Protein AF-0000000067186954 (afdb_homodimer)

Nearest PDB structures (foldseek):
  9f7g-assembly1_A-2  TM=8.291E-01  e=4.781E-07  Nocardioides sp. S-1144
  1yt3-assembly1_A  TM=7.517E-01  e=4.781E-07  Escherichia coli
  1lv5-assembly1_A  TM=6.818E-01  e=1.227E-05  Geobacillus stearothermophilus
  2xy7-assembly1_A  TM=6.252E-01  e=7.781E-06  Geobacillus stearothermophilus
  6ur2-assembly1_A  TM=6.659E-01  e=3.419E-05  Geobacillus stearothermophilus

Structure (mmCIF, N/CA/C/O backbone):
data_AF-0000000067186954-model_v1
#
loop_
_entity.id
_entity.type
_entity.pdbx_description
1 polymer AGAP004757-PA
#
loop_
_atom_site.group_PDB
_atom_site.id
_atom_site.type_symbol
_atom_site.label_atom_id
_atom_site.label_alt_id
_atom_site.label_comp_id
_atom_site.label_asym_id
_atom_site.label_entity_id
_atom_site.label_seq_id
_atom_site.pdbx_PDB_ins_code
_atom_site.Cartn_x
_atom_site.Cartn_y
_atom_site.Cartn_z
_atom_site.occupancy
_atom_site.B_iso_or_equiv
_atom_site.auth_seq_id
_atom_site.auth_comp_id
_atom_site.auth_asym_id
_atom_site.auth_atom_id
_atom_site.pdbx_PDB_model_num
ATOM 1 N N . MET A 1 1 ? -31.406 9.969 17.984 1 40.09 1 MET A N 1
ATOM 2 C CA . MET A 1 1 ? -30.828 8.727 17.484 1 40.09 1 MET A CA 1
ATOM 3 C C . MET A 1 1 ? -31.359 8.398 16.109 1 40.09 1 MET A C 1
ATOM 5 O O . MET A 1 1 ? -32.562 8.32 15.898 1 40.09 1 MET A O 1
ATOM 9 N N . ASN A 1 2 ? -30.719 8.688 15.156 1 46.88 2 ASN A N 1
ATOM 10 C CA . ASN A 1 2 ? -31.203 8.445 13.797 1 46.88 2 ASN A CA 1
ATOM 11 C C . ASN A 1 2 ? -31.734 7.027 13.633 1 46.88 2 ASN A C 1
ATOM 13 O O . ASN A 1 2 ? -31.438 6.152 14.445 1 46.88 2 ASN A O 1
ATOM 17 N N . LYS A 1 3 ? -32.688 6.844 12.617 1 54.5 3 LYS A N 1
ATOM 18 C CA . LYS A 1 3 ? -33.469 5.668 12.195 1 54.5 3 LYS A CA 1
ATOM 19 C C . LYS A 1 3 ? -32.531 4.477 11.961 1 54.5 3 LYS A C 1
ATOM 21 O O . LYS A 1 3 ? -32.531 3.887 10.875 1 54.5 3 LYS A O 1
ATOM 26 N N . ILE A 1 4 ? -31.562 4.34 12.797 1 57.94 4 ILE A N 1
ATOM 27 C CA . ILE A 1 4 ? -30.703 3.172 12.617 1 57.94 4 ILE A CA 1
ATOM 28 C C . ILE A 1 4 ? -31.344 1.955 13.281 1 57.94 4 ILE A C 1
ATOM 30 O O . ILE A 1 4 ? -31.859 2.045 14.406 1 57.94 4 ILE A O 1
ATOM 34 N N . ASP A 1 5 ? -31.594 1.001 12.539 1 66.81 5 ASP A N 1
ATOM 35 C CA . ASP A 1 5 ? -32.062 -0.268 13.07 1 66.81 5 ASP A CA 1
ATOM 36 C C . ASP A 1 5 ? -31.031 -0.93 13.961 1 66.81 5 ASP A C 1
ATOM 38 O O . ASP A 1 5 ? -29.984 -1.37 13.469 1 66.81 5 ASP A O 1
ATOM 42 N N . LEU A 1 6 ? -31.172 -0.734 15.227 1 72.94 6 LEU A N 1
ATOM 43 C CA . LEU A 1 6 ? -30.281 -1.311 16.234 1 72.94 6 LEU A CA 1
ATOM 44 C C . LEU A 1 6 ? -30.734 -2.725 16.594 1 72.94 6 LEU A C 1
ATOM 46 O O . LEU A 1 6 ? -31.906 -2.957 16.906 1 72.94 6 LEU A O 1
ATOM 50 N N . VAL A 1 7 ? -29.875 -3.701 16.281 1 75.06 7 VAL A N 1
ATOM 51 C CA . VAL A 1 7 ? -30.109 -5.09 16.656 1 75.06 7 VAL A CA 1
ATOM 52 C C . VAL A 1 7 ? -29.281 -5.445 17.891 1 75.06 7 VAL A C 1
ATOM 54 O O . VAL A 1 7 ? -28.094 -5.082 17.969 1 75.06 7 VAL A O 1
ATOM 57 N N . LEU A 1 8 ? -29.984 -6.129 18.75 1 79.25 8 LEU A N 1
ATOM 58 C CA . LEU A 1 8 ? -29.297 -6.539 19.969 1 79.25 8 LEU A CA 1
ATOM 59 C C . LEU A 1 8 ? -28.062 -7.383 19.641 1 79.25 8 LEU A C 1
ATOM 61 O O . LEU A 1 8 ? -28.109 -8.219 18.734 1 79.25 8 LEU A O 1
ATOM 65 N N . GLY A 1 9 ? -27.016 -7.059 20.281 1 77.88 9 GLY A N 1
ATOM 66 C CA . GLY A 1 9 ? -25.781 -7.797 20.078 1 77.88 9 GLY A CA 1
ATOM 67 C C . GLY A 1 9 ? -24.812 -7.094 19.156 1 77.88 9 GLY A C 1
ATOM 68 O O . GLY A 1 9 ? -23.641 -7.469 19.062 1 77.88 9 GLY A O 1
ATOM 69 N N . GLN A 1 10 ? -25.203 -6.117 18.484 1 76.56 10 GLN A N 1
ATOM 70 C CA . GLN A 1 10 ? -24.344 -5.367 17.562 1 76.56 10 GLN A CA 1
ATOM 71 C C . GLN A 1 10 ? -23.375 -4.473 18.328 1 76.56 10 GLN A C 1
ATOM 73 O O . GLN A 1 10 ? -23.688 -3.988 19.422 1 76.56 10 GLN A O 1
ATOM 78 N N . THR A 1 11 ? -22.188 -4.371 17.797 1 80 11 THR A N 1
ATOM 79 C CA . THR A 1 11 ? -21.266 -3.383 18.344 1 80 11 THR A CA 1
ATOM 80 C C . THR A 1 11 ? -21.547 -2 17.766 1 80 11 THR A C 1
ATOM 82 O O . THR A 1 11 ? -21.688 -1.847 16.547 1 80 11 THR A O 1
ATOM 85 N N . VAL A 1 12 ? -21.75 -1.04 18.734 1 81.94 12 VAL A N 1
ATOM 86 C CA . VAL A 1 12 ? -22.094 0.309 18.297 1 81.94 12 VAL A CA 1
ATOM 87 C C . VAL A 1 12 ? -21.062 1.301 18.844 1 81.94 12 VAL A C 1
ATOM 89 O O . VAL A 1 12 ? -20.469 1.081 19.891 1 81.94 12 VAL A O 1
ATOM 92 N N . LEU A 1 13 ? -20.766 2.207 18.062 1 80.06 13 LEU A N 1
ATOM 93 C CA . LEU A 1 13 ? -19.984 3.371 18.469 1 80.06 13 LEU A CA 1
ATOM 94 C C . LEU A 1 13 ? -20.891 4.543 18.812 1 80.06 13 LEU A C 1
ATOM 96 O O . LEU A 1 13 ? -21.672 4.996 17.984 1 80.06 13 LEU A O 1
ATOM 100 N N . LEU A 1 14 ? -20.828 4.98 20.172 1 80 14 LEU A N 1
ATOM 101 C CA . LEU A 1 14 ? -21.656 6.066 20.688 1 80 14 LEU A CA 1
ATOM 102 C C . LEU A 1 14 ? -20.844 7.344 20.844 1 80 14 LEU A C 1
ATOM 104 O O . LEU A 1 14 ? -19.766 7.324 21.438 1 80 14 LEU A O 1
ATOM 108 N N . GLU A 1 15 ? -21.312 8.312 20.203 1 76.81 15 GLU A N 1
ATOM 109 C CA . GLU A 1 15 ? -20.734 9.641 20.422 1 76.81 15 GLU A CA 1
ATOM 110 C C . GLU A 1 15 ? -21.562 10.445 21.406 1 76.81 15 GLU A C 1
ATOM 112 O O . GLU A 1 15 ? -22.75 10.711 21.172 1 76.81 15 GLU A O 1
ATOM 117 N N . LEU A 1 16 ? -20.938 10.742 22.578 1 79.12 16 LEU A N 1
ATOM 118 C CA . LEU A 1 16 ? -21.531 11.648 23.547 1 79.12 16 LEU A CA 1
ATOM 119 C C . LEU A 1 16 ? -20.891 13.023 23.469 1 79.12 16 LEU A C 1
ATOM 121 O O . LEU A 1 16 ? -20.062 13.289 22.594 1 79.12 16 LEU A O 1
ATOM 125 N N . GLU A 1 17 ? -21.281 14 24.234 1 69.81 17 GLU A N 1
ATOM 126 C CA . GLU A 1 17 ? -20.766 15.367 24.219 1 69.81 17 GLU A CA 1
ATOM 127 C C . GLU A 1 17 ? -19.25 15.391 24.391 1 69.81 17 GLU A C 1
ATOM 129 O O . GLU A 1 17 ? -18.562 16.141 23.703 1 69.81 17 GLU A O 1
ATOM 134 N N . GLU A 1 18 ? -18.734 14.578 25.203 1 67.44 18 GLU A N 1
ATOM 135 C CA . GLU A 1 18 ? -17.312 14.672 25.5 1 67.44 18 GLU A CA 1
ATOM 136 C C . GLU A 1 18 ? -16.641 13.305 25.391 1 67.44 18 GLU A C 1
ATOM 138 O O . GLU A 1 18 ? -15.477 13.148 25.781 1 67.44 18 GLU A O 1
ATOM 143 N N . GLU A 1 19 ? -17.359 12.242 25 1 72.81 19 GLU A N 1
ATOM 144 C CA . GLU A 1 19 ? -16.812 10.891 25 1 72.81 19 GLU A CA 1
ATOM 145 C C . GLU A 1 19 ? -17.219 10.141 23.734 1 72.81 19 GLU A C 1
ATOM 147 O O . GLU A 1 19 ? -18.234 10.438 23.125 1 72.81 19 GLU A O 1
ATOM 152 N N . CYS A 1 20 ? -16.375 9.344 23.25 1 77.81 20 CYS A N 1
ATOM 153 C CA . CYS A 1 20 ? -16.672 8.359 22.203 1 77.81 20 CYS A CA 1
ATOM 154 C C . CYS A 1 20 ? -16.531 6.941 22.734 1 77.81 20 CYS A C 1
ATOM 156 O O . CYS A 1 20 ? -15.438 6.531 23.141 1 77.81 20 CYS A O 1
ATOM 158 N N . LEU A 1 21 ? -17.703 6.207 22.734 1 80.88 21 LEU A N 1
ATOM 159 C CA . LEU A 1 21 ? -17.75 4.922 23.422 1 80.88 21 LEU A CA 1
ATOM 160 C C . LEU A 1 21 ? -18.062 3.791 22.438 1 80.88 21 LEU A C 1
ATOM 162 O O . LEU A 1 21 ? -18.875 3.955 21.531 1 80.88 21 LEU A O 1
ATOM 166 N N . LEU A 1 22 ? -17.281 2.799 22.562 1 82.94 22 LEU A N 1
ATOM 167 C CA . LEU A 1 22 ? -17.547 1.554 21.844 1 82.94 22 LEU A CA 1
ATOM 168 C C . LEU A 1 22 ? -18.156 0.513 22.781 1 82.94 22 LEU A C 1
ATOM 170 O O . LEU A 1 22 ? -17.656 0.299 23.891 1 82.94 22 LEU A O 1
ATOM 174 N N . GLY A 1 23 ? -19.328 -0.08 22.359 1 83.75 23 GLY A N 1
ATOM 175 C CA . GLY A 1 23 ? -19.969 -1.084 23.203 1 83.75 23 GLY A CA 1
ATOM 176 C C . GLY A 1 23 ? -20.922 -1.98 22.438 1 83.75 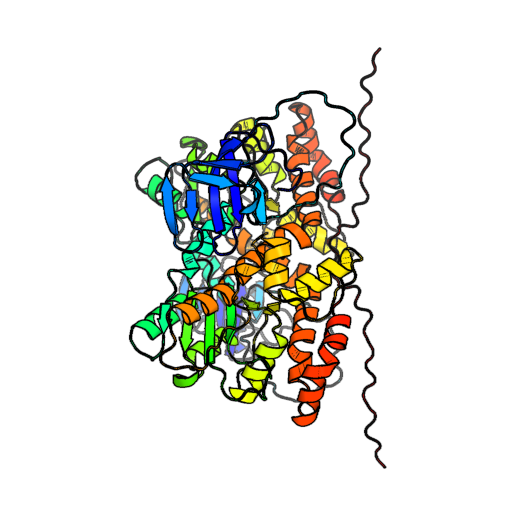23 GLY A C 1
ATOM 177 O O . GLY A 1 23 ? -21.25 -1.704 21.281 1 83.75 23 GLY A O 1
ATOM 178 N N . GLU A 1 24 ? -21.25 -3.09 23.047 1 84.5 24 GLU A N 1
ATOM 179 C CA . GLU A 1 24 ? -22.219 -4.023 22.484 1 84.5 24 GLU A CA 1
ATOM 180 C C . GLU A 1 24 ? -23.641 -3.697 22.953 1 84.5 24 GLU A C 1
ATOM 182 O O . GLU A 1 24 ? -23.875 -3.533 24.156 1 84.5 24 GLU A O 1
ATOM 187 N N . LEU A 1 25 ? -24.516 -3.75 21.953 1 84.44 25 LEU A N 1
ATOM 188 C CA . LEU A 1 25 ? -25.891 -3.371 22.25 1 84.44 25 LEU A CA 1
ATOM 189 C C . LEU A 1 25 ? -26.594 -4.473 23.031 1 84.44 25 LEU A C 1
ATOM 191 O O . LEU A 1 25 ? -26.734 -5.594 22.547 1 84.44 25 LEU A O 1
ATOM 195 N N . LEU A 1 26 ? -26.984 -4.145 24.234 1 84.12 26 LEU A N 1
ATOM 196 C CA . LEU A 1 26 ? -27.672 -5.102 25.094 1 84.12 26 LEU A CA 1
ATOM 197 C C . LEU A 1 26 ? -29.188 -4.863 25.078 1 84.12 26 LEU A C 1
ATOM 199 O O . LEU A 1 26 ? -29.969 -5.809 25.156 1 84.12 26 LEU A O 1
ATOM 203 N N . HIS A 1 27 ? -29.469 -3.611 25.062 1 82.25 27 HIS A N 1
ATOM 204 C CA . HIS A 1 27 ? -30.891 -3.283 25.188 1 82.25 27 HIS A CA 1
ATOM 205 C C . HIS A 1 27 ? -31.203 -1.933 24.547 1 82.25 27 HIS A C 1
ATOM 207 O O . HIS A 1 27 ? -30.375 -1.015 24.594 1 82.25 27 HIS A O 1
ATOM 213 N N . VAL A 1 28 ? -32.344 -1.939 23.828 1 83.31 28 VAL A N 1
ATOM 214 C CA . VAL A 1 28 ? -32.906 -0.688 23.328 1 83.31 28 VAL A CA 1
ATOM 215 C C . VAL A 1 28 ? -34.281 -0.454 23.953 1 83.31 28 VAL A C 1
ATOM 217 O O . VAL A 1 28 ? -35.125 -1.353 23.969 1 83.31 28 VAL A O 1
ATOM 220 N N . GLY A 1 29 ? -34.344 0.769 24.516 1 78.69 29 GLY A N 1
ATOM 221 C CA . GLY A 1 29 ? -35.656 1.091 25.062 1 78.69 29 GLY A CA 1
ATOM 222 C C . GLY A 1 29 ? -36.781 0.988 24.047 1 78.69 29 GLY A C 1
ATOM 223 O O . GLY A 1 29 ? -36.562 1.241 22.859 1 78.69 29 GLY A O 1
ATOM 224 N N . SER A 1 30 ? -37.969 0.497 24.469 1 75.19 30 SER A N 1
ATOM 225 C CA . SER A 1 30 ? -39.125 0.321 23.578 1 75.19 30 SER A CA 1
ATOM 226 C C . SER A 1 30 ? -39.469 1.625 22.875 1 75.19 30 SER A C 1
ATOM 228 O O . SER A 1 30 ? -39.875 1.615 21.719 1 75.19 30 SER A O 1
ATOM 230 N N . ASP A 1 31 ? -39.219 2.732 23.484 1 72.19 31 ASP A N 1
ATOM 231 C CA . ASP A 1 31 ? -39.469 4.047 22.906 1 72.19 31 ASP A CA 1
ATOM 232 C C . ASP A 1 31 ? -38.156 4.664 22.375 1 72.19 31 ASP A C 1
ATOM 234 O O . ASP A 1 31 ? -38.125 5.844 22.016 1 72.19 31 ASP A O 1
ATOM 238 N N . ARG A 1 32 ? -37.062 3.871 22.312 1 76.62 32 ARG A N 1
ATOM 239 C CA . ARG A 1 32 ? -35.719 4.297 21.859 1 76.62 32 ARG A CA 1
ATOM 240 C C . ARG A 1 32 ? -35.219 5.453 22.703 1 76.62 32 ARG A C 1
ATOM 242 O O . ARG A 1 32 ? -34.469 6.316 22.203 1 76.62 32 ARG A O 1
ATOM 249 N N . SER A 1 33 ? -35.688 5.5 23.938 1 79.88 33 SER A N 1
ATOM 250 C CA . SER A 1 33 ? -35.281 6.566 24.844 1 79.88 33 SER A CA 1
ATOM 251 C C . SER A 1 33 ? -33.875 6.316 25.391 1 79.88 33 SER A C 1
ATOM 253 O O . SER A 1 33 ? -33.188 7.254 25.797 1 79.88 33 SER A O 1
ATOM 255 N N . PHE A 1 34 ? -33.469 5.137 25.438 1 83.81 34 PHE A N 1
ATOM 256 C CA . PHE A 1 34 ? -32.125 4.84 25.906 1 83.81 34 PHE A CA 1
ATOM 257 C C . PHE A 1 34 ? -31.625 3.543 25.297 1 83.81 34 PHE A C 1
ATOM 259 O O . PHE A 1 34 ? -32.406 2.758 24.75 1 83.81 34 PHE A O 1
ATOM 266 N N . ILE A 1 35 ? -30.219 3.361 25.281 1 86.56 35 ILE A N 1
ATOM 267 C CA . ILE A 1 35 ? -29.594 2.1 24.922 1 86.56 35 ILE A CA 1
ATOM 268 C C . ILE A 1 35 ? -28.656 1.643 26.031 1 86.56 35 ILE A C 1
ATOM 270 O O . ILE A 1 35 ? -28.125 2.467 26.781 1 86.56 35 ILE A O 1
ATOM 274 N N . ARG A 1 36 ? -28.656 0.357 26.188 1 84.56 36 ARG A N 1
ATOM 275 C CA . ARG A 1 36 ? -27.719 -0.258 27.125 1 84.56 36 ARG A CA 1
ATOM 276 C C . ARG A 1 36 ? -26.641 -1.023 26.375 1 84.56 36 ARG A C 1
ATOM 278 O O . ARG A 1 36 ? -26.922 -1.81 25.469 1 84.56 36 ARG A O 1
ATOM 285 N N . LEU A 1 37 ? -25.438 -0.579 26.703 1 87.12 37 LEU A N 1
ATOM 286 C CA . LEU A 1 37 ? -24.281 -1.214 26.094 1 87.12 37 LEU A CA 1
ATOM 287 C C . LEU A 1 37 ? -23.5 -2.033 27.109 1 87.12 37 LEU A C 1
ATOM 289 O O . LEU A 1 37 ? -23.438 -1.67 28.281 1 87.12 37 LEU A O 1
ATOM 293 N N . SER A 1 38 ? -23.062 -3.211 26.641 1 85.19 38 SER A N 1
ATOM 294 C CA . SER A 1 38 ? -22.094 -3.973 27.422 1 85.19 38 SER A CA 1
ATOM 295 C C . SER A 1 38 ? -20.688 -3.836 26.828 1 85.19 38 SER A C 1
ATOM 297 O O . SER A 1 38 ? -20.547 -3.449 25.656 1 85.19 38 SER A O 1
ATOM 299 N N . ASN A 1 39 ? -19.703 -4.016 27.75 1 81.62 39 ASN A N 1
ATOM 300 C CA . ASN A 1 39 ? -18.312 -3.963 27.328 1 81.62 39 ASN A CA 1
ATOM 301 C C . ASN A 1 39 ? -17.953 -2.617 26.703 1 81.62 39 ASN A C 1
ATOM 303 O O . ASN A 1 39 ? -17.375 -2.562 25.625 1 81.62 39 ASN A O 1
ATOM 307 N N . VAL A 1 40 ? -18.469 -1.584 27.438 1 84.38 40 VAL A N 1
ATOM 308 C CA . VAL A 1 40 ? -18.281 -0.23 26.922 1 84.38 40 VAL A CA 1
ATOM 309 C C . VAL A 1 40 ? -16.844 0.219 27.141 1 84.38 40 VAL A C 1
ATOM 311 O O . VAL A 1 40 ? -16.297 0.082 28.234 1 84.38 40 VAL A O 1
ATOM 314 N N . ARG A 1 41 ? -16.297 0.652 26.094 1 80.31 41 ARG A N 1
ATOM 315 C CA . ARG A 1 41 ? -14.938 1.184 26.141 1 80.31 41 ARG A CA 1
ATOM 316 C C . ARG A 1 41 ? -14.891 2.611 25.594 1 80.31 41 ARG A C 1
ATOM 318 O O . ARG A 1 41 ? -15.453 2.9 24.531 1 80.31 41 ARG A O 1
ATOM 325 N N . ASP A 1 42 ? -14.367 3.5 26.438 1 77.06 42 ASP A N 1
ATOM 326 C CA . ASP A 1 42 ? -14.141 4.859 25.969 1 77.06 42 ASP A CA 1
ATOM 327 C C . ASP A 1 42 ? -12.969 4.91 24.984 1 77.06 42 ASP A C 1
ATOM 329 O O . ASP A 1 42 ? -11.852 4.516 25.312 1 77.06 42 ASP A O 1
ATOM 333 N N . MET A 1 43 ? -13.328 5.332 23.875 1 69.44 43 MET A N 1
ATOM 334 C CA . MET A 1 43 ? -12.336 5.309 22.797 1 69.44 43 MET A CA 1
ATOM 335 C C . MET A 1 43 ? -11.281 6.387 23.016 1 69.44 43 MET A C 1
ATOM 337 O O . MET A 1 43 ? -10.219 6.355 22.391 1 69.44 43 MET A O 1
ATOM 341 N N . LEU A 1 44 ? -11.5 7.34 23.891 1 60.59 44 LEU A N 1
ATOM 342 C CA . LEU A 1 44 ? -10.562 8.422 24.203 1 60.59 44 LEU A CA 1
ATOM 343 C C . LEU A 1 44 ? -9.727 8.078 25.422 1 60.59 44 LEU A C 1
ATOM 345 O O . LEU A 1 44 ? -8.5 8.195 25.391 1 60.59 44 LEU A O 1
ATOM 349 N N . THR A 1 45 ? -10.352 7.699 26.469 1 62.22 45 THR A N 1
ATOM 350 C CA . THR A 1 45 ? -9.672 7.461 27.734 1 62.22 45 THR A CA 1
ATOM 351 C C . THR A 1 45 ? -9.297 5.988 27.875 1 62.22 45 THR A C 1
ATOM 353 O O . THR A 1 45 ? -8.555 5.617 28.781 1 62.22 45 THR A O 1
ATOM 356 N N . LYS A 1 46 ? -9.711 5.098 27.016 1 66.12 46 LYS A N 1
ATOM 357 C CA . LYS A 1 46 ? -9.484 3.656 26.984 1 66.12 46 LYS A CA 1
ATOM 358 C C . LYS A 1 46 ? -9.992 2.994 28.266 1 66.12 46 LYS A C 1
ATOM 360 O O . LYS A 1 46 ? -9.625 1.859 28.578 1 66.12 46 LYS A O 1
ATOM 365 N N . GLU A 1 47 ? -10.734 3.666 29 1 73.75 47 GLU A N 1
ATOM 366 C CA . GLU A 1 47 ? -11.367 3.068 30.172 1 73.75 47 GLU A CA 1
ATOM 367 C C . GLU A 1 47 ? -12.531 2.174 29.766 1 73.75 47 GLU A C 1
ATOM 369 O O . GLU A 1 47 ? -13.273 2.486 28.828 1 73.75 47 GLU A O 1
ATOM 374 N N . SER A 1 48 ? -12.453 0.929 30.234 1 79.5 48 SER A N 1
ATOM 375 C CA . SER A 1 48 ? -13.555 0.001 30.016 1 79.5 48 SER A CA 1
ATOM 376 C C . SER A 1 48 ? -14.586 0.09 31.141 1 79.5 48 SER A C 1
ATOM 378 O O . SER A 1 48 ? -14.227 0.198 32.312 1 79.5 48 SER A O 1
ATOM 380 N N . TYR A 1 49 ? -15.797 0.137 30.688 1 78.5 49 TYR A N 1
ATOM 381 C CA . TYR A 1 49 ? -16.906 0.187 31.625 1 78.5 49 TYR A CA 1
ATOM 382 C C . TYR A 1 49 ? -17.781 -1.051 31.5 1 78.5 49 TYR A C 1
ATOM 384 O O . TYR A 1 49 ? -17.719 -1.771 30.5 1 78.5 49 TYR A O 1
ATOM 392 N N . GLY A 1 50 ? -18.375 -1.608 32.594 1 75 50 GLY A N 1
ATOM 393 C CA . GLY A 1 50 ? -19.344 -2.689 32.531 1 75 50 GLY A CA 1
ATOM 394 C C . GLY A 1 50 ? -20.578 -2.33 31.734 1 75 50 GLY A C 1
ATOM 395 O O . GLY A 1 50 ? -20.484 -1.732 30.656 1 75 50 GLY A O 1
ATOM 396 N N . ILE A 1 51 ? -21.703 -2.766 32.188 1 79.88 51 ILE A N 1
ATOM 397 C CA . ILE A 1 51 ? -22.969 -2.443 31.547 1 79.88 51 ILE A CA 1
ATOM 398 C C . ILE A 1 51 ? -23.328 -0.986 31.828 1 79.88 51 ILE A C 1
ATOM 400 O O . ILE A 1 51 ? -23.312 -0.548 33 1 79.88 51 ILE A O 1
ATOM 404 N N . GLN A 1 52 ? -23.406 -0.219 30.625 1 85.06 52 GLN A N 1
ATOM 405 C CA . GLN A 1 52 ? -23.75 1.194 30.75 1 85.06 52 GLN A CA 1
ATOM 406 C C . GLN A 1 52 ? -25.031 1.523 30 1 85.06 52 GLN A C 1
ATOM 408 O O . GLN A 1 52 ? -25.328 0.93 28.969 1 85.06 52 GLN A O 1
ATOM 413 N N . THR A 1 53 ? -25.812 2.414 30.609 1 84.75 53 THR A N 1
ATOM 414 C CA . THR A 1 53 ? -27.031 2.914 29.984 1 84.75 53 THR A CA 1
ATOM 415 C C . THR A 1 53 ? -26.844 4.344 29.484 1 84.75 53 THR A C 1
ATOM 417 O O . THR A 1 53 ? -26.312 5.188 30.219 1 84.75 53 THR A O 1
ATOM 420 N N . TYR A 1 54 ? -27.125 4.5 28.156 1 85.25 54 TYR A N 1
ATOM 421 C CA . TYR A 1 54 ? -27.047 5.836 27.578 1 85.25 54 TYR A CA 1
ATOM 422 C C . TYR A 1 54 ? -28.422 6.277 27.062 1 85.25 54 TYR A C 1
ATOM 424 O O . TYR A 1 54 ? -29.094 5.527 26.344 1 85.25 54 TYR A O 1
ATOM 432 N N . TYR A 1 55 ? -28.797 7.516 27.5 1 79.94 55 TYR A N 1
ATOM 433 C CA . TYR A 1 55 ? -30.078 8.039 27.047 1 79.94 55 TYR A CA 1
ATOM 434 C C . TYR A 1 55 ? -29.953 8.734 25.703 1 79.94 55 TYR A C 1
ATOM 436 O O . TYR A 1 55 ? -28.906 9.305 25.391 1 79.94 55 TYR A O 1
ATOM 444 N N . ASN A 1 56 ? -30.984 8.648 24.953 1 78.81 56 ASN A N 1
ATOM 445 C CA . ASN A 1 56 ? -31.031 9.242 23.609 1 78.81 56 ASN A CA 1
ATOM 446 C C . ASN A 1 56 ? -30.641 10.719 23.641 1 78.81 56 ASN A C 1
ATOM 448 O O . ASN A 1 56 ? -30 11.211 22.703 1 78.81 56 ASN A O 1
ATOM 452 N N . SER A 1 57 ? -30.953 11.391 24.703 1 77.19 57 SER A N 1
ATOM 453 C CA . SER A 1 57 ? -30.641 12.805 24.844 1 77.19 57 SER A CA 1
ATOM 454 C C . SER A 1 57 ? -29.141 13.039 24.953 1 77.19 57 SER A C 1
ATOM 456 O O . SER A 1 57 ? -28.641 14.117 24.609 1 77.19 57 SER A O 1
ATOM 458 N N . GLU A 1 58 ? -28.391 12.008 25.344 1 78.75 58 GLU A N 1
ATOM 459 C CA . GLU A 1 58 ? -26.938 12.125 25.547 1 78.75 58 GLU A CA 1
ATOM 460 C C . GLU A 1 58 ? -26.172 11.703 24.297 1 78.75 58 GLU A C 1
ATOM 462 O O . GLU A 1 58 ? -24.984 11.992 24.172 1 78.75 58 GLU 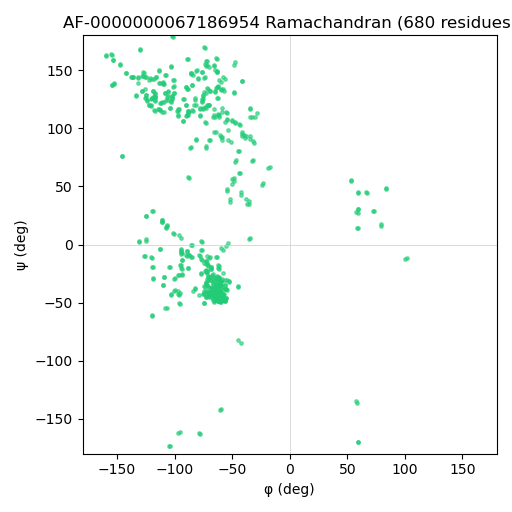A O 1
ATOM 467 N N . ILE A 1 59 ? -26.859 10.953 23.484 1 78.44 59 ILE A N 1
ATOM 468 C CA . ILE A 1 59 ? -26.203 10.352 22.312 1 78.44 59 ILE A CA 1
ATOM 469 C C . ILE A 1 59 ? -26.281 11.312 21.141 1 78.44 59 ILE A C 1
ATOM 471 O O . ILE A 1 59 ? -27.375 11.664 20.672 1 78.44 59 ILE A O 1
ATOM 475 N N . ARG A 1 60 ? -25.141 11.742 20.75 1 73.75 60 ARG A N 1
ATOM 476 C CA . ARG A 1 60 ? -25.078 12.633 19.594 1 73.75 60 ARG A CA 1
ATOM 477 C C . ARG A 1 60 ? -25.109 11.844 18.281 1 73.75 60 ARG A C 1
ATOM 479 O O . ARG A 1 60 ? -25.703 12.281 17.312 1 73.75 60 ARG A O 1
ATOM 486 N N . ASN A 1 61 ? -24.453 10.789 18.391 1 73.81 61 ASN A N 1
ATOM 487 C CA . ASN A 1 61 ? -24.391 9.914 17.219 1 73.81 61 ASN A CA 1
ATOM 488 C C . ASN A 1 61 ? -24.188 8.461 17.609 1 73.81 61 ASN A C 1
ATOM 490 O O . ASN A 1 61 ? -23.516 8.172 18.609 1 73.81 61 ASN A O 1
ATOM 494 N N . ILE A 1 62 ? -24.953 7.531 16.891 1 77.69 62 ILE A N 1
ATOM 495 C CA . ILE A 1 62 ? -24.766 6.094 17.078 1 77.69 62 ILE A CA 1
ATOM 496 C C . ILE A 1 62 ? -24.484 5.43 15.734 1 77.69 62 ILE A C 1
ATOM 498 O O . ILE A 1 62 ? -25.125 5.73 14.727 1 77.69 62 ILE A O 1
ATOM 502 N N . GLN A 1 63 ? -23.422 4.734 15.719 1 71.19 63 GLN A N 1
ATOM 503 C CA . GLN A 1 63 ? -23.047 3.977 14.531 1 71.19 63 GLN A CA 1
ATOM 504 C C . GLN A 1 63 ? -22.953 2.486 14.844 1 71.19 63 GLN A C 1
ATOM 506 O O . GLN A 1 63 ? -22.406 2.094 15.867 1 71.19 63 GLN A O 1
ATOM 511 N N . VAL A 1 64 ? -23.766 1.674 13.969 1 68.88 64 VAL A N 1
ATOM 512 C CA . VAL A 1 64 ? -23.656 0.225 14.102 1 68.88 64 VAL A CA 1
ATOM 513 C C . VAL A 1 64 ? -22.375 -0.253 13.414 1 68.88 64 VAL A C 1
ATOM 515 O O . VAL A 1 64 ? -22.125 0.079 12.258 1 68.88 64 VAL A O 1
ATOM 518 N N . ILE A 1 65 ? -21.625 -0.759 14.195 1 61.59 65 ILE A N 1
ATOM 519 C CA . ILE A 1 65 ? -20.406 -1.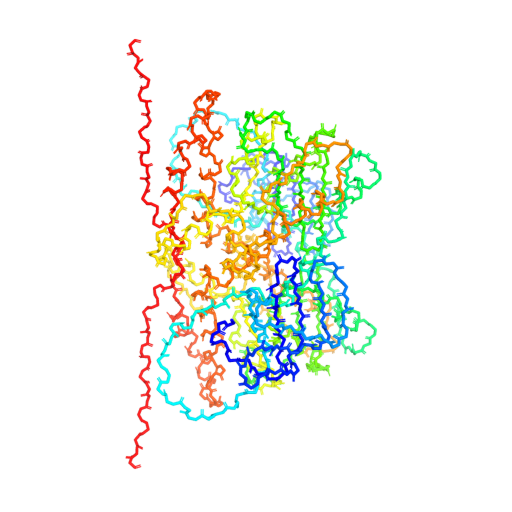335 13.648 1 61.59 65 ILE A CA 1
ATOM 520 C C . ILE A 1 65 ? -20.656 -2.775 13.211 1 61.59 65 ILE A C 1
ATOM 522 O O . ILE A 1 65 ? -21.125 -3.596 14.008 1 61.59 65 ILE A O 1
ATOM 526 N N . SER A 1 66 ? -21.219 -3.1 11.977 1 48.59 66 SER A N 1
ATOM 527 C CA . SER A 1 66 ? -21.547 -4.426 11.461 1 48.59 66 SER A CA 1
ATOM 528 C C . SER A 1 66 ? -20.375 -5.391 11.672 1 48.59 66 SER A C 1
ATOM 530 O O . SER A 1 66 ? -19.25 -5.102 11.273 1 48.59 66 SER A O 1
ATOM 532 N N . ALA A 1 67 ? -20.547 -6.219 12.602 1 42.06 67 ALA A N 1
ATOM 533 C CA . ALA A 1 67 ? -19.734 -7.43 12.508 1 42.06 67 ALA A CA 1
ATOM 534 C C . ALA A 1 67 ? -20.078 -8.219 11.25 1 42.06 67 ALA A C 1
ATOM 536 O O . ALA A 1 67 ? -21.25 -8.344 10.875 1 42.06 67 ALA A O 1
ATOM 537 N N . ASP A 1 68 ? -19.219 -8.383 10.18 1 35.62 68 ASP A N 1
ATOM 538 C CA . ASP A 1 68 ? -19.5 -9.352 9.125 1 35.62 68 ASP A CA 1
ATOM 539 C C . ASP A 1 68 ? -20.109 -10.633 9.703 1 35.62 68 ASP A C 1
ATOM 541 O O . ASP A 1 68 ? -19.422 -11.648 9.82 1 35.62 68 ASP A O 1
ATOM 545 N N . LYS A 1 69 ? -20.984 -10.688 10.672 1 33.25 69 LYS A N 1
ATOM 546 C CA . LYS A 1 69 ? -21.547 -12.023 10.789 1 33.25 69 LYS A CA 1
ATOM 547 C C . LYS A 1 69 ? -22.359 -12.391 9.547 1 33.25 69 LYS A C 1
ATOM 549 O O . LYS A 1 69 ? -23.156 -11.594 9.062 1 33.25 69 LYS A O 1
ATOM 554 N N . GLY A 1 70 ? -21.969 -13.32 8.648 1 30.12 70 GLY A N 1
ATOM 555 C CA . GLY A 1 70 ? -22.656 -14.055 7.598 1 30.12 70 GLY A CA 1
ATOM 556 C C . GLY A 1 70 ? -24.094 -14.406 7.957 1 30.12 70 GLY A C 1
ATOM 557 O O . GLY A 1 70 ? -24.688 -15.305 7.355 1 30.12 70 GLY A O 1
ATOM 558 N N . ASN A 1 71 ? -24.703 -14.031 9.023 1 31.05 71 ASN A N 1
ATOM 559 C CA . ASN A 1 71 ? -26.047 -14.609 9.039 1 31.05 71 ASN A CA 1
ATOM 560 C C . ASN A 1 71 ? -26.969 -13.93 8.023 1 31.05 71 ASN A C 1
ATOM 562 O O . ASN A 1 71 ? -27.328 -12.766 8.188 1 31.05 71 ASN A O 1
ATOM 566 N N . THR A 1 72 ? -26.938 -14.391 6.684 1 28.86 72 THR A N 1
ATOM 567 C CA . THR A 1 72 ? -27.922 -14.203 5.625 1 28.86 72 THR A CA 1
ATOM 568 C C . THR A 1 72 ? -29.328 -14.586 6.113 1 28.86 72 THR A C 1
ATOM 570 O O . THR A 1 72 ? -29.656 -15.766 6.172 1 28.86 72 THR A O 1
ATOM 573 N N . GLN A 1 73 ? -29.906 -14.188 7.137 1 28.47 73 GLN A N 1
ATOM 574 C CA . GLN A 1 73 ? -31.344 -14.492 7.137 1 28.47 73 GLN A CA 1
ATOM 575 C C . GLN A 1 73 ? -32.031 -13.852 5.938 1 28.47 73 GLN A C 1
ATOM 577 O O . GLN A 1 73 ? -31.828 -12.672 5.648 1 28.47 73 GLN A O 1
ATOM 582 N N . THR A 1 74 ? -32.688 -14.734 4.914 1 28.06 74 THR A N 1
ATOM 583 C CA . THR A 1 74 ? -33.438 -14.727 3.66 1 28.06 74 THR A CA 1
ATOM 584 C C . THR A 1 74 ? -34.75 -13.953 3.811 1 28.06 74 THR A C 1
ATOM 586 O O . THR A 1 74 ? -35.594 -13.977 2.914 1 28.06 74 THR A O 1
ATOM 589 N N . GLY A 1 75 ? -35.188 -13.414 4.906 1 28.84 75 GLY A N 1
ATOM 590 C CA . GLY A 1 75 ? -36.594 -13.062 4.672 1 28.84 75 GLY A CA 1
ATOM 591 C C . GLY A 1 75 ? -36.781 -12.062 3.549 1 28.84 75 GLY A C 1
ATOM 592 O O . GLY A 1 75 ? -35.812 -11.375 3.164 1 28.84 75 GLY A O 1
ATOM 593 N N . PRO A 1 76 ? -37.969 -12.227 2.619 1 28.45 76 PRO A N 1
ATOM 594 C CA . PRO A 1 76 ? -38.406 -11.562 1.39 1 28.45 76 PRO A CA 1
ATOM 595 C C . PRO A 1 76 ? -38.531 -10.047 1.546 1 28.45 76 PRO A C 1
ATOM 597 O O . PRO A 1 76 ? -39 -9.367 0.63 1 28.45 76 PRO A O 1
ATOM 600 N N . SER A 1 77 ? -38.312 -9.391 2.615 1 28.27 77 SER A N 1
ATOM 601 C CA . SER A 1 77 ? -38.938 -8.07 2.523 1 28.27 77 SER A CA 1
ATOM 602 C C . SER A 1 77 ? -38.438 -7.316 1.292 1 28.27 77 SER A C 1
ATOM 604 O O . SER A 1 77 ? -37.25 -7.102 1.129 1 28.27 77 SER A O 1
ATOM 606 N N . ALA A 1 78 ? -39.344 -7.18 0.116 1 27.95 78 ALA A N 1
ATOM 607 C CA . ALA A 1 78 ? -39.406 -6.652 -1.246 1 27.95 78 ALA A CA 1
ATOM 608 C C . ALA A 1 78 ? -38.812 -5.246 -1.323 1 27.95 78 ALA A C 1
ATOM 610 O O . ALA A 1 78 ? -38.031 -4.941 -2.227 1 27.95 78 ALA A O 1
ATOM 611 N N . ASN A 1 79 ? -39.688 -4.285 -0.942 1 26.64 79 ASN A N 1
ATOM 612 C CA . ASN A 1 79 ? -39.812 -2.943 -1.507 1 26.64 79 ASN A CA 1
ATOM 613 C C . ASN A 1 79 ? -38.656 -2.043 -1.048 1 26.64 79 ASN A C 1
ATOM 615 O O . ASN A 1 79 ? -38.781 -0.816 -1.092 1 26.64 79 ASN A O 1
ATOM 619 N N . ALA A 1 80 ? -37.969 -2.461 -0.026 1 28.05 80 ALA A N 1
ATOM 620 C CA . ALA A 1 80 ? -37.156 -1.338 0.427 1 28.05 80 ALA A CA 1
ATOM 621 C C . ALA A 1 80 ? -36.312 -0.777 -0.715 1 28.05 80 ALA A C 1
ATOM 623 O O . ALA A 1 80 ? -35.625 -1.522 -1.397 1 28.05 80 ALA A O 1
ATOM 624 N N . ARG A 1 81 ? -36.688 0.387 -1.189 1 28.39 81 ARG A N 1
ATOM 625 C CA . ARG A 1 81 ? -36.031 1.354 -2.064 1 28.39 81 ARG A CA 1
ATOM 626 C C . ARG A 1 81 ? -34.5 1.279 -1.925 1 28.39 81 ARG A C 1
ATOM 628 O O . ARG A 1 81 ? -34 1.091 -0.822 1 28.39 81 ARG A O 1
ATOM 635 N N . ASP A 1 82 ? -33.812 0.838 -2.998 1 28.62 82 ASP A N 1
ATOM 636 C CA . ASP A 1 82 ? -32.406 0.726 -3.318 1 28.62 82 ASP A CA 1
ATOM 637 C C . ASP A 1 82 ? -31.609 1.892 -2.729 1 28.62 82 ASP A C 1
ATOM 639 O O . ASP A 1 82 ? -31.531 2.969 -3.326 1 28.62 82 ASP A O 1
ATOM 643 N N . ASN A 1 83 ? -32 2.334 -1.506 1 27.81 83 ASN A N 1
ATOM 644 C CA . ASN A 1 83 ? -31.094 3.387 -1.051 1 27.81 83 ASN A CA 1
ATOM 645 C C . ASN A 1 83 ? -29.672 3.141 -1.519 1 27.81 83 ASN A C 1
ATOM 647 O O . ASN A 1 83 ? -29.172 2.014 -1.451 1 27.81 83 ASN A O 1
ATOM 651 N N . PRO A 1 84 ? -29.219 4.008 -2.477 1 30.33 84 PRO A N 1
ATOM 652 C CA . PRO A 1 84 ? -27.828 3.846 -2.895 1 30.33 84 PRO A CA 1
ATOM 653 C C . PRO A 1 84 ? -26.922 3.34 -1.769 1 30.33 84 PRO A C 1
ATOM 655 O O . PRO A 1 84 ? -27.031 3.816 -0.635 1 30.33 84 PRO A O 1
ATOM 658 N N . LYS A 1 85 ? -26.812 2.102 -1.653 1 32.03 85 LYS A N 1
ATOM 659 C CA . LYS A 1 85 ? -25.812 1.515 -0.771 1 32.03 85 LYS A CA 1
ATOM 660 C C . LYS A 1 85 ? -24.703 2.52 -0.446 1 32.03 85 LYS A C 1
ATOM 662 O O . LYS A 1 85 ? -23.906 2.883 -1.315 1 32.03 85 LYS A O 1
ATOM 667 N N . GLN A 1 86 ? -25.047 3.58 0.256 1 31.12 86 GLN A N 1
ATOM 668 C CA . GLN A 1 86 ? -23.969 4.387 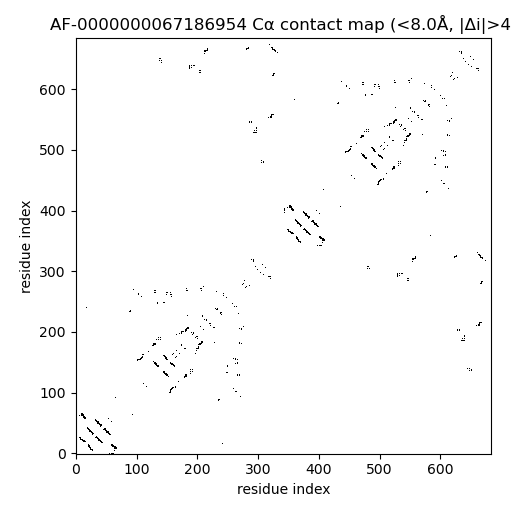0.794 1 31.12 86 GLN A CA 1
ATOM 669 C C . GLN A 1 86 ? -22.75 3.52 1.146 1 31.12 86 GLN A C 1
ATOM 671 O O . GLN A 1 86 ? -22.844 2.652 2.018 1 31.12 86 GLN A O 1
ATOM 676 N N . PHE A 1 87 ? -21.984 2.986 0.258 1 32.78 87 PHE A N 1
ATOM 677 C CA . PHE A 1 87 ? -20.672 2.361 0.372 1 32.78 87 PHE A CA 1
ATOM 678 C C . PHE A 1 87 ? -19.938 2.859 1.615 1 32.78 87 PHE A C 1
ATOM 680 O O . PHE A 1 87 ? -19.469 3.996 1.649 1 32.78 87 PHE A O 1
ATOM 687 N N . THR A 1 88 ? -20.516 2.781 2.721 1 34.44 88 THR A N 1
ATOM 688 C CA . THR A 1 88 ? -19.672 3.066 3.873 1 34.44 88 THR A CA 1
ATOM 689 C C . THR A 1 88 ? -18.375 2.26 3.805 1 34.44 88 THR A C 1
ATOM 691 O O . THR A 1 88 ? -18.359 1.081 4.16 1 34.44 88 THR A O 1
ATOM 694 N N . LYS A 1 89 ? -17.547 2.354 2.713 1 45.88 89 LYS A N 1
ATOM 695 C CA . LYS A 1 89 ? -16.156 1.963 2.492 1 45.88 89 LYS A CA 1
ATOM 696 C C . LYS A 1 89 ? -15.289 2.324 3.693 1 45.88 89 LYS A C 1
ATOM 698 O O . LYS A 1 89 ? -14.617 3.355 3.688 1 45.88 89 LYS A O 1
ATOM 703 N N . LEU A 1 90 ? -15.867 2.039 4.953 1 46.31 90 LEU A N 1
ATOM 704 C CA . LEU A 1 90 ? -15.281 2.375 6.246 1 46.31 90 LEU A CA 1
ATOM 705 C C . LEU A 1 90 ? -14.117 1.446 6.574 1 46.31 90 LEU A C 1
ATOM 707 O O . LEU A 1 90 ? -14.07 0.309 6.098 1 46.31 90 LEU A O 1
ATOM 711 N N . LEU A 1 91 ? -12.953 2.084 6.992 1 52.59 91 LEU A N 1
ATOM 712 C CA . LEU A 1 91 ? -11.945 1.292 7.688 1 52.59 91 LEU A CA 1
ATOM 713 C C . LEU A 1 91 ? -12.594 0.219 8.555 1 52.59 91 LEU A C 1
ATOM 715 O O . LEU A 1 91 ? -13.57 0.49 9.258 1 52.59 91 LEU A O 1
ATOM 719 N N . THR A 1 92 ? -12.32 -1.021 8.211 1 57.06 92 THR A N 1
ATOM 720 C CA . THR A 1 92 ? -12.828 -2.055 9.109 1 57.06 92 THR A CA 1
ATOM 721 C C . THR A 1 92 ? -12.648 -1.644 10.562 1 57.06 92 THR A C 1
ATOM 723 O O . THR A 1 92 ? -11.766 -0.85 10.891 1 57.06 92 THR A O 1
ATOM 726 N N . LEU A 1 93 ? -13.523 -1.896 11.383 1 53.44 93 LEU A N 1
ATOM 727 C CA . LEU A 1 93 ? -13.523 -1.622 12.812 1 53.44 93 LEU A CA 1
ATOM 728 C C . LEU A 1 93 ? -12.188 -2.006 13.438 1 53.44 93 LEU A C 1
ATOM 730 O O . LEU A 1 93 ? -11.656 -1.272 14.273 1 53.44 93 LEU A O 1
ATOM 734 N N . GLU A 1 94 ? -11.641 -3.055 12.922 1 58.22 94 GLU A N 1
ATOM 735 C CA . GLU A 1 94 ? -10.391 -3.531 13.5 1 58.22 94 GLU A CA 1
ATOM 736 C C . GLU A 1 94 ? -9.234 -2.588 13.172 1 58.22 94 GLU A C 1
ATOM 738 O O . GLU A 1 94 ? -8.414 -2.279 14.031 1 58.22 94 GLU A O 1
ATOM 743 N N . ASN A 1 95 ? -9.344 -2.107 12.031 1 68.81 95 ASN A N 1
ATOM 744 C CA . ASN A 1 95 ? -8.273 -1.195 11.625 1 68.81 95 ASN A CA 1
ATOM 745 C C . ASN A 1 95 ? -8.375 0.137 12.367 1 68.81 95 ASN A C 1
ATOM 747 O O . ASN A 1 95 ? -7.352 0.712 12.75 1 68.81 95 ASN A O 1
ATOM 751 N N . LEU A 1 96 ? -9.578 0.447 12.68 1 74 96 LEU A N 1
ATOM 752 C CA . LEU A 1 96 ? -9.797 1.71 13.383 1 74 96 LEU A CA 1
ATOM 753 C C . LEU A 1 96 ? -9.352 1.611 14.836 1 74 96 LEU A C 1
ATOM 755 O O . LEU A 1 96 ? -8.711 2.529 15.359 1 74 96 LEU A O 1
ATOM 759 N N . GLN A 1 97 ? -9.562 0.446 15.43 1 71.62 97 GLN A N 1
ATOM 760 C CA . GLN A 1 97 ? -9.156 0.234 16.812 1 71.62 97 GLN A CA 1
ATOM 761 C C . GLN A 1 97 ? -7.637 0.272 16.953 1 71.62 97 GLN A C 1
ATOM 763 O O . GLN A 1 97 ? -7.105 0.915 17.859 1 71.62 97 GLN A O 1
ATOM 768 N N . GLU A 1 98 ? -6.992 -0.368 16.078 1 74.5 98 GLU A N 1
ATOM 769 C CA . GLU A 1 98 ? -5.531 -0.378 16.094 1 74.5 98 GLU A CA 1
ATOM 770 C C . GLU A 1 98 ? -4.969 1.024 15.883 1 74.5 98 GLU A C 1
ATOM 772 O O . GLU A 1 98 ? -3.996 1.41 16.531 1 74.5 98 GLU A O 1
ATOM 777 N N . THR A 1 99 ? -5.652 1.747 15.07 1 81.25 99 THR A N 1
ATOM 778 C CA . THR A 1 99 ? -5.238 3.115 14.781 1 81.25 99 THR A CA 1
ATOM 779 C C . THR A 1 99 ? -5.406 4 16.016 1 81.25 99 THR A C 1
ATOM 781 O O . THR A 1 99 ? -4.5 4.758 16.375 1 81.25 99 THR A O 1
ATOM 784 N N . LEU A 1 100 ? -6.43 3.805 16.719 1 81.38 100 LEU A N 1
ATOM 785 C CA . LEU A 1 100 ? -6.734 4.629 17.891 1 81.38 100 LEU A CA 1
ATOM 786 C C . LEU A 1 100 ? -5.793 4.305 19.047 1 81.38 100 LEU A C 1
ATOM 788 O O . LEU A 1 100 ? -5.414 5.195 19.812 1 81.38 100 LEU A O 1
ATOM 792 N N . GLU A 1 101 ? -5.406 3.068 19.109 1 82.81 101 GLU A N 1
ATOM 793 C CA . GLU A 1 101 ? -4.473 2.656 20.156 1 82.81 101 GLU A CA 1
ATOM 794 C C . GLU A 1 101 ? -3.105 3.305 19.953 1 82.81 101 GLU A C 1
ATOM 796 O O . GLU A 1 101 ? -2.402 3.586 20.922 1 82.81 101 GLU A O 1
ATOM 801 N N . GLN A 1 102 ? -2.77 3.539 18.75 1 87.94 102 GLN A N 1
ATOM 802 C CA . GLN A 1 102 ? -1.475 4.141 18.453 1 87.94 102 GLN A CA 1
ATOM 803 C C . GLN A 1 102 ? -1.39 5.566 18.984 1 87.94 102 GLN A C 1
ATOM 805 O O . GLN A 1 102 ? -0.306 6.039 19.328 1 87.94 102 GLN A O 1
ATOM 810 N N . ILE A 1 103 ? -2.508 6.281 19.109 1 90.06 103 ILE A N 1
ATOM 811 C CA . ILE A 1 103 ? -2.561 7.668 19.547 1 90.06 103 ILE A CA 1
ATOM 812 C C . ILE A 1 103 ? -2.027 7.773 20.984 1 90.06 103 ILE A C 1
ATOM 814 O O . ILE A 1 103 ? -1.372 8.758 21.328 1 90.06 103 ILE A O 1
ATOM 818 N N . ASN A 1 104 ? -2.209 6.68 21.719 1 87.44 104 ASN A N 1
ATOM 819 C CA . ASN A 1 104 ? -1.821 6.707 23.125 1 87.44 104 ASN A CA 1
ATOM 820 C C . ASN A 1 104 ? -0.409 6.168 23.328 1 87.44 104 ASN A C 1
ATOM 822 O O . ASN A 1 104 ? 0.138 6.246 24.438 1 87.44 104 ASN A O 1
ATOM 826 N N . ASN A 1 105 ? 0.197 5.695 22.344 1 90.62 105 ASN A N 1
ATOM 827 C CA . ASN A 1 105 ? 1.514 5.078 22.469 1 90.62 105 ASN A CA 1
ATOM 828 C C . ASN A 1 105 ? 2.562 5.824 21.641 1 90.62 105 ASN A C 1
ATOM 830 O O . ASN A 1 105 ? 3.551 5.23 21.203 1 90.62 105 ASN A O 1
ATOM 834 N N . TYR A 1 106 ? 2.277 7.098 21.5 1 96.62 106 TYR A N 1
ATOM 835 C CA . TYR A 1 106 ? 3.223 7.91 20.734 1 96.62 106 TYR A CA 1
ATOM 836 C C . TYR A 1 106 ? 4.562 8 21.453 1 96.62 106 TYR A C 1
ATOM 838 O O . TYR A 1 106 ? 4.645 7.766 22.672 1 96.62 106 TYR A O 1
ATOM 846 N N . ILE A 1 107 ? 5.641 8.227 20.75 1 98.12 107 ILE A N 1
ATOM 847 C CA . ILE A 1 107 ? 6.969 8.492 21.297 1 98.12 107 ILE A CA 1
ATOM 848 C C . ILE A 1 107 ? 7.352 9.945 21.031 1 98.12 107 ILE A C 1
ATOM 850 O O . ILE A 1 107 ? 7.445 10.375 19.891 1 98.12 107 ILE A O 1
ATOM 854 N N . PHE A 1 108 ? 7.469 10.688 22.094 1 97.94 108 PHE A N 1
ATOM 855 C CA . PHE A 1 108 ? 7.828 12.094 22 1 97.94 108 PHE A CA 1
ATOM 856 C C . PHE A 1 108 ? 9.336 12.273 22.094 1 97.94 108 PHE A C 1
ATOM 858 O O . PHE A 1 108 ? 9.969 11.75 23.016 1 97.94 108 PHE A O 1
ATOM 865 N N . ILE A 1 109 ? 9.922 12.938 21.109 1 98.19 109 ILE A N 1
ATOM 866 C CA . ILE A 1 109 ? 11.367 13.117 21.016 1 98.19 109 ILE A CA 1
ATOM 867 C C . ILE A 1 109 ? 11.703 14.602 21.016 1 98.19 109 ILE A C 1
ATOM 869 O O . ILE A 1 109 ? 11.297 15.344 20.125 1 98.19 109 ILE A O 1
ATOM 873 N N . HIS A 1 110 ? 12.453 15.062 21.969 1 95.81 110 HIS A N 1
ATOM 874 C CA . HIS A 1 110 ? 12.75 16.484 22.078 1 95.81 110 HIS A CA 1
ATOM 875 C C . HIS A 1 110 ? 14.258 16.719 22.109 1 95.81 110 HIS A C 1
ATOM 877 O O . HIS A 1 110 ? 14.703 17.859 22.281 1 95.81 110 HIS A O 1
ATOM 883 N N . GLN A 1 111 ? 15.07 15.648 21.969 1 94.19 111 GLN A N 1
ATOM 884 C CA . GLN A 1 111 ? 16.516 15.75 21.859 1 94.19 111 GLN A CA 1
ATOM 885 C C . GLN A 1 111 ? 17.109 14.555 21.109 1 94.19 111 GLN A C 1
ATOM 887 O O . GLN A 1 111 ? 16.422 13.539 20.922 1 94.19 111 GLN A O 1
ATOM 892 N N . THR A 1 112 ? 18.359 14.641 20.625 1 95.06 112 THR A N 1
ATOM 893 C CA . THR A 1 112 ? 19 13.594 19.828 1 95.06 112 THR A CA 1
ATOM 894 C C . THR A 1 112 ? 19.688 12.57 20.734 1 95.06 112 THR A C 1
ATOM 896 O O . THR A 1 112 ? 20.891 12.328 20.594 1 95.06 112 THR A O 1
ATOM 899 N N . ASP A 1 113 ? 18.969 11.977 21.594 1 95.69 113 ASP A N 1
ATOM 900 C CA . ASP A 1 113 ? 19.484 10.945 22.5 1 95.69 113 ASP A CA 1
ATOM 901 C C . ASP A 1 113 ? 19.234 9.547 21.938 1 95.69 113 ASP A C 1
ATOM 903 O O . ASP A 1 113 ? 19.031 9.383 20.734 1 95.69 113 ASP A O 1
ATOM 907 N N . VAL A 1 114 ? 19.297 8.578 22.75 1 95.88 114 VAL A N 1
ATOM 908 C CA . VAL A 1 114 ? 19.172 7.184 22.344 1 95.88 114 VAL A CA 1
ATOM 909 C C . VAL A 1 114 ? 17.781 6.941 21.766 1 95.88 114 VAL A C 1
ATOM 911 O O . VAL A 1 114 ? 17.641 6.219 20.766 1 95.88 114 VAL A O 1
ATOM 914 N N . LYS A 1 115 ? 16.859 7.582 22.359 1 96.06 115 LYS A N 1
ATOM 915 C CA . LYS A 1 115 ? 15.484 7.445 21.875 1 96.06 115 LYS A CA 1
ATOM 916 C C . LYS A 1 115 ? 15.344 7.965 20.453 1 96.06 115 LYS A C 1
ATOM 918 O O . LYS A 1 115 ? 14.672 7.352 19.625 1 96.06 115 LYS A O 1
ATOM 923 N N . TYR A 1 116 ? 15.969 9.047 20.234 1 97.5 116 TYR A N 1
ATOM 924 C CA . TYR A 1 116 ? 15.992 9.617 18.891 1 97.5 116 TYR A CA 1
ATOM 925 C C . TYR A 1 116 ? 16.641 8.648 17.891 1 97.5 116 TYR A C 1
ATOM 927 O O . TYR A 1 116 ? 16.047 8.344 16.859 1 97.5 116 TYR A O 1
ATOM 935 N N . HIS A 1 117 ? 17.734 8.156 18.219 1 97.19 117 HIS A N 1
ATOM 936 C CA . HIS A 1 117 ? 18.484 7.312 17.297 1 97.19 117 HIS A CA 1
ATOM 937 C C . HIS A 1 117 ? 17.766 5.992 17.047 1 97.19 117 HIS A C 1
ATOM 939 O O . HIS A 1 117 ? 17.734 5.488 15.93 1 97.19 117 HIS A O 1
ATOM 945 N N . ASP A 1 118 ? 17.172 5.492 18.094 1 97.19 118 ASP A N 1
ATOM 946 C CA . ASP A 1 118 ? 16.375 4.277 17.953 1 97.19 118 ASP A CA 1
ATOM 947 C C . ASP A 1 118 ? 15.18 4.512 17.031 1 97.19 118 ASP A C 1
ATOM 949 O O . ASP A 1 118 ? 14.852 3.668 16.203 1 97.19 118 ASP A O 1
ATOM 953 N N . SER A 1 119 ? 14.516 5.66 17.188 1 97.44 119 SER A N 1
ATOM 954 C CA . SER A 1 119 ? 13.352 6.012 16.375 1 97.44 119 SER A CA 1
ATOM 955 C C . SER A 1 119 ? 13.727 6.172 14.914 1 97.44 119 SER A C 1
ATOM 957 O O . SER A 1 119 ? 13.039 5.652 14.031 1 97.44 119 SER A O 1
ATOM 959 N N . ILE A 1 120 ? 14.82 6.801 14.719 1 97.75 120 ILE A N 1
ATOM 960 C CA . ILE A 1 120 ? 15.297 7.031 13.359 1 97.75 120 ILE A CA 1
ATOM 961 C C . ILE A 1 120 ? 15.656 5.699 12.703 1 97.75 120 ILE A C 1
ATOM 963 O O . ILE A 1 120 ? 15.32 5.457 11.547 1 97.75 120 ILE A O 1
ATOM 967 N N . ARG A 1 121 ? 16.328 4.871 13.445 1 96.12 121 ARG A N 1
ATOM 968 C CA . ARG A 1 121 ? 16.688 3.555 12.93 1 96.12 121 ARG A CA 1
ATOM 969 C C . ARG A 1 121 ? 15.453 2.77 12.508 1 96.12 121 ARG A C 1
ATOM 971 O O . ARG A 1 121 ? 15.43 2.166 11.438 1 96.12 121 ARG A O 1
ATOM 978 N N . TYR A 1 122 ? 14.461 2.82 13.297 1 95.81 122 TYR A N 1
ATOM 979 C CA . TYR A 1 122 ? 13.219 2.129 12.984 1 95.81 122 TYR A CA 1
ATOM 980 C C . TYR A 1 122 ? 12.547 2.74 11.758 1 95.81 122 TYR A C 1
ATOM 982 O O . TYR A 1 122 ? 12.156 2.023 10.828 1 95.81 122 TYR A O 1
ATOM 990 N N . LEU A 1 123 ? 12.43 4.066 11.75 1 96.88 123 LEU A N 1
ATOM 991 C CA . LEU A 1 123 ? 11.75 4.762 10.656 1 96.88 123 LEU A CA 1
ATOM 992 C C . LEU A 1 123 ? 12.445 4.484 9.328 1 96.88 123 LEU A C 1
ATOM 994 O O . LEU A 1 123 ? 11.789 4.387 8.289 1 96.88 123 LEU A O 1
ATOM 998 N N . LYS A 1 124 ? 13.727 4.289 9.375 1 92.62 124 LYS A N 1
ATOM 999 C CA . LYS A 1 124 ? 14.5 4.047 8.164 1 92.62 124 LYS A CA 1
ATOM 1000 C C . LYS A 1 124 ? 14.203 2.668 7.586 1 92.62 124 LYS A C 1
ATOM 1002 O O . LYS A 1 124 ? 14.484 2.402 6.418 1 92.62 124 LYS A O 1
ATOM 1007 N N . THR A 1 125 ? 13.641 1.791 8.367 1 87.88 125 THR A N 1
ATOM 1008 C CA . THR A 1 125 ? 13.281 0.464 7.879 1 87.88 125 THR A CA 1
ATOM 1009 C C . THR A 1 125 ? 11.898 0.488 7.223 1 87.88 125 THR A C 1
ATOM 1011 O O . THR A 1 125 ? 11.5 -0.48 6.57 1 87.88 125 THR A O 1
ATOM 1014 N N . GLN A 1 126 ? 11.164 1.577 7.383 1 89.06 126 GLN A N 1
ATOM 1015 C CA . GLN A 1 126 ? 9.805 1.662 6.863 1 89.06 126 GLN A CA 1
ATOM 1016 C C . GLN A 1 126 ? 9.797 2.186 5.43 1 89.06 126 GLN A C 1
ATOM 1018 O O . GLN A 1 126 ? 10.773 2.785 4.977 1 89.06 126 GLN A O 1
ATOM 1023 N N . ARG A 1 127 ? 8.688 1.905 4.734 1 85.69 127 ARG A N 1
ATOM 1024 C CA . ARG A 1 127 ? 8.523 2.414 3.379 1 85.69 127 ARG A CA 1
ATOM 1025 C C . ARG A 1 127 ? 7.449 3.494 3.324 1 85.69 127 ARG A C 1
ATOM 1027 O O . ARG A 1 127 ? 7.543 4.434 2.533 1 85.69 127 ARG A O 1
ATOM 1034 N N . HIS A 1 128 ? 6.461 3.312 4.133 1 92.19 128 HIS A N 1
ATOM 1035 C CA . HIS A 1 128 ? 5.324 4.227 4.145 1 92.19 128 HIS A CA 1
ATOM 1036 C C . HIS A 1 128 ? 5.328 5.09 5.402 1 92.19 128 HIS A C 1
ATOM 1038 O O . HIS A 1 128 ? 5.383 4.566 6.52 1 92.19 128 HIS A O 1
ATOM 1044 N N . LEU A 1 129 ? 5.188 6.418 5.195 1 97.69 129 LEU A N 1
ATOM 1045 C CA . LEU A 1 129 ? 5.234 7.355 6.309 1 97.69 129 LEU A CA 1
ATOM 1046 C C . LEU A 1 129 ? 4.09 8.359 6.23 1 97.69 129 LEU A C 1
ATOM 1048 O O . LEU A 1 129 ? 3.83 8.922 5.168 1 97.69 129 LEU A O 1
ATOM 1052 N N . GLY A 1 130 ? 3.359 8.492 7.289 1 98.5 130 GLY A N 1
ATOM 1053 C CA . GLY A 1 130 ? 2.518 9.664 7.453 1 98.5 130 GLY A CA 1
ATOM 1054 C C . GLY A 1 130 ? 3.254 10.852 8.039 1 98.5 130 GLY A C 1
ATOM 1055 O O . GLY A 1 130 ? 4.039 10.703 8.977 1 98.5 130 GLY A O 1
ATOM 1056 N N . ILE A 1 131 ? 3.016 12.031 7.5 1 98.75 131 ILE A N 1
ATOM 1057 C CA . ILE A 1 131 ? 3.752 13.211 7.949 1 98.75 131 ILE A CA 1
ATOM 1058 C C . ILE A 1 131 ? 2.773 14.328 8.297 1 98.75 131 ILE A C 1
ATOM 1060 O O . ILE A 1 131 ? 1.854 14.625 7.527 1 98.75 131 ILE A O 1
ATOM 1064 N N . ALA A 1 132 ? 2.998 14.922 9.469 1 98.44 132 ALA A N 1
ATOM 1065 C CA . ALA A 1 132 ? 2.238 16.109 9.875 1 98.44 132 ALA A CA 1
ATOM 1066 C C . ALA A 1 132 ? 3.125 17.109 10.617 1 98.44 132 ALA A C 1
ATOM 1068 O O . ALA A 1 132 ? 4.074 16.703 11.297 1 98.44 132 ALA A O 1
ATOM 1069 N N . MET A 1 133 ? 2.826 18.344 10.453 1 98.12 133 MET A N 1
ATOM 1070 C CA . MET A 1 133 ? 3.527 19.422 11.148 1 98.12 133 MET A CA 1
ATOM 1071 C C . MET A 1 133 ? 2.545 20.328 11.875 1 98.12 133 MET A C 1
ATOM 1073 O O . MET A 1 133 ? 1.423 20.531 11.406 1 98.12 133 MET A O 1
ATOM 1077 N N . GLU A 1 134 ? 3.008 20.859 12.992 1 97.69 134 GLU A N 1
ATOM 1078 C CA . GLU A 1 134 ? 2.162 21.75 13.773 1 97.69 134 GLU A CA 1
ATOM 1079 C C . GLU A 1 134 ? 2.713 23.172 13.773 1 97.69 134 GLU A C 1
ATOM 1081 O O . GLU A 1 134 ? 3.924 23.375 13.672 1 97.69 134 GLU A O 1
ATOM 1086 N N . SER A 1 135 ? 1.774 24.172 13.883 1 96.44 135 SER A N 1
ATOM 1087 C CA . SER A 1 135 ? 2.068 25.594 13.938 1 96.44 135 SER A CA 1
ATOM 1088 C C . SER A 1 135 ? 2.656 26.078 12.617 1 96.44 135 SER A C 1
ATOM 1090 O O . SER A 1 135 ? 3.65 26.812 12.609 1 96.44 135 SER A O 1
ATOM 1092 N N . ILE A 1 136 ? 1.979 25.609 11.523 1 94.44 136 ILE A N 1
ATOM 1093 C CA . ILE A 1 136 ? 2.479 26 10.211 1 94.44 136 ILE A CA 1
ATOM 1094 C C . ILE A 1 136 ? 1.361 26.656 9.406 1 94.44 136 ILE A C 1
ATOM 1096 O O . ILE A 1 136 ? 1.386 26.656 8.172 1 94.44 136 ILE A O 1
ATOM 1100 N N . GLU A 1 137 ? 0.358 27.219 10.062 1 88.38 137 GLU A N 1
ATOM 1101 C CA . GLU A 1 137 ? -0.877 27.703 9.453 1 88.38 137 GLU A CA 1
ATOM 1102 C C . GLU A 1 137 ? -0.597 28.828 8.469 1 88.38 137 GLU A C 1
ATOM 1104 O O . GLU A 1 137 ? -1.397 29.094 7.566 1 88.38 137 GLU A O 1
ATOM 1109 N N . HIS A 1 138 ? 0.573 29.469 8.609 1 87.94 138 HIS A N 1
ATOM 1110 C CA . HIS A 1 138 ? 0.882 30.609 7.738 1 87.94 138 HIS A CA 1
ATOM 1111 C C . HIS A 1 138 ? 2.01 30.266 6.773 1 87.94 138 HIS A C 1
ATOM 1113 O O . HIS A 1 138 ? 2.68 31.156 6.25 1 87.94 138 HIS A O 1
ATOM 1119 N N . GLY A 1 139 ? 2.236 28.906 6.582 1 90.06 139 GLY A N 1
ATOM 1120 C CA . GLY A 1 139 ? 3.303 28.516 5.68 1 90.06 139 GLY A CA 1
ATOM 1121 C C . GLY A 1 139 ? 4.66 29.062 6.078 1 90.06 139 GLY A C 1
ATOM 1122 O O . GLY A 1 139 ? 5.035 29.016 7.254 1 90.06 139 GLY A O 1
ATOM 1123 N N . ARG A 1 140 ? 5.371 29.547 5.125 1 89.62 140 ARG A N 1
ATOM 1124 C CA . ARG A 1 140 ? 6.715 30.062 5.355 1 89.62 140 ARG A CA 1
ATOM 1125 C C . ARG A 1 140 ? 6.688 31.25 6.32 1 89.62 140 ARG A C 1
ATOM 1127 O O . ARG A 1 140 ? 7.711 31.594 6.91 1 89.62 140 ARG A O 1
ATOM 1134 N N . HIS A 1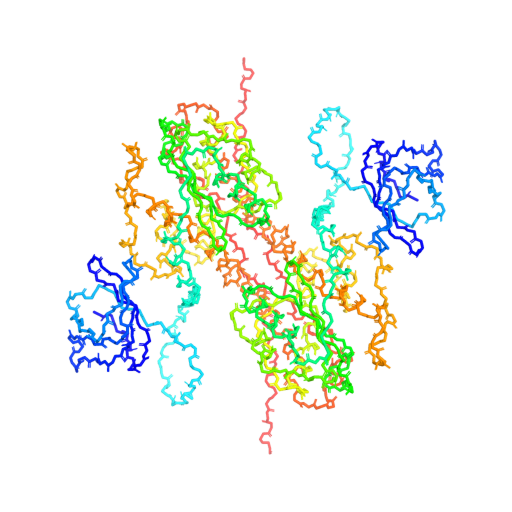 141 ? 5.527 31.875 6.527 1 88 141 HIS A N 1
ATOM 1135 C CA . HIS A 1 141 ? 5.398 33.031 7.398 1 88 141 HIS A CA 1
ATOM 1136 C C . HIS A 1 141 ? 5.098 32.625 8.836 1 88 141 HIS A C 1
ATOM 1138 O O . HIS A 1 141 ? 5.031 33.469 9.734 1 88 141 HIS A O 1
ATOM 1144 N N . SER A 1 142 ? 4.902 31.359 8.992 1 89 142 SER A N 1
ATOM 1145 C CA . SER A 1 142 ? 4.73 30.891 10.367 1 89 142 SER A CA 1
ATOM 1146 C C . SER A 1 142 ? 5.98 31.141 11.195 1 89 142 SER A C 1
ATOM 1148 O O . SER A 1 142 ? 7.102 30.906 10.742 1 89 142 SER A O 1
ATOM 1150 N N . ILE A 1 143 ? 5.75 31.609 12.32 1 86.62 143 ILE A N 1
ATOM 1151 C CA . ILE A 1 143 ? 6.852 32.094 13.148 1 86.62 143 ILE A CA 1
ATOM 1152 C C . ILE A 1 143 ? 7.629 30.922 13.727 1 86.62 143 ILE A C 1
ATOM 1154 O O . ILE A 1 143 ? 8.859 30.922 13.727 1 86.62 143 ILE A O 1
ATOM 1158 N N . SER A 1 144 ? 6.918 29.891 14.195 1 91 144 SER A N 1
ATOM 1159 C CA . SER A 1 144 ? 7.617 28.844 14.953 1 91 144 SER A CA 1
ATOM 1160 C C . SER A 1 144 ? 7.004 27.469 14.695 1 91 144 SER A C 1
ATOM 1162 O O . SER A 1 144 ? 6.281 26.938 15.539 1 91 144 SER A O 1
ATOM 1164 N N . PRO A 1 145 ? 7.348 26.953 13.484 1 94.69 145 PRO A N 1
ATOM 1165 C CA . PRO A 1 145 ? 6.957 25.547 13.375 1 94.69 145 PRO A CA 1
ATOM 1166 C C . PRO A 1 145 ? 7.379 24.734 14.586 1 94.69 145 PRO A C 1
ATOM 1168 O O . PRO A 1 145 ? 8.516 24.828 15.047 1 94.69 145 PRO A O 1
ATOM 1171 N N . SER A 1 146 ? 6.469 23.984 15.109 1 96.56 146 SER A N 1
ATOM 1172 C CA . SER A 1 146 ? 6.629 23.5 16.469 1 96.56 146 SER A CA 1
ATOM 1173 C C . SER A 1 146 ? 6.926 22 16.484 1 96.56 146 SER A C 1
ATOM 1175 O O . SER A 1 146 ? 7.883 21.562 17.125 1 96.56 146 SER A O 1
ATOM 1177 N N . LEU A 1 147 ? 6.066 21.156 15.836 1 98.38 147 LEU A N 1
ATOM 1178 C CA . LEU A 1 147 ? 6.188 19.703 15.914 1 98.38 147 LEU A CA 1
ATOM 1179 C C . LEU A 1 147 ? 6.223 19.094 14.523 1 98.38 147 LEU A C 1
ATOM 1181 O O . LEU A 1 147 ? 5.578 19.594 13.594 1 98.38 147 LEU A O 1
ATOM 1185 N N . LEU A 1 148 ? 6.98 18.031 14.336 1 98.69 148 LEU A N 1
ATOM 1186 C CA . LEU A 1 148 ? 6.961 17.125 13.195 1 98.69 148 LEU A CA 1
ATOM 1187 C C . LEU A 1 148 ? 6.578 15.719 13.641 1 98.69 148 LEU A C 1
ATOM 1189 O O . LEU A 1 148 ? 7.273 15.102 14.453 1 98.69 148 LEU A O 1
ATOM 1193 N N . SER A 1 149 ? 5.465 15.281 13.164 1 98.81 149 SER A N 1
ATOM 1194 C CA . SER A 1 149 ? 5.008 13.93 13.492 1 98.81 149 SER A CA 1
ATOM 1195 C C . SER A 1 149 ? 5.176 12.992 12.305 1 98.81 149 SER A C 1
ATOM 1197 O O . SER A 1 149 ? 4.828 13.344 11.172 1 98.81 149 SER A O 1
ATOM 1199 N N . ILE A 1 150 ? 5.758 11.82 12.555 1 98.75 150 ILE A N 1
ATOM 1200 C CA . ILE A 1 150 ? 5.906 10.773 11.562 1 98.75 150 ILE A CA 1
ATOM 1201 C C . ILE A 1 150 ? 5.234 9.492 12.055 1 98.75 150 ILE A C 1
ATOM 1203 O O . ILE A 1 150 ? 5.594 8.969 13.109 1 98.75 150 ILE A O 1
ATOM 1207 N N . ALA A 1 151 ? 4.258 9.07 11.258 1 98.12 151 ALA A N 1
ATOM 1208 C CA . ALA A 1 151 ? 3.551 7.84 11.617 1 98.12 151 ALA A CA 1
ATOM 1209 C C . ALA A 1 151 ? 3.902 6.707 10.648 1 98.12 151 ALA A C 1
ATOM 1211 O O . ALA A 1 151 ? 4.078 6.938 9.453 1 98.12 151 ALA A O 1
ATOM 1212 N N . THR A 1 152 ? 4.094 5.535 11.188 1 95 152 THR A N 1
ATOM 1213 C CA . THR A 1 152 ? 4.078 4.285 10.438 1 95 152 THR A CA 1
ATOM 1214 C C . THR A 1 152 ? 2.783 3.521 10.688 1 95 152 THR A C 1
ATOM 1216 O O . THR A 1 152 ? 1.861 4.039 11.32 1 95 152 THR A O 1
ATOM 1219 N N . HIS A 1 153 ? 2.725 2.359 10.18 1 86.69 153 HIS A N 1
ATOM 1220 C CA . HIS A 1 153 ? 1.511 1.578 10.383 1 86.69 153 HIS A CA 1
ATOM 1221 C C . HIS A 1 153 ? 1.355 1.169 11.844 1 86.69 153 HIS A C 1
ATOM 1223 O O . HIS A 1 153 ? 0.238 0.936 12.312 1 86.69 153 HIS A O 1
ATOM 1229 N N . ASP A 1 154 ? 2.482 1.211 12.578 1 88.06 154 ASP A N 1
ATOM 1230 C CA . ASP A 1 154 ? 2.379 0.622 13.914 1 88.06 154 ASP A CA 1
ATOM 1231 C C . ASP A 1 154 ? 2.824 1.61 14.984 1 88.06 154 ASP A C 1
ATOM 1233 O O . ASP A 1 154 ? 2.648 1.359 16.188 1 88.06 154 ASP A O 1
ATOM 1237 N N . SER A 1 155 ? 3.438 2.783 14.594 1 94.69 155 SER A N 1
ATOM 1238 C CA . SER A 1 155 ? 4.02 3.676 15.586 1 94.69 155 SER A CA 1
ATOM 1239 C C . SER A 1 155 ? 3.904 5.133 15.156 1 94.69 155 SER A C 1
ATOM 1241 O O . SER A 1 155 ? 3.787 5.43 13.969 1 94.69 155 SER A O 1
ATOM 1243 N N . ILE A 1 156 ? 3.91 5.996 16.188 1 98.19 156 ILE A N 1
ATOM 1244 C CA . ILE A 1 156 ? 3.906 7.438 15.969 1 98.19 156 ILE A CA 1
ATOM 1245 C C . ILE A 1 156 ? 5.094 8.07 16.688 1 98.19 156 ILE A C 1
ATOM 1247 O O . ILE A 1 156 ? 5.297 7.844 17.875 1 98.19 156 ILE A O 1
ATOM 1251 N N . TYR A 1 157 ? 5.855 8.852 16.016 1 98.75 157 TYR A N 1
ATOM 1252 C CA . TYR A 1 157 ? 6.969 9.617 16.562 1 98.75 157 TYR A CA 1
ATOM 1253 C C . TYR A 1 157 ? 6.727 11.109 16.422 1 98.75 157 TYR A C 1
ATOM 1255 O O . TYR A 1 157 ? 6.453 11.602 15.32 1 98.75 157 TYR A O 1
ATOM 1263 N N . ILE A 1 158 ? 6.762 11.82 17.484 1 98.69 158 ILE A N 1
ATOM 1264 C CA . ILE A 1 158 ? 6.551 13.266 17.484 1 98.69 158 ILE A CA 1
ATOM 1265 C C . ILE A 1 158 ? 7.848 13.977 17.875 1 98.69 158 ILE A C 1
ATOM 1267 O O . ILE A 1 158 ? 8.312 13.859 19.016 1 98.69 158 ILE A O 1
ATOM 1271 N N . PHE A 1 159 ? 8.398 14.734 16.969 1 98.62 159 PHE A N 1
ATOM 1272 C CA . PHE A 1 159 ? 9.656 15.445 17.172 1 98.62 159 PHE A CA 1
ATOM 1273 C C . PHE A 1 159 ? 9.406 16.906 17.5 1 98.62 159 PHE A C 1
ATOM 1275 O O . PHE A 1 159 ? 8.664 17.594 16.797 1 98.62 159 PHE A O 1
ATOM 1282 N N . ASP A 1 160 ? 10.016 17.422 18.531 1 98 160 ASP A N 1
ATOM 1283 C CA . ASP A 1 160 ? 9.977 18.844 18.875 1 98 160 ASP A CA 1
ATOM 1284 C C . ASP A 1 160 ? 10.992 19.625 18.031 1 98 160 ASP A C 1
ATOM 1286 O O . ASP A 1 160 ? 12.086 19.938 18.516 1 98 160 ASP A O 1
ATOM 1290 N N . ILE A 1 161 ? 10.547 20.078 16.938 1 97.25 161 ILE A N 1
ATOM 1291 C CA . ILE A 1 161 ? 11.492 20.672 15.984 1 97.25 161 ILE A CA 1
ATOM 1292 C C . ILE A 1 161 ? 11.68 22.156 16.297 1 97.25 161 ILE A C 1
ATOM 1294 O O . ILE A 1 161 ? 12.508 22.812 15.672 1 97.25 161 ILE A O 1
ATOM 1298 N N . LYS A 1 162 ? 10.859 22.641 17.188 1 93.75 162 LYS A N 1
ATOM 1299 C CA . LYS A 1 162 ? 11.141 23.984 17.688 1 93.75 162 LYS A CA 1
ATOM 1300 C C . LYS A 1 162 ? 12.508 24.062 18.359 1 93.75 162 LYS A C 1
ATOM 1302 O O . LYS A 1 162 ? 13.219 25.047 18.234 1 93.75 162 LYS A O 1
ATOM 1307 N N . TRP A 1 163 ? 12.852 22.922 18.938 1 87.88 163 TRP A N 1
ATOM 1308 C CA . TRP A 1 163 ? 14.102 22.844 19.688 1 87.88 163 TRP A CA 1
ATOM 1309 C C . TRP A 1 163 ? 15.172 22.125 18.875 1 87.88 163 TRP A C 1
ATOM 1311 O O . TRP A 1 163 ? 16.312 22.594 18.781 1 87.88 163 TRP A O 1
ATOM 1321 N N . MET A 1 164 ? 14.812 21.047 18.234 1 93.62 164 MET A N 1
ATOM 1322 C CA . MET A 1 164 ? 15.797 20.156 17.625 1 93.62 164 MET A CA 1
ATOM 1323 C C . MET A 1 164 ? 16.031 20.516 16.172 1 93.62 164 MET A C 1
ATOM 1325 O O . MET A 1 164 ? 17 20.047 15.555 1 93.62 164 MET A O 1
ATOM 1329 N N . LYS A 1 165 ? 15.172 21.344 15.578 1 93.06 165 LYS A N 1
ATOM 1330 C CA . LYS A 1 165 ? 15.219 21.609 14.141 1 93.06 165 LYS A CA 1
ATOM 1331 C C . LYS A 1 165 ? 15.039 20.328 13.336 1 93.06 165 LYS A C 1
ATOM 1333 O O . LYS A 1 165 ? 14.5 19.344 13.844 1 93.06 165 LYS A O 1
ATOM 1338 N N . ILE A 1 166 ? 15.258 20.391 12.07 1 97 166 ILE A N 1
ATOM 1339 C CA . ILE A 1 166 ? 15.18 19.219 11.219 1 97 166 ILE A CA 1
ATOM 1340 C C . ILE A 1 166 ? 16.578 18.641 11 1 97 166 ILE A C 1
ATOM 1342 O O . ILE A 1 166 ? 17.406 19.266 10.344 1 97 166 ILE A O 1
ATOM 1346 N N . THR A 1 167 ? 16.859 17.5 11.547 1 97.25 167 THR A N 1
ATOM 1347 C CA . THR A 1 167 ? 18.156 16.859 11.445 1 97.25 167 THR A CA 1
ATOM 1348 C C . THR A 1 167 ? 18.375 16.281 10.047 1 97.25 167 THR A C 1
ATOM 1350 O O . THR A 1 167 ? 17.438 16.219 9.242 1 97.25 167 THR A O 1
ATOM 1353 N N . ASP A 1 168 ? 19.578 15.883 9.766 1 96.56 168 ASP A N 1
ATOM 1354 C CA . ASP A 1 168 ? 19.906 15.297 8.477 1 96.56 168 ASP A CA 1
ATOM 1355 C C . ASP A 1 168 ? 19.156 13.984 8.266 1 96.56 168 ASP A C 1
ATOM 1357 O O . ASP A 1 168 ? 18.75 13.672 7.141 1 96.56 168 ASP A O 1
ATOM 1361 N N . GLU A 1 169 ? 19.031 13.227 9.312 1 97.12 169 GLU A N 1
ATOM 1362 C CA . GLU A 1 169 ? 18.297 11.969 9.219 1 97.12 169 GLU A CA 1
ATOM 1363 C C . GLU A 1 169 ? 16.812 12.211 8.914 1 97.12 169 GLU A C 1
ATOM 1365 O O . GLU A 1 169 ? 16.219 11.492 8.109 1 97.12 169 GLU A O 1
ATOM 1370 N N . MET A 1 170 ? 16.266 13.258 9.555 1 97.75 170 MET A N 1
ATOM 1371 C CA . MET A 1 170 ? 14.883 13.625 9.266 1 97.75 170 MET A CA 1
ATOM 1372 C C . MET A 1 170 ? 14.742 14.125 7.832 1 97.75 170 MET A C 1
ATOM 1374 O O . MET A 1 170 ? 13.766 13.805 7.152 1 97.75 170 MET A O 1
ATOM 1378 N N . ARG A 1 171 ? 15.727 14.859 7.422 1 97.75 171 ARG A N 1
ATOM 1379 C CA . ARG A 1 171 ? 15.75 15.352 6.047 1 97.75 171 ARG A CA 1
ATOM 1380 C C . ARG A 1 171 ? 15.703 14.195 5.055 1 97.75 171 ARG A C 1
ATOM 1382 O O . ARG A 1 171 ? 14.984 14.258 4.055 1 97.75 171 ARG A O 1
ATOM 1389 N N . ASP A 1 172 ? 16.406 13.211 5.316 1 97.12 172 ASP A N 1
ATOM 1390 C CA . ASP A 1 172 ? 16.422 12.039 4.453 1 97.12 172 ASP A CA 1
ATOM 1391 C C . ASP A 1 172 ? 15.047 11.383 4.391 1 97.12 172 ASP A C 1
ATOM 1393 O O . ASP A 1 172 ? 14.555 11.062 3.309 1 97.12 172 ASP A O 1
ATOM 1397 N N . LEU A 1 173 ? 14.383 11.227 5.535 1 97.62 173 LEU A N 1
ATOM 1398 C CA . LEU A 1 173 ? 13.047 10.641 5.605 1 97.62 173 LEU A CA 1
ATOM 1399 C C . LEU A 1 173 ? 12.039 11.484 4.828 1 97.62 173 LEU A C 1
ATOM 1401 O O . LEU A 1 173 ? 11.109 10.945 4.223 1 97.62 173 LEU A O 1
ATOM 1405 N N . LEU A 1 174 ? 12.273 12.773 4.781 1 98.12 174 LEU A N 1
ATOM 1406 C CA . LEU A 1 174 ? 11.32 13.711 4.199 1 98.12 174 LEU A CA 1
ATOM 1407 C C . LEU A 1 174 ? 11.562 13.867 2.701 1 98.12 174 LEU A C 1
ATOM 1409 O O . LEU A 1 174 ? 10.648 14.234 1.957 1 98.12 174 LEU A O 1
ATOM 1413 N N . SER A 1 175 ? 12.742 13.531 2.229 1 96.81 175 SER A N 1
ATOM 1414 C CA . SER A 1 175 ? 13.086 13.93 0.866 1 96.81 175 SER A CA 1
ATOM 1415 C C . SER A 1 175 ? 13.359 12.711 -0.009 1 96.81 175 SER A C 1
ATOM 1417 O O . SER A 1 175 ? 13.117 12.734 -1.217 1 96.81 175 SER A O 1
ATOM 1419 N N . ASN A 1 176 ? 13.82 11.648 0.568 1 93.19 176 ASN A N 1
ATOM 1420 C CA . ASN A 1 176 ? 14.289 10.5 -0.199 1 93.19 176 ASN A CA 1
ATOM 1421 C C . ASN A 1 176 ? 13.125 9.75 -0.847 1 93.19 176 ASN A C 1
ATOM 1423 O O . ASN A 1 176 ? 12.148 9.406 -0.176 1 93.19 176 ASN A O 1
ATOM 1427 N N . ASP A 1 177 ? 13.234 9.398 -2.084 1 84.75 177 ASP A N 1
ATOM 1428 C CA . ASP A 1 177 ? 12.148 8.797 -2.865 1 84.75 177 ASP A CA 1
ATOM 1429 C C . ASP A 1 177 ? 11.969 7.324 -2.508 1 84.75 177 ASP A C 1
ATOM 1431 O O . ASP A 1 177 ? 11.008 6.688 -2.953 1 84.75 177 ASP A O 1
ATOM 1435 N N . ARG A 1 178 ? 12.844 6.883 -1.675 1 83 178 ARG A N 1
ATOM 1436 C CA . ARG A 1 178 ? 12.641 5.539 -1.146 1 83 178 ARG A CA 1
ATOM 1437 C C . ARG A 1 178 ? 11.359 5.457 -0.329 1 83 178 ARG A C 1
ATOM 1439 O O . ARG A 1 178 ? 10.711 4.406 -0.284 1 83 178 ARG A O 1
ATOM 1446 N N . TYR A 1 179 ? 10.992 6.59 0.226 1 91.75 179 TYR A N 1
ATOM 1447 C CA . TYR A 1 179 ? 9.836 6.621 1.118 1 91.75 179 TYR A CA 1
ATOM 1448 C C . TYR A 1 179 ? 8.602 7.16 0.401 1 91.75 179 TYR A C 1
ATOM 1450 O O . TYR A 1 179 ? 8.719 8.039 -0.462 1 91.75 179 TYR A O 1
ATOM 1458 N N . ARG A 1 180 ? 7.566 6.555 0.741 1 91.56 180 ARG A N 1
ATOM 1459 C CA . ARG A 1 180 ? 6.277 7.105 0.332 1 91.56 180 ARG A CA 1
ATOM 1460 C C . ARG A 1 180 ? 5.602 7.836 1.487 1 91.56 180 ARG A C 1
ATOM 1462 O O . ARG A 1 180 ? 5.383 7.258 2.553 1 91.56 180 ARG A O 1
ATOM 1469 N N . ARG A 1 181 ? 5.27 9.086 1.216 1 97.62 181 ARG A N 1
ATOM 1470 C CA . ARG A 1 181 ? 4.762 9.938 2.285 1 97.62 181 ARG A CA 1
ATOM 1471 C C . ARG A 1 181 ? 3.297 10.297 2.051 1 97.62 181 ARG A C 1
ATOM 1473 O O . ARG A 1 181 ? 2.887 10.539 0.916 1 97.62 181 ARG A O 1
ATOM 1480 N N . VAL A 1 182 ? 2.584 10.266 3.1 1 98.25 182 VAL A N 1
ATOM 1481 C CA . VAL A 1 182 ? 1.182 10.664 3.061 1 98.25 182 VAL A CA 1
ATOM 1482 C C . VAL A 1 182 ? 0.972 11.891 3.941 1 98.25 182 VAL A C 1
ATOM 1484 O O . VAL A 1 182 ? 1.41 11.922 5.094 1 98.25 182 VAL A O 1
ATOM 1487 N N . LEU A 1 183 ? 0.376 12.93 3.354 1 97.69 183 LEU A N 1
ATOM 1488 C CA . LEU A 1 183 ? 0.13 14.188 4.047 1 97.69 183 LEU A CA 1
ATOM 1489 C C . LEU A 1 183 ? -1.319 14.633 3.875 1 97.69 183 LEU A C 1
ATOM 1491 O O . LEU A 1 183 ? -2.066 14.031 3.096 1 97.69 183 LEU A O 1
ATOM 1495 N N . HIS A 1 184 ? -1.675 15.578 4.645 1 96.44 184 HIS A N 1
ATOM 1496 C CA . HIS A 1 184 ? -2.896 16.344 4.441 1 96.44 184 HIS A CA 1
ATOM 1497 C C . HIS A 1 184 ? -2.586 17.828 4.211 1 96.44 184 HIS A C 1
ATOM 1499 O O . HIS A 1 184 ? -1.913 18.453 5.031 1 96.44 184 HIS A O 1
ATOM 1505 N N . ASN A 1 185 ? -3.1 18.375 3.088 1 91.56 185 ASN A N 1
ATOM 1506 C CA . ASN A 1 185 ? -2.789 19.75 2.715 1 91.56 185 ASN A CA 1
ATOM 1507 C C . ASN A 1 185 ? -1.284 20 2.668 1 91.56 185 ASN A C 1
ATOM 1509 O O . ASN A 1 185 ? -0.779 20.906 3.318 1 91.56 185 ASN A O 1
ATOM 1513 N N . GLY A 1 186 ? -0.619 19.172 1.881 1 94.19 186 GLY A N 1
ATOM 1514 C CA . GLY A 1 186 ? 0.834 19.156 1.829 1 94.19 186 GLY A CA 1
ATOM 1515 C C . GLY A 1 186 ? 1.436 20.453 1.316 1 94.19 186 GLY A C 1
ATOM 1516 O O . GLY A 1 186 ? 2.641 20.672 1.447 1 94.19 186 GLY A O 1
ATOM 1517 N N . ARG A 1 187 ? 0.617 21.328 0.789 1 91.19 187 ARG A N 1
ATOM 1518 C CA . ARG A 1 187 ? 1.109 22.594 0.281 1 91.19 187 ARG A CA 1
ATOM 1519 C C . ARG A 1 187 ? 1.774 23.406 1.389 1 91.19 187 ARG A C 1
ATOM 1521 O O . ARG A 1 187 ? 2.814 24.031 1.169 1 91.19 187 ARG A O 1
ATOM 1528 N N . LEU A 1 188 ? 1.184 23.406 2.564 1 92.44 188 LEU A N 1
ATOM 1529 C CA . LEU A 1 188 ? 1.739 24.125 3.703 1 92.44 188 LEU A CA 1
ATOM 1530 C C . LEU A 1 188 ? 3.006 23.453 4.211 1 92.44 188 LEU A C 1
ATOM 1532 O O . LEU A 1 188 ? 3.998 24.125 4.512 1 92.44 188 LEU A O 1
ATOM 1536 N N . VAL A 1 189 ? 2.961 22.125 4.266 1 96.44 189 VAL A N 1
ATOM 1537 C CA . VAL A 1 189 ? 4.105 21.344 4.738 1 96.44 189 VAL A CA 1
ATOM 1538 C C . VAL A 1 189 ? 5.309 21.594 3.828 1 96.44 189 VAL A C 1
ATOM 1540 O O . VAL A 1 189 ? 6.402 21.906 4.309 1 96.44 189 VAL A O 1
ATOM 1543 N N . LYS A 1 190 ? 5.055 21.5 2.555 1 95.5 190 LYS A N 1
ATOM 1544 C CA . LYS A 1 190 ? 6.137 21.703 1.598 1 95.5 190 LYS A CA 1
ATOM 1545 C C . LYS A 1 190 ? 6.695 23.125 1.688 1 95.5 190 LYS A C 1
ATOM 1547 O O . LYS A 1 190 ? 7.91 23.312 1.666 1 95.5 190 LYS A O 1
ATOM 1552 N N . ASP A 1 191 ? 5.832 24.125 1.78 1 93.75 191 ASP A N 1
ATOM 1553 C CA . ASP A 1 191 ? 6.25 25.516 1.849 1 93.75 191 ASP A CA 1
ATOM 1554 C C . ASP A 1 191 ? 7.148 25.766 3.059 1 93.75 191 ASP A C 1
ATOM 1556 O O . ASP A 1 191 ? 8.211 26.375 2.934 1 93.75 191 ASP A O 1
ATOM 1560 N N . VAL A 1 192 ? 6.75 25.281 4.16 1 95.38 192 VAL A N 1
ATOM 1561 C CA . VAL A 1 192 ? 7.5 25.484 5.398 1 95.38 192 VAL A CA 1
ATOM 1562 C C . VAL A 1 192 ? 8.828 24.734 5.32 1 95.38 192 VAL A C 1
ATOM 1564 O O . VAL A 1 192 ? 9.883 25.297 5.645 1 95.38 192 VAL A O 1
ATOM 1567 N N . LEU A 1 193 ? 8.781 23.469 4.867 1 97 193 LEU A N 1
ATOM 1568 C CA . LEU A 1 193 ? 10 22.672 4.797 1 97 193 LEU A CA 1
ATOM 1569 C C . LEU A 1 193 ? 11.008 23.297 3.844 1 97 193 LEU A C 1
ATOM 1571 O O . LEU A 1 193 ? 12.195 23.375 4.156 1 97 193 LEU A O 1
ATOM 1575 N N . GLN A 1 194 ? 10.547 23.781 2.775 1 94.94 194 GLN A N 1
ATOM 1576 C CA . GLN A 1 194 ? 11.43 24.344 1.753 1 94.94 194 GLN A CA 1
ATOM 1577 C C . GLN A 1 194 ? 12 25.688 2.189 1 94.94 194 GLN A C 1
ATOM 1579 O O . GLN A 1 194 ? 13.211 25.906 2.121 1 94.94 194 GLN A O 1
ATOM 1584 N N . HIS A 1 195 ? 11.219 26.547 2.723 1 93.44 195 HIS A N 1
ATOM 1585 C CA . HIS A 1 195 ? 11.625 27.938 2.898 1 93.44 195 HIS A CA 1
ATOM 1586 C C . HIS A 1 195 ? 12.148 28.188 4.309 1 93.44 195 HIS A C 1
ATOM 1588 O O . HIS A 1 195 ? 12.977 29.062 4.523 1 93.44 195 HIS A O 1
ATOM 1594 N N . LYS A 1 196 ? 11.719 27.406 5.27 1 93 196 LYS A N 1
ATOM 1595 C CA . LYS A 1 196 ? 12.172 27.625 6.641 1 93 196 LYS A CA 1
ATOM 1596 C C . LYS A 1 196 ? 13.281 26.656 7.016 1 93 196 LYS A C 1
ATOM 1598 O O . LYS A 1 196 ? 14.148 26.969 7.836 1 93 196 LYS A O 1
ATOM 1603 N N . PHE A 1 197 ? 13.25 25.484 6.418 1 95.31 197 PHE A N 1
ATOM 1604 C CA . PHE A 1 197 ? 14.195 24.469 6.855 1 95.31 197 PHE A CA 1
ATOM 1605 C C . PHE A 1 197 ? 15.109 24.047 5.711 1 95.31 197 PHE A C 1
ATOM 1607 O O . PHE A 1 197 ? 16.047 23.266 5.91 1 95.31 197 PHE A O 1
ATOM 1614 N N . GLY A 1 198 ? 14.797 24.438 4.48 1 95.06 198 GLY A N 1
ATOM 1615 C CA . GLY A 1 198 ? 15.625 24.078 3.338 1 95.06 198 GLY A CA 1
ATOM 1616 C C . GLY A 1 198 ? 15.5 22.625 2.939 1 95.06 198 GLY A C 1
ATOM 1617 O O . GLY A 1 198 ? 16.469 22.016 2.492 1 95.06 198 GLY A O 1
ATOM 1618 N N . VAL A 1 199 ? 14.406 22.047 3.18 1 96.88 199 VAL A N 1
ATOM 1619 C CA . VAL A 1 199 ? 14.18 20.625 2.879 1 96.88 199 VAL A CA 1
ATOM 1620 C C . VAL A 1 199 ? 13.258 20.5 1.665 1 96.88 199 VAL A C 1
ATOM 1622 O O . VAL A 1 199 ? 12.188 21.109 1.626 1 96.88 199 VAL A O 1
ATOM 1625 N N . GLU A 1 200 ? 13.695 19.75 0.697 1 95.44 200 GLU A N 1
ATOM 1626 C CA . GLU A 1 200 ? 12.859 19.438 -0.453 1 95.44 200 GLU A CA 1
ATOM 1627 C C . GLU A 1 200 ? 12.016 18.188 -0.196 1 95.44 200 GLU A C 1
ATOM 1629 O O . GLU A 1 200 ? 12.547 17.078 -0.121 1 95.44 200 GLU A O 1
ATOM 1634 N N . LEU A 1 201 ? 10.75 18.406 -0.081 1 96.69 201 LEU A N 1
ATOM 1635 C CA . LEU A 1 201 ? 9.844 17.297 0.178 1 96.69 201 LEU A CA 1
ATOM 1636 C C . LEU A 1 201 ? 9.742 16.391 -1.036 1 96.69 201 LEU A C 1
ATOM 1638 O O . LEU A 1 201 ? 9.586 16.859 -2.166 1 96.69 201 LEU A O 1
ATOM 1642 N N . GLY A 1 202 ? 9.859 15.086 -0.809 1 94.25 202 GLY A N 1
ATOM 1643 C CA . GLY A 1 202 ? 9.766 14.117 -1.886 1 94.25 202 GLY A CA 1
ATOM 1644 C C . GLY A 1 202 ? 8.336 13.836 -2.309 1 94.25 202 GLY A C 1
ATOM 1645 O O . GLY A 1 202 ? 7.434 14.633 -2.039 1 94.25 202 GLY A O 1
ATOM 1646 N N . LYS A 1 203 ? 8.117 12.719 -3.023 1 90.94 203 LYS A N 1
ATOM 1647 C CA . LYS A 1 203 ? 6.801 12.328 -3.529 1 90.94 203 LYS A CA 1
ATOM 1648 C C . LYS A 1 203 ? 5.832 12.047 -2.383 1 90.94 203 LYS A C 1
ATOM 1650 O O . LYS A 1 203 ? 6.203 11.43 -1.386 1 90.94 203 LYS A O 1
ATOM 1655 N N . CYS A 1 204 ? 4.621 12.602 -2.572 1 95.81 204 CYS A N 1
ATOM 1656 C CA . CYS A 1 204 ? 3.65 12.469 -1.493 1 95.81 204 CYS A CA 1
ATOM 1657 C C . CYS A 1 204 ? 2.273 12.109 -2.039 1 95.81 204 CYS A C 1
ATOM 1659 O O . CYS A 1 204 ? 1.939 12.461 -3.172 1 95.81 204 CYS A O 1
ATOM 1661 N N . PHE A 1 205 ? 1.598 11.328 -1.316 1 96.19 205 PHE A N 1
ATOM 1662 C CA . PHE A 1 205 ? 0.151 11.18 -1.432 1 96.19 205 PHE A CA 1
ATOM 1663 C C . PHE A 1 205 ? -0.566 12.172 -0.521 1 96.19 205 PHE A C 1
ATOM 1665 O O . PHE A 1 205 ? -0.361 12.164 0.695 1 96.19 205 PHE A O 1
ATOM 1672 N N . ASP A 1 206 ? -1.39 13.062 -1.055 1 95.56 206 ASP A N 1
ATOM 1673 C CA . ASP A 1 206 ? -2.098 14.062 -0.262 1 95.56 206 ASP A CA 1
ATOM 1674 C C . ASP A 1 206 ? -3.564 13.68 -0.076 1 95.56 206 ASP A C 1
ATOM 1676 O O . ASP A 1 206 ? -4.332 13.648 -1.04 1 95.56 206 ASP A O 1
ATOM 1680 N N . VAL A 1 207 ? -3.9 13.477 1.119 1 94.62 207 VAL A N 1
ATOM 1681 C CA . VAL A 1 207 ? -5.238 13.016 1.471 1 94.62 207 VAL A CA 1
ATOM 1682 C C . VAL A 1 207 ? -6.273 14.055 1.043 1 94.62 207 VAL A C 1
ATOM 1684 O O . VAL A 1 207 ? -7.363 13.703 0.589 1 94.62 207 VAL A O 1
ATOM 1687 N N . MET A 1 208 ? -5.996 15.305 1.227 1 92.12 208 MET A N 1
ATOM 1688 C CA . MET A 1 208 ? -6.926 16.359 0.83 1 92.12 208 MET A CA 1
ATOM 1689 C C . MET A 1 208 ? -7.152 16.344 -0.679 1 92.12 208 MET A C 1
ATOM 1691 O O . MET A 1 208 ? -8.289 16.438 -1.143 1 92.12 208 MET A O 1
ATOM 1695 N N . VAL A 1 209 ? -6.109 16.219 -1.435 1 91.06 209 VAL A N 1
ATOM 1696 C CA . VAL A 1 209 ? -6.199 16.172 -2.891 1 91.06 209 VAL A CA 1
ATOM 1697 C C . VAL A 1 209 ? -7.027 14.953 -3.309 1 91.06 209 VAL A C 1
ATOM 1699 O O . VAL A 1 209 ? -7.84 15.039 -4.23 1 91.06 209 VAL A O 1
ATOM 1702 N N . ALA A 1 210 ? -6.773 13.828 -2.658 1 91.19 210 ALA A N 1
ATOM 1703 C CA . ALA A 1 210 ? -7.551 12.625 -2.953 1 91.19 210 ALA A CA 1
ATOM 1704 C C . ALA A 1 210 ? -9.039 12.859 -2.713 1 91.19 210 ALA A C 1
ATOM 1706 O O . ALA A 1 210 ? -9.875 12.484 -3.537 1 91.19 210 ALA A O 1
ATOM 1707 N N . HIS A 1 211 ? -9.359 13.469 -1.579 1 88.5 211 HIS A N 1
ATOM 1708 C CA . HIS A 1 211 ? -10.742 13.781 -1.248 1 88.5 211 HIS A CA 1
ATOM 1709 C C . HIS A 1 211 ? -11.383 14.648 -2.326 1 88.5 211 HIS A C 1
ATOM 1711 O O . HIS A 1 211 ? -12.516 14.383 -2.75 1 88.5 211 HIS A O 1
ATOM 1717 N N . ILE A 1 212 ? -10.719 15.633 -2.697 1 87.38 212 ILE A N 1
ATOM 1718 C CA . ILE A 1 212 ? -11.211 16.562 -3.701 1 87.38 212 ILE A CA 1
ATOM 1719 C C . ILE A 1 212 ? -11.414 15.836 -5.027 1 87.38 212 ILE A C 1
ATOM 1721 O O . ILE A 1 212 ? -12.469 15.977 -5.66 1 87.38 212 ILE A O 1
ATOM 1725 N N . ALA A 1 213 ? -10.406 15.07 -5.461 1 86.56 213 ALA A N 1
ATOM 1726 C CA . ALA A 1 213 ? -10.469 14.344 -6.727 1 86.56 213 ALA A CA 1
ATOM 1727 C C . ALA A 1 213 ? -11.641 13.367 -6.738 1 86.56 213 ALA A C 1
ATOM 1729 O O . ALA A 1 213 ? -12.359 13.258 -7.738 1 86.56 213 ALA A O 1
ATOM 1730 N N . ILE A 1 214 ? -11.773 12.664 -5.664 1 84.38 214 ILE A N 1
ATOM 1731 C CA . ILE A 1 214 ? -12.859 11.703 -5.531 1 84.38 214 ILE A CA 1
ATOM 1732 C C . ILE A 1 214 ? -14.203 12.43 -5.574 1 84.38 214 ILE A C 1
ATOM 1734 O O . ILE A 1 214 ? -15.141 11.984 -6.246 1 84.38 214 ILE A O 1
ATOM 1738 N N . GLY A 1 215 ? -14.289 13.508 -4.828 1 83.25 215 GLY A N 1
ATOM 1739 C CA . GLY A 1 215 ? -15.508 14.312 -4.848 1 83.25 215 GLY A CA 1
ATOM 1740 C C . GLY A 1 215 ? -15.867 14.805 -6.234 1 83.25 215 GLY A C 1
ATOM 1741 O O . GLY A 1 215 ? -17.031 14.734 -6.641 1 83.25 215 GLY A O 1
ATOM 1742 N N . LYS A 1 216 ? -14.953 15.289 -6.918 1 81.69 216 LYS A N 1
ATOM 1743 C CA . LYS A 1 216 ? -15.172 15.781 -8.273 1 81.69 216 LYS A CA 1
ATOM 1744 C C . LYS A 1 216 ? -15.648 14.664 -9.195 1 81.69 216 LYS A C 1
ATOM 1746 O O . LYS A 1 216 ? -16.5 14.875 -10.055 1 81.69 216 LYS A O 1
ATOM 1751 N N . THR A 1 217 ? -15.039 13.531 -9.039 1 78.19 217 THR A N 1
ATOM 1752 C CA . THR A 1 217 ? -15.422 12.375 -9.836 1 78.19 217 THR A CA 1
ATOM 1753 C C . THR A 1 217 ? -16.875 12.008 -9.594 1 78.19 217 THR A C 1
ATOM 1755 O O . THR A 1 217 ? -17.578 11.555 -10.508 1 78.19 217 THR A O 1
ATOM 1758 N N . GLU A 1 218 ? -17.312 12.195 -8.414 1 77.75 218 GLU A N 1
ATOM 1759 C CA . GLU A 1 218 ? -18.688 11.875 -8.039 1 77.75 218 GLU A CA 1
ATOM 1760 C C . GLU A 1 218 ? -19.625 13.023 -8.359 1 77.75 218 GLU A C 1
ATOM 1762 O O . GLU A 1 218 ? -20.828 12.953 -8.07 1 77.75 218 GLU A O 1
ATOM 1767 N N . GLY A 1 219 ? -19.109 14.062 -8.883 1 79.56 219 GLY A N 1
ATOM 1768 C CA . GLY A 1 219 ? -19.922 15.219 -9.25 1 79.56 219 GLY A CA 1
ATOM 1769 C C . GLY A 1 219 ? -20.266 16.094 -8.07 1 79.56 219 GLY A C 1
ATOM 1770 O O . GLY A 1 219 ? -21.234 16.859 -8.125 1 79.56 219 GLY A O 1
ATOM 1771 N N . LYS A 1 220 ? -19.578 15.938 -7.047 1 77.75 220 LYS A N 1
ATOM 1772 C CA . LYS A 1 220 ? -19.844 16.75 -5.859 1 77.75 220 LYS A CA 1
ATOM 1773 C C . LYS A 1 220 ? -19.094 18.078 -5.934 1 77.75 220 LYS A C 1
ATOM 1775 O O . LYS A 1 220 ? -18.047 18.172 -6.566 1 77.75 220 LYS A O 1
ATOM 1780 N N . ILE A 1 221 ? -19.797 19.062 -5.34 1 67.69 221 ILE A N 1
ATOM 1781 C CA . ILE A 1 221 ? -19.125 20.344 -5.191 1 67.69 221 ILE A CA 1
ATOM 1782 C C . ILE A 1 221 ? -18.141 20.297 -4.02 1 67.69 221 ILE A C 1
ATOM 1784 O O . ILE A 1 221 ? -18.531 19.922 -2.906 1 67.69 221 ILE A O 1
ATOM 1788 N N . VAL A 1 222 ? -16.875 20.344 -4.375 1 69.69 222 VAL A N 1
ATOM 1789 C CA . VAL A 1 222 ? -15.875 20.266 -3.318 1 69.69 222 VAL A CA 1
ATOM 1790 C C . VAL A 1 222 ? -15.586 21.672 -2.789 1 69.69 222 VAL A C 1
ATOM 1792 O O . VAL A 1 222 ? -15.375 22.609 -3.566 1 69.69 222 VAL A O 1
ATOM 1795 N N . GLU A 1 223 ? -15.977 21.844 -1.489 1 62.59 223 GLU A N 1
ATOM 1796 C CA . GLU A 1 223 ? -15.742 23.141 -0.851 1 62.59 223 GLU A CA 1
ATOM 1797 C C . GLU A 1 223 ? -14.258 23.344 -0.546 1 62.59 223 GLU A C 1
ATOM 1799 O O . GLU A 1 223 ? -13.5 22.391 -0.457 1 62.59 223 GLU A O 1
ATOM 1804 N N . GLU A 1 224 ? -13.836 24.641 -0.484 1 60.38 224 GLU A N 1
ATOM 1805 C CA . GLU A 1 224 ? -12.492 25.062 -0.101 1 60.38 224 GLU A CA 1
ATOM 1806 C C . GLU A 1 224 ? -12.148 24.594 1.313 1 60.38 224 GLU A C 1
ATOM 1808 O O . GLU A 1 224 ? -13 24.625 2.205 1 60.38 224 GLU A O 1
ATOM 1813 N N . GLY A 1 225 ? -10.969 24.062 1.38 1 64.69 225 GLY A N 1
ATOM 1814 C CA . GLY A 1 225 ? -10.391 23.875 2.703 1 64.69 225 GLY A CA 1
ATOM 1815 C C . GLY A 1 225 ? -10.852 22.609 3.387 1 64.69 225 GLY A C 1
ATOM 1816 O O . GLY A 1 225 ? -11.289 22.641 4.539 1 64.69 225 GLY A O 1
ATOM 1817 N N . VAL A 1 226 ? -10.82 21.5 2.697 1 81.56 226 VAL A N 1
ATOM 1818 C CA . VAL A 1 226 ? -11.234 20.25 3.338 1 81.56 226 VAL A CA 1
ATOM 1819 C C . VAL A 1 226 ? -10.25 19.891 4.445 1 81.56 226 VAL A C 1
ATOM 1821 O O . VAL A 1 226 ? -9.07 19.641 4.176 1 81.56 226 VAL A O 1
ATOM 1824 N N . SER A 1 227 ? -10.797 20 5.68 1 87.75 227 SER A N 1
ATOM 1825 C CA . SER A 1 227 ? -9.977 19.688 6.848 1 87.75 227 SER A CA 1
ATOM 1826 C C . SER A 1 227 ? -9.766 18.188 6.984 1 87.75 227 SER A C 1
ATOM 1828 O O . SER A 1 227 ? -10.516 17.391 6.41 1 87.75 227 SER A O 1
ATOM 1830 N N . LEU A 1 228 ? -8.656 17.828 7.66 1 91.19 228 LEU A N 1
ATOM 1831 C CA . LEU A 1 228 ? -8.422 16.422 7.98 1 91.19 228 LEU A CA 1
ATOM 1832 C C . LEU A 1 228 ? -9.602 15.836 8.75 1 91.19 228 LEU A C 1
ATOM 1834 O O . LEU A 1 228 ? -10 14.688 8.516 1 91.19 228 LEU A O 1
ATOM 1838 N N . GLN A 1 229 ? -10.148 16.672 9.625 1 86.81 229 GLN A N 1
ATOM 1839 C CA . GLN A 1 229 ? -11.32 16.266 10.398 1 86.81 229 GLN A CA 1
ATOM 1840 C C . GLN A 1 229 ? -12.477 15.867 9.484 1 86.81 229 GLN A C 1
ATOM 1842 O O . GLN A 1 229 ? -13.141 14.859 9.719 1 86.81 229 GLN A O 1
ATOM 1847 N N . ALA A 1 230 ? -12.719 16.656 8.523 1 84.31 230 ALA A N 1
ATOM 1848 C CA . ALA A 1 230 ? -13.797 16.375 7.578 1 84.31 230 ALA A CA 1
ATOM 1849 C C . ALA A 1 230 ? -13.562 15.062 6.852 1 84.31 230 ALA A C 1
ATOM 1851 O O . ALA A 1 230 ? -14.5 14.281 6.645 1 84.31 230 ALA A O 1
ATOM 1852 N N . CYS A 1 231 ? -12.305 14.812 6.469 1 87.5 231 CYS A N 1
ATOM 1853 C CA . CYS A 1 231 ? -11.961 13.57 5.797 1 87.5 231 CYS A CA 1
ATOM 1854 C C . CYS A 1 231 ? -12.18 12.375 6.715 1 87.5 231 CYS A C 1
ATOM 1856 O O . CYS A 1 231 ? -12.797 11.383 6.32 1 87.5 231 CYS A O 1
ATOM 1858 N N . VAL A 1 232 ? -11.656 12.508 7.953 1 87.44 232 VAL A N 1
ATOM 1859 C CA . VAL A 1 232 ? -11.758 11.43 8.93 1 87.44 232 VAL A CA 1
ATOM 1860 C C . VAL A 1 232 ? -13.219 11.148 9.242 1 87.44 232 VAL A C 1
ATOM 1862 O O . VAL A 1 232 ? -13.625 9.984 9.367 1 87.44 232 VAL A O 1
ATOM 1865 N N . GLN A 1 233 ? -14.016 12.156 9.273 1 82.69 233 GLN A N 1
ATOM 1866 C CA . GLN A 1 233 ? -15.445 11.992 9.516 1 82.69 233 GLN A CA 1
ATOM 1867 C C . GLN A 1 233 ? -16.141 11.328 8.328 1 82.69 233 GLN A C 1
ATOM 1869 O O . GLN A 1 233 ? -16.938 10.406 8.508 1 82.69 233 GLN A O 1
ATOM 1874 N N . SER A 1 234 ? -15.828 11.766 7.18 1 82.19 234 SER A N 1
ATOM 1875 C CA . SER A 1 234 ? -16.484 11.297 5.965 1 82.19 234 SER A CA 1
ATOM 1876 C C . SER A 1 234 ? -16.156 9.828 5.695 1 82.19 234 SER A C 1
ATOM 1878 O O . SER A 1 234 ? -17.031 9.062 5.273 1 82.19 234 SER A O 1
ATOM 1880 N N . TYR A 1 235 ? -14.898 9.477 6.004 1 83.75 235 TYR A N 1
ATOM 1881 C CA . TYR A 1 235 ? -14.461 8.172 5.508 1 83.75 235 TYR A CA 1
ATOM 1882 C C . TYR A 1 235 ? -14.312 7.18 6.656 1 83.75 235 TYR A C 1
ATOM 1884 O O . TYR A 1 235 ? -14.398 5.965 6.449 1 83.75 235 TYR A O 1
ATOM 1892 N N . LEU A 1 236 ? -14.016 7.703 7.828 1 80.06 236 LEU A N 1
ATOM 1893 C CA . LEU A 1 236 ? -13.781 6.805 8.953 1 80.06 236 LEU A CA 1
ATOM 1894 C C . LEU A 1 236 ? -14.883 6.938 10 1 80.06 236 LEU A C 1
ATOM 1896 O O . LEU A 1 236 ? -14.914 6.188 10.977 1 80.06 236 LEU A O 1
ATOM 1900 N N . LYS A 1 237 ? -15.781 7.828 9.812 1 75.44 237 LYS A N 1
ATOM 1901 C CA . LYS A 1 237 ? -16.984 8.039 10.609 1 75.44 237 LYS A CA 1
ATOM 1902 C C . LYS A 1 237 ? -16.641 8.328 12.062 1 75.44 237 LYS A C 1
ATOM 1904 O O . LYS A 1 237 ? -17.297 7.836 12.977 1 75.44 237 LYS A O 1
ATOM 1909 N N . LEU A 1 238 ? -15.484 8.938 12.203 1 75.38 238 LEU A N 1
ATOM 1910 C CA . LEU A 1 238 ? -15.156 9.438 13.531 1 75.38 238 LEU A CA 1
ATOM 1911 C C . LEU A 1 238 ? -15.859 10.758 13.805 1 75.38 238 LEU A C 1
ATOM 1913 O O . LEU A 1 238 ? -16.016 11.586 12.906 1 75.38 238 LEU A O 1
ATOM 1917 N N . PRO A 1 239 ? -16.266 10.914 14.992 1 69 239 PRO A N 1
ATOM 1918 C CA . PRO A 1 239 ? -16.984 12.148 15.305 1 69 239 PRO A CA 1
ATOM 1919 C C . PRO A 1 239 ? -16.125 13.398 15.141 1 69 239 PRO A C 1
ATOM 1921 O O . PRO A 1 239 ? -14.898 13.32 15.25 1 69 239 PRO A O 1
ATOM 1924 N N . ASP A 1 240 ? -16.766 14.562 14.992 1 67.25 240 ASP A N 1
ATOM 1925 C CA . ASP A 1 240 ? -16.109 15.844 14.781 1 67.25 240 ASP A CA 1
ATOM 1926 C C . ASP A 1 240 ? -15.305 16.266 16.016 1 67.25 240 ASP A C 1
ATOM 1928 O O . ASP A 1 240 ? -14.242 16.875 15.906 1 67.25 240 ASP A O 1
ATOM 1932 N N . LYS A 1 241 ? -15.828 15.898 17.109 1 74.75 241 LYS A N 1
ATOM 1933 C CA . LYS A 1 241 ? -15.219 16.359 18.359 1 74.75 241 LYS A CA 1
ATOM 1934 C C . LYS A 1 241 ? -13.945 15.57 18.672 1 74.75 241 LYS A C 1
ATOM 1936 O O . LYS A 1 241 ? -13.258 15.859 19.641 1 74.75 241 LYS A O 1
ATOM 1941 N N . PHE A 1 242 ? -13.617 14.727 17.797 1 81.5 242 PHE A N 1
ATOM 1942 C CA . PHE A 1 242 ? -12.43 13.906 18 1 81.5 242 PHE A CA 1
ATOM 1943 C C . PHE A 1 242 ? -11.172 14.758 17.953 1 81.5 242 PHE A C 1
ATOM 1945 O O . PHE A 1 242 ? -10.195 14.461 18.641 1 81.5 242 PHE A O 1
ATOM 1952 N N . PHE A 1 243 ? -11.242 15.875 17.25 1 87.69 243 PHE A N 1
ATOM 1953 C CA . PHE A 1 243 ? -10.102 16.766 17.109 1 87.69 243 PHE A CA 1
ATOM 1954 C C . PHE A 1 243 ? -10.289 18.031 17.922 1 87.69 243 PHE A C 1
ATOM 1956 O O . PHE A 1 243 ? -11.422 18.484 18.125 1 87.69 243 PHE A O 1
ATOM 1963 N N . ASP A 1 244 ? -9.203 18.516 18.422 1 89.56 244 ASP A N 1
ATOM 1964 C CA . ASP A 1 244 ? -9.203 19.828 19.047 1 89.56 244 ASP A CA 1
ATOM 1965 C C . ASP A 1 244 ? -8.828 20.906 18.031 1 89.56 244 ASP A C 1
ATOM 1967 O O . ASP A 1 244 ? -7.645 21.141 17.766 1 89.56 244 ASP A O 1
ATOM 1971 N N . MET A 1 245 ? -9.773 21.656 17.625 1 83.31 245 MET A N 1
ATOM 1972 C CA . MET A 1 245 ? -9.578 22.656 16.578 1 83.31 245 MET A CA 1
ATOM 1973 C C . MET A 1 245 ? -8.883 23.891 17.125 1 83.31 245 MET A C 1
ATOM 1975 O O . MET A 1 245 ? -8.414 24.734 16.359 1 83.31 245 MET A O 1
ATOM 1979 N N . ASN A 1 246 ? -8.773 23.922 18.438 1 87.5 246 ASN A N 1
ATOM 1980 C CA . ASN A 1 246 ? -8.141 25.078 19.078 1 87.5 246 ASN A CA 1
ATOM 1981 C C . ASN A 1 246 ? -6.801 24.719 19.703 1 87.5 246 ASN A C 1
ATOM 1983 O O . ASN A 1 246 ? -6.289 25.453 20.547 1 87.5 246 ASN A O 1
ATOM 1987 N N . ALA A 1 247 ? -6.262 23.688 19.25 1 91.75 247 ALA A N 1
ATOM 1988 C CA . ALA A 1 247 ? -5.004 23.219 19.812 1 91.75 247 ALA A CA 1
ATOM 1989 C C . ALA A 1 247 ? -3.875 24.203 19.562 1 91.75 247 ALA A C 1
ATOM 1991 O O . ALA A 1 247 ? -3.746 24.734 18.453 1 91.75 247 ALA A O 1
ATOM 1992 N N . ASN A 1 248 ? -3.17 24.484 20.625 1 93.81 248 ASN A N 1
ATOM 1993 C CA . ASN A 1 248 ? -1.976 25.312 20.547 1 93.81 248 ASN A CA 1
ATOM 1994 C C . ASN A 1 248 ? -0.711 24.516 20.844 1 93.81 248 ASN A C 1
ATOM 1996 O O . ASN A 1 248 ? -0.508 24.062 21.969 1 93.81 248 ASN A O 1
ATOM 2000 N N . PHE A 1 249 ? 0.23 24.484 19.906 1 96.5 249 PHE A N 1
ATOM 2001 C CA . PHE A 1 249 ? 1.397 23.609 20.016 1 96.5 249 PHE A CA 1
ATOM 2002 C C . PHE A 1 249 ? 2.646 24.422 20.328 1 96.5 249 PHE A C 1
ATOM 2004 O O . PHE A 1 249 ? 3.764 23.906 20.25 1 96.5 249 PHE A O 1
ATOM 2011 N N . ASP A 1 250 ? 2.502 25.688 20.734 1 93.38 250 ASP A N 1
ATOM 2012 C CA . ASP A 1 250 ? 3.646 26.578 20.875 1 93.38 250 ASP A CA 1
ATOM 2013 C C . ASP A 1 250 ? 4.168 26.594 22.297 1 93.38 250 ASP A C 1
ATOM 2015 O O . ASP A 1 250 ? 5.301 27.016 22.547 1 93.38 250 ASP A O 1
ATOM 2019 N N . GLU A 1 251 ? 3.41 26.156 23.219 1 94.44 251 GLU A N 1
ATOM 2020 C CA . GLU A 1 251 ? 3.791 26.203 24.625 1 94.44 251 GLU A CA 1
ATOM 2021 C C . GLU A 1 251 ? 4.805 25.125 24.969 1 94.44 251 GLU A C 1
ATOM 2023 O O . GLU A 1 251 ? 4.746 24.016 24.422 1 94.44 251 GLU A O 1
ATOM 2028 N N . ARG A 1 252 ? 5.676 25.469 25.938 1 94.5 252 ARG A N 1
ATOM 2029 C CA . ARG A 1 252 ? 6.648 24.5 26.438 1 94.5 252 ARG A CA 1
ATOM 2030 C C . ARG A 1 252 ? 6.652 24.484 27.969 1 94.5 252 ARG A C 1
ATOM 2032 O O . ARG A 1 252 ? 6.523 25.516 28.609 1 94.5 252 ARG A O 1
ATOM 2039 N N . PRO A 1 253 ? 6.824 23.328 28.5 1 94.69 253 PRO A N 1
ATOM 2040 C CA . PRO A 1 253 ? 6.898 22.031 27.812 1 94.69 253 PRO A CA 1
ATOM 2041 C C . PRO A 1 253 ? 5.59 21.656 27.125 1 94.69 253 PRO A C 1
ATOM 2043 O O . PRO A 1 253 ? 4.52 22.109 27.531 1 94.69 253 PRO A O 1
ATOM 2046 N N . VAL A 1 254 ? 5.652 20.906 26.031 1 96.5 254 VAL A N 1
ATOM 2047 C CA . VAL A 1 254 ? 4.449 20.453 25.344 1 96.5 254 VAL A CA 1
ATOM 2048 C C . VAL A 1 254 ? 3.639 19.547 26.25 1 96.5 254 VAL A C 1
ATOM 2050 O O . VAL A 1 254 ? 4.172 18.578 26.812 1 96.5 254 VAL A O 1
ATOM 2053 N N . SER A 1 255 ? 2.414 19.828 26.453 1 95.75 255 SER A N 1
ATOM 2054 C CA . SER A 1 255 ? 1.569 19.031 27.344 1 95.75 255 SER A CA 1
ATOM 2055 C C . SER A 1 255 ? 1.229 17.688 26.703 1 95.75 255 SER A C 1
ATOM 2057 O O . SER A 1 255 ? 1.285 17.547 25.484 1 95.75 255 SER A O 1
ATOM 2059 N N . ASP A 1 256 ? 0.874 16.703 27.516 1 94.12 256 ASP A N 1
ATOM 2060 C CA . ASP A 1 256 ? 0.457 15.398 27.016 1 94.12 256 ASP A CA 1
ATOM 2061 C C . ASP A 1 256 ? -0.777 15.516 26.125 1 94.12 256 ASP A C 1
ATOM 2063 O O . ASP A 1 256 ? -0.917 14.773 25.156 1 94.12 256 ASP A O 1
ATOM 2067 N N . THR A 1 257 ? -1.599 16.469 26.484 1 93.94 257 THR A N 1
ATOM 2068 C CA . THR A 1 257 ? -2.799 16.703 25.688 1 93.94 257 THR A CA 1
ATOM 2069 C C . THR A 1 257 ? -2.434 17.141 24.266 1 93.94 257 THR A C 1
ATOM 2071 O O . THR A 1 257 ? -3.002 16.641 23.297 1 93.94 257 THR A O 1
ATOM 2074 N N . MET A 1 258 ? -1.483 18.016 24.172 1 96.69 258 MET A N 1
ATOM 2075 C CA . MET A 1 258 ? -1.072 18.516 22.859 1 96.69 258 MET A CA 1
ATOM 2076 C C . MET A 1 258 ? -0.307 17.438 22.078 1 96.69 258 MET A C 1
ATOM 2078 O O . MET A 1 258 ? -0.415 17.359 20.859 1 96.69 258 MET A O 1
ATOM 2082 N N . LYS A 1 259 ? 0.471 16.609 22.797 1 97.5 259 LYS A N 1
ATOM 2083 C CA . LYS A 1 259 ? 1.155 15.484 22.156 1 97.5 259 LYS A CA 1
ATOM 2084 C C . LYS A 1 259 ? 0.156 14.484 21.578 1 97.5 259 LYS A C 1
ATOM 2086 O O . LYS A 1 259 ? 0.315 14.031 20.438 1 97.5 259 LYS A O 1
ATOM 2091 N N . ARG A 1 260 ? -0.832 14.25 22.328 1 95.25 260 ARG A N 1
ATOM 2092 C CA . ARG A 1 260 ? -1.883 13.352 21.859 1 95.25 260 ARG A CA 1
ATOM 2093 C C . ARG A 1 260 ? -2.625 13.953 20.672 1 95.25 260 ARG A C 1
ATOM 2095 O O . ARG A 1 260 ? -2.967 13.242 19.719 1 95.25 260 ARG A O 1
ATOM 2102 N N . GLU A 1 261 ? -2.904 15.25 20.766 1 96 261 GLU A N 1
ATOM 2103 C CA . GLU A 1 261 ? -3.564 15.922 19.656 1 96 261 GLU A CA 1
ATOM 2104 C C . GLU A 1 261 ? -2.717 15.852 18.391 1 96 261 GLU A C 1
ATOM 2106 O O . GLU A 1 261 ? -3.24 15.617 17.297 1 96 261 GLU A O 1
ATOM 2111 N N . ALA A 1 262 ? -1.41 16.016 18.547 1 98 262 ALA A N 1
ATOM 2112 C CA . ALA A 1 262 ? -0.503 15.898 17.406 1 98 262 ALA A CA 1
ATOM 2113 C C . ALA A 1 262 ? -0.539 14.484 16.828 1 98 262 ALA A C 1
ATOM 2115 O O . ALA A 1 262 ? -0.496 14.305 15.609 1 98 262 ALA A O 1
ATOM 2116 N N . ALA A 1 263 ? -0.6 13.508 17.688 1 97.69 263 ALA A N 1
ATOM 2117 C CA . ALA A 1 263 ? -0.704 12.117 17.25 1 97.69 263 ALA A CA 1
ATOM 2118 C C . ALA A 1 263 ? -1.964 11.898 16.422 1 97.69 263 ALA A C 1
ATOM 2120 O O . ALA A 1 263 ? -1.932 11.188 15.414 1 97.69 263 ALA A O 1
ATOM 2121 N N . LYS A 1 264 ? -3.061 12.547 16.766 1 95.25 264 LYS A N 1
ATOM 2122 C CA . LYS A 1 264 ? -4.316 12.445 16.031 1 95.25 264 LYS A CA 1
ATOM 2123 C C . LYS A 1 264 ? -4.168 12.992 14.617 1 95.25 264 LYS A C 1
ATOM 2125 O O . LYS A 1 264 ? -4.793 12.492 13.68 1 95.25 264 LYS A O 1
ATOM 2130 N N . HIS A 1 265 ? -3.365 13.977 14.461 1 96.94 265 HIS A N 1
ATOM 2131 C CA . HIS A 1 265 ? -3.227 14.664 13.188 1 96.94 265 HIS A CA 1
ATOM 2132 C C . HIS A 1 265 ? -2.48 13.797 12.172 1 96.94 265 HIS A C 1
ATOM 2134 O O . HIS A 1 265 ? -2.537 14.055 10.969 1 96.94 265 HIS A O 1
ATOM 2140 N N . VAL A 1 266 ? -1.785 12.75 12.648 1 98.06 266 VAL A N 1
ATOM 2141 C CA . VAL A 1 266 ? -0.935 12.023 11.711 1 98.06 266 VAL A CA 1
ATOM 2142 C C . VAL A 1 266 ? -1.392 10.57 11.609 1 98.06 266 VAL A C 1
ATOM 2144 O O . VAL A 1 266 ? -1.192 9.922 10.586 1 98.06 266 VAL A O 1
ATOM 2147 N N . VAL A 1 267 ? -2.127 10.039 12.531 1 96.25 267 VAL A N 1
ATOM 2148 C CA . VAL A 1 267 ? -2.373 8.609 12.711 1 96.25 267 VAL A CA 1
ATOM 2149 C C . VAL A 1 267 ? -3.268 8.102 11.578 1 96.25 267 VAL A C 1
ATOM 2151 O O . VAL A 1 267 ? -3.154 6.945 11.164 1 96.25 267 VAL A O 1
ATOM 2154 N N . PHE A 1 268 ? -4.086 8.938 11.023 1 94 268 PHE A N 1
ATOM 2155 C CA . PHE A 1 268 ? -5.098 8.469 10.086 1 94 268 PHE A CA 1
ATOM 2156 C C . PHE A 1 268 ? -4.598 8.578 8.648 1 94 268 PHE A C 1
ATOM 2158 O O . PHE A 1 268 ? -5.266 8.133 7.715 1 94 268 PHE A O 1
ATOM 2165 N N . LEU A 1 269 ? -3.49 9.141 8.461 1 96.94 269 LEU A N 1
ATOM 2166 C CA . LEU A 1 269 ? -3.035 9.445 7.113 1 96.94 269 LEU A CA 1
ATOM 2167 C C . LEU A 1 269 ? -2.818 8.164 6.312 1 96.94 269 LEU A C 1
ATOM 2169 O O . LEU A 1 269 ? -3.342 8.023 5.207 1 96.94 269 LEU A O 1
ATOM 2173 N N . LEU A 1 270 ? -2.127 7.184 6.891 1 94.75 270 LEU A N 1
ATOM 2174 C CA . LEU A 1 270 ? -1.857 5.945 6.172 1 94.75 270 LEU A CA 1
ATOM 2175 C C . LEU A 1 270 ? -3.133 5.129 6 1 94.75 270 LEU A C 1
ATOM 2177 O O . LEU A 1 270 ? -3.42 4.641 4.902 1 94.75 270 LEU A O 1
ATOM 2181 N N . PRO A 1 271 ? -3.986 5.051 7.027 1 91.5 271 PRO A N 1
ATOM 2182 C CA . PRO A 1 271 ? -5.262 4.355 6.844 1 91.5 271 PRO A CA 1
ATOM 2183 C C . PRO A 1 271 ? -6.141 5.004 5.777 1 91.5 271 PRO A C 1
ATOM 2185 O O . PRO A 1 271 ? -6.793 4.301 5 1 91.5 271 PRO A O 1
ATOM 2188 N N . LEU A 1 272 ? -6.203 6.27 5.73 1 93.19 272 LEU A N 1
ATOM 2189 C CA . LEU A 1 272 ? -7 6.961 4.723 1 93.19 272 LEU A CA 1
ATOM 2190 C C . LEU A 1 272 ? -6.457 6.691 3.324 1 93.19 272 LEU A C 1
ATOM 2192 O O . LEU A 1 272 ? -7.227 6.473 2.389 1 93.19 272 LEU A O 1
ATOM 2196 N N . GLN A 1 273 ? -5.121 6.754 3.209 1 94.56 273 GLN A N 1
ATOM 2197 C CA . GLN A 1 273 ? -4.539 6.422 1.912 1 94.56 273 GLN A CA 1
ATOM 2198 C C . GLN A 1 273 ? -4.965 5.027 1.459 1 94.56 273 GLN A C 1
ATOM 2200 O O . GLN A 1 273 ? -5.324 4.832 0.296 1 94.56 273 GLN A O 1
ATOM 2205 N N . ASP A 1 274 ? -4.832 4.102 2.326 1 91.12 274 ASP A N 1
ATOM 2206 C CA . ASP A 1 274 ? -5.207 2.721 2.023 1 91.12 274 ASP A CA 1
ATOM 2207 C C . ASP A 1 274 ? -6.652 2.637 1.547 1 91.12 274 ASP A C 1
ATOM 2209 O O . ASP A 1 274 ? -6.945 1.992 0.536 1 91.12 274 ASP A O 1
ATOM 2213 N N . LEU A 1 275 ? -7.523 3.301 2.254 1 89.19 275 LEU A N 1
ATOM 2214 C CA . LEU A 1 275 ? -8.945 3.328 1.912 1 89.19 275 LEU A CA 1
ATOM 2215 C C . LEU A 1 275 ? -9.164 3.986 0.554 1 89.19 275 LEU A C 1
ATOM 2217 O O . LEU A 1 275 ? -9.883 3.449 -0.291 1 89.19 275 LEU A O 1
ATOM 2221 N N . PHE A 1 276 ? -8.57 5.082 0.345 1 91.25 276 PHE A N 1
ATOM 2222 C CA . PHE A 1 276 ? -8.727 5.82 -0.902 1 91.25 276 PHE A CA 1
ATOM 2223 C C . PHE A 1 276 ? -8.273 4.98 -2.09 1 91.25 276 PHE A C 1
ATOM 2225 O O . PHE A 1 276 ? -8.992 4.859 -3.084 1 91.25 276 PHE A O 1
ATOM 2232 N N . ILE A 1 277 ? -7.137 4.344 -1.95 1 91.62 277 ILE A N 1
ATOM 2233 C CA . ILE A 1 277 ? -6.539 3.645 -3.08 1 91.62 277 ILE A CA 1
ATOM 2234 C C . ILE A 1 277 ? -7.305 2.352 -3.352 1 91.62 277 ILE A C 1
ATOM 2236 O O . ILE A 1 277 ? -7.77 2.123 -4.473 1 91.62 277 ILE A O 1
ATOM 2240 N N . HIS A 1 278 ? -7.516 1.571 -2.35 1 89.56 278 HIS A N 1
ATOM 2241 C CA . HIS A 1 278 ? -7.926 0.192 -2.586 1 89.56 278 HIS A CA 1
ATOM 2242 C C . HIS A 1 278 ? -9.445 0.059 -2.564 1 89.56 278 HIS A C 1
ATOM 2244 O O . HIS A 1 278 ? -10.008 -0.815 -3.232 1 89.56 278 HIS A O 1
ATOM 2250 N N . GLU A 1 279 ? -10.086 0.946 -1.858 1 86.56 279 GLU A N 1
ATOM 2251 C CA . GLU A 1 279 ? -11.531 0.789 -1.738 1 86.56 279 GLU A CA 1
ATOM 2252 C C . GLU A 1 279 ? -12.273 1.785 -2.627 1 86.56 279 GLU A C 1
ATOM 2254 O O . GLU A 1 279 ? -13.438 1.572 -2.973 1 86.56 279 GLU A O 1
ATOM 2259 N N . ILE A 1 280 ? -11.609 2.797 -3 1 87.69 280 ILE A N 1
ATOM 2260 C CA . ILE A 1 280 ? -12.344 3.822 -3.732 1 87.69 280 ILE A CA 1
ATOM 2261 C C . ILE A 1 280 ? -11.742 3.992 -5.125 1 87.69 280 ILE A C 1
ATOM 2263 O O . ILE A 1 280 ? -12.367 3.633 -6.125 1 87.69 280 ILE A O 1
ATOM 2267 N N . MET A 1 281 ? -10.531 4.355 -5.238 1 87.44 281 MET A N 1
ATOM 2268 C CA . MET A 1 281 ? -9.914 4.715 -6.512 1 87.44 281 MET A CA 1
ATOM 2269 C C . MET A 1 281 ? -9.773 3.494 -7.414 1 87.44 281 MET A C 1
ATOM 2271 O O . MET A 1 281 ? -9.992 3.584 -8.625 1 87.44 281 MET A O 1
ATOM 2275 N N . LEU A 1 282 ? -9.445 2.332 -6.797 1 89 282 LEU A N 1
ATOM 2276 C CA . LEU A 1 282 ? -9.188 1.152 -7.613 1 89 282 LEU A CA 1
ATOM 2277 C C . LEU A 1 282 ? -10.328 0.152 -7.508 1 89 282 LEU A C 1
ATOM 2279 O O . LEU A 1 282 ? -10.18 -1.016 -7.871 1 89 282 LEU A O 1
ATOM 2283 N N . GLU A 1 283 ? -11.43 0.603 -7.023 1 86.06 283 GLU A N 1
ATOM 2284 C CA . GLU A 1 283 ? -12.586 -0.277 -6.875 1 86.06 283 GLU A CA 1
ATOM 2285 C C . GLU A 1 283 ? -12.961 -0.921 -8.203 1 86.06 283 GLU A C 1
ATOM 2287 O O . GLU A 1 283 ? -13.188 -2.131 -8.273 1 86.06 283 GLU A O 1
ATOM 2292 N N . PRO A 1 284 ? -13.062 -0.184 -9.312 1 83.25 284 PRO A N 1
ATOM 2293 C CA . PRO A 1 284 ? -13.383 -0.828 -10.586 1 83.25 284 PRO A CA 1
ATOM 2294 C C . PRO A 1 284 ? -12.359 -1.881 -10.992 1 83.25 284 PRO A C 1
ATOM 2296 O O . PRO A 1 284 ? -12.719 -2.93 -11.531 1 83.25 284 PRO A O 1
ATOM 2299 N N . PHE A 1 285 ? -11.164 -1.566 -10.797 1 89.31 285 PHE A N 1
ATOM 2300 C CA . PHE A 1 285 ? -10.117 -2.533 -11.117 1 89.31 285 PHE A CA 1
ATOM 2301 C C . PHE A 1 285 ? -10.281 -3.803 -10.289 1 89.31 285 PHE A C 1
ATOM 2303 O O . PHE A 1 285 ? -10.164 -4.91 -10.82 1 89.31 285 PHE A O 1
ATOM 2310 N N . TYR A 1 286 ? -10.469 -3.67 -8.977 1 89.81 286 TYR A N 1
ATOM 2311 C CA . TYR A 1 286 ? -10.648 -4.832 -8.109 1 89.81 286 TYR A CA 1
ATOM 2312 C C . TYR A 1 286 ? -11.875 -5.637 -8.531 1 89.81 286 TYR A C 1
ATOM 2314 O O . TYR A 1 286 ? -11.891 -6.863 -8.414 1 89.81 286 TYR A O 1
ATOM 2322 N N . SER A 1 287 ? -12.859 -4.953 -8.984 1 86.56 287 SER A N 1
ATOM 2323 C CA . SER A 1 287 ? -14.016 -5.648 -9.531 1 86.56 287 SER A CA 1
ATOM 2324 C C . SER A 1 287 ? -13.633 -6.492 -10.742 1 86.56 287 SER A C 1
ATOM 2326 O O . SER A 1 287 ? -14.102 -7.621 -10.898 1 86.56 287 SER A O 1
ATOM 2328 N N . SER A 1 288 ? -12.766 -5.961 -11.602 1 87.12 288 SER A N 1
ATOM 2329 C CA . SER A 1 288 ? -12.25 -6.719 -12.734 1 87.12 288 SER A CA 1
ATOM 2330 C C . SER A 1 288 ? -11.461 -7.941 -12.266 1 87.12 288 SER A C 1
ATOM 2332 O O . SER A 1 288 ? -11.586 -9.023 -12.844 1 87.12 288 SER A O 1
ATOM 2334 N N . CYS A 1 289 ? -10.648 -7.734 -11.242 1 91.94 289 CYS A N 1
ATOM 2335 C CA . CYS A 1 289 ? -9.906 -8.859 -10.68 1 91.94 289 CYS A CA 1
ATOM 2336 C C . CYS A 1 289 ? -10.859 -9.953 -10.195 1 91.94 289 CYS A C 1
ATOM 2338 O O . CYS A 1 289 ? -10.656 -11.125 -10.492 1 91.94 289 CYS A O 1
ATOM 2340 N N . SER A 1 290 ? -11.836 -9.508 -9.461 1 90.12 290 SER A N 1
ATOM 2341 C CA . SER A 1 290 ? -12.797 -10.461 -8.906 1 90.12 290 SER A CA 1
ATOM 2342 C C . SER A 1 290 ? -13.5 -11.242 -10.008 1 90.12 290 SER A C 1
ATOM 2344 O O . SER A 1 290 ? -13.656 -12.461 -9.914 1 90.12 290 SER A O 1
ATOM 2346 N N . ASN A 1 291 ? -13.906 -10.562 -11.031 1 86.25 291 ASN A N 1
ATOM 2347 C CA . ASN A 1 291 ? -14.562 -11.211 -12.164 1 86.25 291 ASN A CA 1
ATOM 2348 C C . ASN A 1 291 ? -13.633 -12.203 -12.859 1 86.25 291 ASN A C 1
ATOM 2350 O O . ASN A 1 291 ? -14.055 -13.312 -13.203 1 86.25 291 ASN A O 1
ATOM 2354 N N . TYR A 1 292 ? -12.461 -11.812 -13.062 1 88.25 292 TYR A N 1
ATOM 2355 C CA . TYR A 1 292 ? -11.492 -12.711 -13.688 1 88.25 292 TYR A CA 1
ATOM 2356 C C . TYR A 1 292 ? -11.25 -13.945 -12.828 1 88.25 292 TYR A C 1
ATOM 2358 O O . TYR A 1 292 ? -11.25 -15.07 -13.328 1 88.25 292 TYR A O 1
ATOM 2366 N N . LEU A 1 293 ? -11.023 -13.68 -11.547 1 90.38 293 LEU A N 1
ATOM 2367 C CA . LEU A 1 293 ? -10.75 -14.758 -10.609 1 90.38 293 LEU A CA 1
ATOM 2368 C C . LEU A 1 293 ? -11.875 -15.789 -10.625 1 90.38 293 LEU A C 1
ATOM 2370 O O . LEU A 1 293 ? -11.617 -16.984 -10.523 1 90.38 293 LEU A O 1
ATOM 2374 N N . GLN A 1 294 ? -13.055 -15.352 -10.805 1 88.81 294 GLN A N 1
ATOM 2375 C CA . GLN A 1 294 ? -14.211 -16.234 -10.688 1 88.81 294 GLN A CA 1
ATOM 2376 C C . GLN A 1 294 ? -14.539 -16.875 -12.031 1 88.81 294 GLN A C 1
ATOM 2378 O O . GLN A 1 294 ? -15.336 -17.828 -12.086 1 88.81 294 GLN A O 1
ATOM 2383 N N . SER A 1 295 ? -13.945 -16.484 -13.086 1 84.31 295 SER A N 1
ATOM 2384 C CA . SER A 1 295 ? -14.328 -16.859 -14.438 1 84.31 295 SER A CA 1
ATOM 2385 C C . SER A 1 295 ? -14.219 -18.359 -14.641 1 84.31 295 SER A C 1
ATOM 2387 O O . SER A 1 295 ? -14.977 -18.953 -15.414 1 84.31 295 SER A O 1
ATOM 2389 N N . LEU A 1 296 ? -13.32 -19 -13.914 1 82.31 296 LEU A N 1
ATOM 2390 C CA . LEU A 1 296 ? -13.164 -20.438 -14.039 1 82.31 296 LEU A CA 1
ATOM 2391 C C . LEU A 1 296 ? -13.953 -21.172 -12.961 1 82.31 296 LEU A C 1
ATOM 2393 O O . LEU A 1 296 ? -14.68 -22.125 -13.258 1 82.31 296 LEU A O 1
ATOM 2397 N N . SER A 1 297 ? -13.844 -20.641 -11.812 1 84.5 297 SER A N 1
ATOM 2398 C CA . SER A 1 297 ? -14.398 -21.344 -10.664 1 84.5 297 SER A CA 1
ATOM 2399 C C . SER A 1 297 ? -15.922 -21.312 -10.664 1 84.5 297 SER A C 1
ATOM 2401 O O . SER A 1 297 ? -16.578 -22.141 -10.031 1 84.5 297 SER A O 1
ATOM 2403 N N . ARG A 1 298 ? -16.469 -20.406 -11.305 1 78.44 298 ARG A N 1
ATOM 2404 C CA . ARG A 1 298 ? -17.922 -20.266 -11.336 1 78.44 298 ARG A CA 1
ATOM 2405 C C . ARG A 1 298 ? -18.547 -21.359 -12.188 1 78.44 298 ARG A C 1
ATOM 2407 O O . ARG A 1 298 ? -19.75 -21.625 -12.078 1 78.44 298 ARG A O 1
ATOM 2414 N N . ASN A 1 299 ? -17.688 -21.906 -13.133 1 73.5 299 ASN A N 1
ATOM 2415 C CA . ASN A 1 299 ? -18.172 -23.031 -13.922 1 73.5 299 ASN A CA 1
ATOM 2416 C C . ASN A 1 299 ? -18.25 -24.312 -13.094 1 73.5 299 ASN A C 1
ATOM 2418 O O . ASN A 1 299 ? -17.219 -24.875 -12.727 1 73.5 299 ASN A O 1
ATOM 2422 N N . PRO A 1 300 ? -19.406 -24.641 -12.766 1 71.5 300 PRO A N 1
ATOM 2423 C CA . PRO A 1 300 ? -19.5 -25.812 -11.883 1 71.5 300 PRO A CA 1
ATOM 2424 C C . PRO A 1 300 ? -19.203 -27.125 -12.594 1 71.5 300 PRO A C 1
ATOM 2426 O O . PRO A 1 300 ? -18.875 -28.125 -11.945 1 71.5 300 PRO A O 1
ATOM 2429 N N . ASP A 1 301 ? -19.359 -27.094 -13.922 1 70.06 301 ASP A N 1
ATOM 2430 C CA . ASP A 1 301 ? -19.188 -28.344 -14.656 1 70.06 301 ASP A CA 1
ATOM 2431 C C . ASP A 1 301 ? -17.703 -28.703 -14.805 1 70.06 301 ASP A C 1
ATOM 2433 O O . ASP A 1 301 ? -16.922 -27.922 -15.375 1 70.06 301 ASP A O 1
ATOM 2437 N N . PHE A 1 302 ? -17.391 -29.828 -14.352 1 72.31 302 PHE A N 1
ATOM 2438 C CA . PHE A 1 302 ? -16.016 -30.297 -14.336 1 72.31 302 PHE A CA 1
ATOM 2439 C C . PHE A 1 302 ? -15.445 -30.359 -15.75 1 72.31 302 PHE A C 1
ATOM 2441 O O . PHE A 1 302 ? -14.328 -29.906 -16 1 72.31 302 PHE A O 1
ATOM 2448 N N . ILE A 1 303 ? -16.203 -30.844 -16.656 1 67.06 303 ILE A N 1
ATOM 2449 C CA . ILE A 1 303 ? -15.734 -31.016 -18.031 1 67.06 303 ILE A CA 1
ATOM 2450 C C . ILE A 1 303 ? -15.672 -29.656 -18.734 1 67.06 303 ILE A C 1
ATOM 2452 O O . ILE A 1 303 ? -14.688 -29.359 -19.406 1 67.06 303 ILE A O 1
ATOM 2456 N N . SER A 1 304 ? -16.641 -28.922 -18.453 1 66.94 304 SER A N 1
ATOM 2457 C CA . SER A 1 304 ? -16.703 -27.609 -19.094 1 66.94 304 SER A CA 1
ATOM 2458 C C . SER A 1 304 ? -15.609 -26.688 -18.578 1 66.94 304 SER A C 1
ATOM 2460 O O . SER A 1 304 ? -15.102 -25.844 -19.328 1 66.94 304 SER A O 1
ATOM 2462 N N . SER A 1 305 ? -15.203 -26.906 -17.375 1 73.19 305 SER A N 1
ATOM 2463 C CA . SER A 1 305 ? -14.141 -26.078 -16.812 1 73.19 305 SER A CA 1
ATOM 2464 C C . SER A 1 305 ? -12.805 -26.359 -17.484 1 73.19 305 SER A C 1
ATOM 2466 O O . SER A 1 305 ? -11.961 -25.453 -17.594 1 73.19 305 SER A O 1
ATOM 2468 N N . LEU A 1 306 ? -12.648 -27.578 -17.922 1 69.25 306 LEU A N 1
ATOM 2469 C CA . LEU A 1 306 ? -11.43 -27.938 -18.656 1 69.25 306 LEU A CA 1
ATOM 2470 C C . LEU A 1 306 ? -11.375 -27.219 -20 1 69.25 306 LEU A C 1
ATOM 2472 O O . LEU A 1 306 ? -10.32 -26.734 -20.406 1 69.25 306 LEU A O 1
ATOM 2476 N N . THR A 1 307 ? -12.523 -27.219 -20.609 1 67.25 307 THR A N 1
ATOM 2477 C CA . THR A 1 307 ? -12.625 -26.516 -21.875 1 67.25 307 THR A CA 1
ATOM 2478 C C . THR A 1 307 ? -12.375 -25.016 -21.688 1 67.25 307 THR A C 1
ATOM 2480 O O . THR A 1 307 ? -11.719 -24.375 -22.5 1 67.25 307 THR A O 1
ATOM 2483 N N . ASP A 1 308 ? -12.922 -24.578 -20.594 1 70.94 308 ASP A N 1
ATOM 2484 C CA . ASP A 1 308 ? -12.734 -23.156 -20.266 1 70.94 308 ASP A CA 1
ATOM 2485 C C . ASP A 1 308 ? -11.266 -22.844 -20.016 1 70.94 308 ASP A C 1
ATOM 2487 O O . ASP A 1 308 ? -10.781 -21.781 -20.406 1 70.94 308 ASP A O 1
ATOM 2491 N N . LEU A 1 309 ? -10.633 -23.688 -19.328 1 70.81 309 LEU A N 1
ATOM 2492 C CA . LEU A 1 309 ? -9.211 -23.531 -19.031 1 70.81 309 LEU A CA 1
ATOM 2493 C C . LEU A 1 309 ? -8.391 -23.5 -20.312 1 70.81 309 LEU A C 1
ATOM 2495 O O . LEU A 1 309 ? -7.441 -22.703 -20.422 1 70.81 309 LEU A O 1
ATOM 2499 N N . ARG A 1 310 ? -8.789 -24.375 -21.25 1 65.06 310 ARG A N 1
ATOM 2500 C CA . ARG A 1 310 ? -8.031 -24.5 -22.484 1 65.06 310 ARG A CA 1
ATOM 2501 C C . ARG A 1 310 ? -8.359 -23.375 -23.453 1 65.06 310 ARG A C 1
ATOM 2503 O O . ARG A 1 310 ? -7.484 -22.891 -24.172 1 65.06 310 ARG A O 1
ATOM 2510 N N . ASN A 1 311 ? -9.656 -23.094 -23.547 1 59.41 311 ASN A N 1
ATOM 2511 C CA . ASN A 1 311 ? -10.102 -22.172 -24.578 1 59.41 311 ASN A CA 1
ATOM 2512 C C . ASN A 1 311 ? -10.234 -20.75 -24.047 1 59.41 311 ASN A C 1
ATOM 2514 O O . ASN A 1 311 ? -9.984 -19.781 -24.766 1 59.41 311 ASN A O 1
ATOM 2518 N N . LYS A 1 312 ? -10.781 -20.594 -22.812 1 57.88 312 LYS A N 1
ATOM 2519 C CA . LYS A 1 312 ? -11.492 -19.391 -22.422 1 57.88 312 LYS A CA 1
ATOM 2520 C C . LYS A 1 312 ? -10.57 -18.438 -21.672 1 57.88 312 LYS A C 1
ATOM 2522 O O . LYS A 1 312 ? -11.039 -17.469 -21.047 1 57.88 312 LYS A O 1
ATOM 2527 N N . ASN A 1 313 ? -9.336 -18.734 -21.641 1 62.84 313 ASN A N 1
ATOM 2528 C CA . ASN A 1 313 ? -8.492 -17.688 -21.094 1 62.84 313 ASN A CA 1
ATOM 2529 C C . ASN A 1 313 ? -8.625 -16.375 -21.875 1 62.84 313 ASN A C 1
ATOM 2531 O O . ASN A 1 313 ? -8.625 -15.297 -21.297 1 62.84 313 ASN A O 1
ATOM 2535 N N . GLY A 1 314 ? -9.008 -16.625 -23.047 1 65.44 314 GLY A N 1
ATOM 2536 C CA . GLY A 1 314 ? -9.125 -15.492 -23.938 1 65.44 314 GLY A CA 1
ATOM 2537 C C . GLY A 1 314 ? -10.305 -14.594 -23.609 1 65.44 314 GLY A C 1
ATOM 2538 O O . GLY A 1 314 ? -10.156 -13.367 -23.547 1 65.44 314 GLY A O 1
ATOM 2539 N N . GLU A 1 315 ? -11.461 -15.273 -23.344 1 67.94 315 GLU A N 1
ATOM 2540 C CA . GLU A 1 315 ? -12.656 -14.484 -23.047 1 67.94 315 GLU A CA 1
ATOM 2541 C C . GLU A 1 315 ? -12.508 -13.727 -21.734 1 67.94 315 GLU A C 1
ATOM 2543 O O . GLU A 1 315 ? -12.938 -12.578 -21.609 1 67.94 315 GLU A O 1
ATOM 2548 N N . ALA A 1 316 ? -11.992 -14.391 -20.781 1 71.25 316 ALA A N 1
ATOM 2549 C CA . ALA A 1 316 ? -11.789 -13.766 -19.469 1 71.25 316 ALA A CA 1
ATOM 2550 C C . ALA A 1 316 ? -10.828 -12.586 -19.578 1 71.25 316 ALA A C 1
ATOM 2552 O O . ALA A 1 316 ? -11.023 -11.555 -18.922 1 71.25 316 ALA A O 1
ATOM 2553 N N . ILE A 1 317 ? -9.914 -12.727 -20.422 1 73.69 317 ILE A N 1
ATOM 2554 C CA . ILE A 1 317 ? -8.922 -11.68 -20.641 1 73.69 317 ILE A CA 1
ATOM 2555 C C . ILE A 1 317 ? -9.57 -10.5 -21.359 1 73.69 317 ILE A C 1
ATOM 2557 O O . ILE A 1 317 ? -9.32 -9.344 -21.031 1 73.69 317 ILE A O 1
ATOM 2561 N N . GLU A 1 318 ? -10.359 -10.867 -22.266 1 74.38 318 GLU A N 1
ATOM 2562 C CA . GLU A 1 318 ? -11.039 -9.828 -23.016 1 74.38 318 GLU A CA 1
ATOM 2563 C C . GLU A 1 318 ? -11.969 -9.008 -22.125 1 74.38 318 GLU A C 1
ATOM 2565 O O . GLU A 1 318 ? -12.164 -7.812 -22.359 1 74.38 318 GLU A O 1
ATOM 2570 N N . ALA A 1 319 ? -12.445 -9.648 -21.125 1 73.25 319 ALA A N 1
ATOM 2571 C CA . ALA A 1 319 ? -13.414 -9 -20.234 1 73.25 319 ALA A CA 1
ATOM 2572 C C . ALA A 1 319 ? -12.727 -8.023 -19.297 1 73.25 319 ALA A C 1
ATOM 2574 O O . ALA A 1 319 ? -13.383 -7.188 -18.656 1 73.25 319 ALA A O 1
ATOM 2575 N N . VAL A 1 320 ? -11.461 -8.062 -19.203 1 74.94 320 VAL A N 1
ATOM 2576 C CA . VAL A 1 320 ? -10.727 -7.141 -18.344 1 74.94 320 VAL A CA 1
ATOM 2577 C C . VAL A 1 320 ? -10.781 -5.734 -18.938 1 74.94 320 VAL A C 1
ATOM 2579 O O . VAL A 1 320 ? -10.383 -5.52 -20.094 1 74.94 320 VAL A O 1
ATOM 2582 N N . ALA A 1 321 ? -11.32 -4.785 -18.203 1 73.44 321 ALA A N 1
ATOM 2583 C CA . ALA A 1 321 ? -11.461 -3.406 -18.656 1 73.44 321 ALA A CA 1
ATOM 2584 C C . ALA A 1 321 ? -10.156 -2.635 -18.469 1 73.44 321 ALA A C 1
ATOM 2586 O O . ALA A 1 321 ? -9.375 -2.939 -17.562 1 73.44 321 ALA A O 1
ATOM 2587 N N . PRO A 1 322 ? -9.945 -1.643 -19.375 1 69.94 322 PRO A N 1
ATOM 2588 C CA . PRO A 1 322 ? -8.797 -0.766 -19.141 1 69.94 322 PRO A CA 1
ATOM 2589 C C . PRO A 1 322 ? -8.914 0.024 -17.844 1 69.94 322 PRO A C 1
ATOM 2591 O O . PRO A 1 322 ? -10.016 0.193 -17.312 1 69.94 322 PRO A O 1
ATOM 2594 N N . VAL A 1 323 ? -7.809 0.291 -17.25 1 67.06 323 VAL A N 1
ATOM 2595 C CA . VAL A 1 323 ? -7.777 1.118 -16.047 1 67.06 323 VAL A CA 1
ATOM 2596 C C . VAL A 1 323 ? -7.625 2.588 -16.438 1 67.06 323 VAL A C 1
ATOM 2598 O O . VAL A 1 323 ? -6.836 2.924 -17.312 1 67.06 323 VAL A O 1
ATOM 2601 N N . ASN A 1 324 ? -8.625 3.477 -16.25 1 59.19 324 ASN A N 1
ATOM 2602 C CA . ASN A 1 324 ? -8.453 4.895 -16.547 1 59.19 324 ASN A CA 1
ATOM 2603 C C . ASN A 1 324 ? -7.344 5.516 -15.703 1 59.19 324 ASN A C 1
ATOM 2605 O O . ASN A 1 324 ? -7.43 5.547 -14.477 1 59.19 324 ASN A O 1
ATOM 2609 N N . LEU A 1 325 ? -6.074 5.539 -16.328 1 50.31 325 LEU A N 1
ATOM 2610 C CA . LEU A 1 325 ? -4.863 6.047 -15.695 1 50.31 325 LEU A CA 1
ATOM 2611 C C . LEU A 1 325 ? -4.922 7.566 -15.547 1 50.31 325 LEU A C 1
ATOM 2613 O O . LEU A 1 325 ? -4.09 8.164 -14.859 1 50.31 325 LEU A O 1
ATOM 2617 N N . GLY A 1 326 ? -5.852 8.336 -16.156 1 46.41 326 GLY A N 1
ATOM 2618 C CA . GLY A 1 326 ? -5.633 9.773 -16.25 1 46.41 326 GLY A CA 1
ATOM 2619 C C . GLY A 1 326 ? -6.785 10.594 -15.695 1 46.41 326 GLY A C 1
ATOM 2620 O O . GLY A 1 326 ? -7.871 10.055 -15.453 1 46.41 326 GLY A O 1
ATOM 2621 N N . ILE A 1 327 ? -6.211 11.586 -14.875 1 43.19 327 ILE A N 1
ATOM 2622 C CA . ILE A 1 327 ? -7.02 12.75 -14.531 1 43.19 327 ILE A CA 1
ATOM 2623 C C . ILE A 1 327 ? -7.41 13.508 -15.797 1 43.19 327 ILE A C 1
ATOM 2625 O O . ILE A 1 327 ? -6.617 13.617 -16.734 1 43.19 327 ILE A O 1
ATOM 2629 N N . ASP A 1 328 ? -8.586 13.508 -16.156 1 38.84 328 ASP A N 1
ATOM 2630 C CA . ASP A 1 328 ? -8.859 14.531 -17.172 1 38.84 328 ASP A CA 1
ATOM 2631 C C . ASP A 1 328 ? -8.258 15.875 -16.766 1 38.84 328 ASP A C 1
ATOM 2633 O O . ASP A 1 328 ? -8.75 16.516 -15.828 1 38.84 328 ASP A O 1
ATOM 2637 N N . VAL A 1 329 ? -6.969 15.953 -16.844 1 32.97 329 VAL A N 1
ATOM 2638 C CA . VAL A 1 329 ? -6.363 17.234 -16.531 1 32.97 329 VAL A CA 1
ATOM 2639 C C . VAL A 1 329 ? -6.695 18.25 -17.641 1 32.97 329 VAL A C 1
ATOM 2641 O O . VAL A 1 329 ? -6.297 18.078 -18.797 1 32.97 329 VAL A O 1
ATOM 2644 N N . GLU A 1 330 ? -7.703 18.953 -17.578 1 32.75 330 GLU A N 1
ATOM 2645 C CA . GLU A 1 330 ? -7.641 20.219 -18.312 1 32.75 330 GLU A CA 1
ATOM 2646 C C . GLU A 1 330 ? -6.406 21.016 -17.906 1 32.75 330 GLU A C 1
ATOM 2648 O O . GLU A 1 330 ? -6.223 21.344 -16.734 1 32.75 330 GLU A O 1
ATOM 2653 N N . LEU A 1 331 ? -5.273 20.797 -18.609 1 30.12 331 LEU A N 1
ATOM 2654 C CA . LEU A 1 331 ? -4.07 21.609 -18.5 1 30.12 331 LEU A CA 1
ATOM 2655 C C . LEU A 1 331 ? -4.422 23.078 -18.25 1 30.12 331 LEU A C 1
ATOM 2657 O O . LEU A 1 331 ? -5.086 23.703 -19.062 1 30.12 331 LEU A O 1
ATOM 2661 N N . LEU A 1 332 ? -4.48 23.531 -17.078 1 29.55 332 LEU A N 1
ATOM 2662 C CA . LEU A 1 332 ? -4.484 24.984 -16.891 1 29.55 332 LEU A CA 1
ATOM 2663 C C . LEU A 1 332 ? -3.23 25.609 -17.484 1 29.55 332 LEU A C 1
ATOM 2665 O O . LEU A 1 332 ? -2.113 25.266 -17.109 1 29.55 332 LEU A O 1
ATOM 2669 N N . ASP A 1 333 ? -3.217 26.016 -18.766 1 30.55 333 ASP A N 1
ATOM 2670 C CA . ASP A 1 333 ? -2.275 26.984 -19.328 1 30.55 333 ASP A CA 1
ATOM 2671 C C . ASP A 1 333 ? -2.094 28.172 -18.375 1 30.55 333 ASP A C 1
ATOM 2673 O O . ASP A 1 333 ? -2.955 29.047 -18.312 1 30.55 333 ASP A O 1
ATOM 2677 N N . ILE A 1 334 ? -1.614 27.984 -17.203 1 32.84 334 ILE A N 1
ATOM 2678 C CA . ILE A 1 334 ? -1.259 29.25 -16.594 1 32.84 334 ILE A CA 1
ATOM 2679 C C . ILE A 1 334 ? -0.302 30.016 -17.516 1 32.84 334 ILE A C 1
ATOM 2681 O O . ILE A 1 334 ? 0.738 29.484 -17.906 1 32.84 334 ILE A O 1
ATOM 2685 N N . PRO A 1 335 ? -0.676 31.141 -18.078 1 30.36 335 PRO A N 1
ATOM 2686 C CA . PRO A 1 335 ? 0.154 32 -18.938 1 30.36 335 PRO A CA 1
ATOM 2687 C C . PRO A 1 335 ? 1.516 32.312 -18.312 1 30.36 335 PRO A C 1
ATOM 2689 O O . PRO A 1 335 ? 1.611 32.531 -17.109 1 30.36 335 PRO A O 1
ATOM 2692 N N . GLU A 1 336 ? 2.588 31.719 -18.812 1 33.22 336 GLU A N 1
ATOM 2693 C CA . GLU A 1 336 ? 3.92 32.25 -18.562 1 33.22 336 GLU A CA 1
ATOM 2694 C C . GLU A 1 336 ? 3.914 33.781 -18.625 1 33.22 336 GLU A C 1
ATOM 2696 O O . GLU A 1 336 ? 3.467 34.375 -19.609 1 33.22 336 GLU A O 1
ATOM 2701 N N . GLN A 1 337 ? 3.785 34.531 -17.625 1 30.88 337 GLN A N 1
ATOM 2702 C CA . GLN A 1 337 ? 3.994 35.969 -17.703 1 30.88 337 GLN A CA 1
ATOM 2703 C C . GLN A 1 337 ? 5.238 36.312 -18.516 1 30.88 337 GLN A C 1
ATOM 2705 O O . GLN A 1 337 ? 6.32 35.75 -18.266 1 30.88 337 GLN A O 1
ATOM 2710 N N . GLU A 1 338 ? 5.117 36.75 -19.781 1 31.12 338 GLU A N 1
ATOM 2711 C CA . GLU A 1 338 ? 6.035 37.469 -20.688 1 31.12 338 GLU A CA 1
ATOM 2712 C C . GLU A 1 338 ? 6.832 38.531 -19.922 1 31.12 338 GLU A C 1
ATOM 2714 O O . GLU A 1 338 ? 6.254 39.406 -19.281 1 31.12 338 GLU A O 1
ATOM 2719 N N . SER A 1 339 ? 8.031 38.281 -19.375 1 29.3 339 SER A N 1
ATOM 2720 C CA . SER A 1 339 ? 8.984 39.344 -19.078 1 29.3 339 SER A CA 1
ATOM 2721 C C . SER A 1 339 ? 9.016 40.375 -20.203 1 29.3 339 SER A C 1
ATOM 2723 O O . SER A 1 339 ? 9.117 40 -21.391 1 29.3 339 SER A O 1
ATOM 2725 N N . ASN A 1 340 ? 8.305 41.469 -20.078 1 26.66 340 ASN A N 1
ATOM 2726 C CA . ASN A 1 340 ? 8.453 42.719 -20.844 1 26.66 340 ASN A CA 1
ATOM 2727 C C . ASN A 1 340 ? 9.922 43.125 -20.969 1 26.66 340 ASN A C 1
ATOM 2729 O O . ASN A 1 340 ? 10.578 43.438 -19.969 1 26.66 340 ASN A O 1
ATOM 2733 N N . ARG A 1 341 ? 10.648 42.562 -21.844 1 22.33 341 ARG A N 1
ATOM 2734 C CA . ARG A 1 341 ? 11.844 43.188 -22.391 1 22.33 341 ARG A CA 1
ATOM 2735 C C . ARG A 1 341 ? 11.516 44.562 -22.953 1 22.33 341 ARG A C 1
ATOM 2737 O O . ARG A 1 341 ? 11 44.688 -24.062 1 22.33 341 ARG A O 1
ATOM 2744 N N . SER A 1 342 ? 10.758 45.375 -22.094 1 22.31 342 SER A N 1
ATOM 2745 C CA . SER A 1 342 ? 11.148 46.75 -22.344 1 22.31 342 SER A CA 1
ATOM 2746 C C . SER A 1 342 ? 12.43 47.125 -21.609 1 22.31 342 SER A C 1
ATOM 2748 O O . SER A 1 342 ? 12.672 46.625 -20.5 1 22.31 342 SER A O 1
ATOM 2750 N N . MET B 1 1 ? 25.484 -5.883 -27.312 1 40.28 1 MET B N 1
ATOM 2751 C CA . MET B 1 1 ? 25.281 -4.887 -26.266 1 40.28 1 MET B CA 1
ATOM 2752 C C . MET B 1 1 ? 24.516 -3.68 -26.812 1 40.28 1 MET B C 1
ATOM 2754 O O . MET B 1 1 ? 24.938 -3.076 -27.797 1 40.28 1 MET B O 1
ATOM 2758 N N . ASN B 1 2 ? 23.359 -3.607 -26.656 1 46.44 2 ASN B N 1
ATOM 2759 C CA . ASN B 1 2 ? 22.562 -2.518 -27.203 1 46.44 2 ASN B CA 1
ATOM 2760 C C . ASN B 1 2 ? 23.203 -1.158 -26.922 1 46.44 2 ASN B C 1
ATOM 2762 O O . ASN B 1 2 ? 24.062 -1.04 -26.047 1 46.44 2 ASN B O 1
ATOM 2766 N N . LYS B 1 3 ? 22.828 -0.102 -27.797 1 53.34 3 LYS B N 1
ATOM 2767 C CA . LYS B 1 3 ? 23.234 1.296 -27.875 1 53.34 3 LYS B CA 1
ATOM 2768 C C . LYS B 1 3 ? 23.094 1.988 -26.516 1 53.34 3 LYS B C 1
ATOM 2770 O O . LYS B 1 3 ? 22.531 3.08 -26.438 1 53.34 3 LYS B O 1
ATOM 2775 N N . ILE B 1 4 ? 23.375 1.272 -25.484 1 57.78 4 ILE B N 1
ATOM 2776 C CA . ILE B 1 4 ? 23.297 1.934 -24.188 1 57.78 4 ILE B CA 1
ATOM 2777 C C . ILE B 1 4 ? 24.578 2.723 -23.922 1 57.78 4 ILE B C 1
ATOM 2779 O O . ILE B 1 4 ? 25.672 2.219 -24.141 1 57.78 4 ILE B O 1
ATOM 2783 N N . ASP B 1 5 ? 24.438 3.928 -23.75 1 66.38 5 ASP B N 1
ATOM 2784 C CA . ASP B 1 5 ? 25.562 4.773 -23.359 1 66.38 5 ASP B CA 1
ATOM 2785 C C . ASP B 1 5 ? 26.062 4.406 -21.969 1 66.38 5 ASP B C 1
ATOM 2787 O O . ASP B 1 5 ? 25.359 4.629 -20.969 1 66.38 5 ASP B O 1
ATOM 2791 N N . LEU B 1 6 ? 27.078 3.611 -21.938 1 72.69 6 LEU B N 1
ATOM 2792 C CA . LEU B 1 6 ? 27.719 3.178 -20.703 1 72.69 6 LEU B CA 1
ATOM 2793 C C . LEU B 1 6 ? 28.734 4.211 -20.234 1 72.69 6 LEU B C 1
ATOM 2795 O O . LEU B 1 6 ? 29.594 4.641 -21 1 72.69 6 LEU B O 1
ATOM 2799 N N . VAL B 1 7 ? 28.453 4.812 -19.078 1 74.69 7 VAL B N 1
ATOM 2800 C CA . VAL B 1 7 ? 29.391 5.742 -18.438 1 74.69 7 VAL B CA 1
ATOM 2801 C C . VAL B 1 7 ? 30.125 5.039 -17.312 1 74.69 7 VAL B C 1
ATOM 2803 O O . VAL B 1 7 ? 29.531 4.297 -16.531 1 74.69 7 VAL B O 1
ATOM 2806 N N . LEU B 1 8 ? 31.422 5.328 -17.344 1 79.25 8 LEU B N 1
ATOM 2807 C CA . LEU B 1 8 ? 32.25 4.723 -16.312 1 79.25 8 LEU B CA 1
ATOM 2808 C C . LEU B 1 8 ? 31.75 5.094 -14.922 1 79.25 8 LEU B C 1
ATOM 2810 O O . LEU B 1 8 ? 31.344 6.234 -14.688 1 79.25 8 LEU B O 1
ATOM 2814 N N . GLY B 1 9 ? 31.641 4.121 -14.102 1 77.56 9 GLY B N 1
ATOM 2815 C CA . GLY B 1 9 ? 31.203 4.34 -12.734 1 77.56 9 GLY B CA 1
ATOM 2816 C C . GLY B 1 9 ? 29.75 3.971 -12.516 1 77.56 9 GLY B C 1
ATOM 2817 O O . GLY B 1 9 ? 29.281 3.879 -11.375 1 77.56 9 GLY B O 1
ATOM 2818 N N . GLN B 1 10 ? 29.016 3.744 -13.508 1 76.06 10 GLN B N 1
ATOM 2819 C CA . GLN B 1 10 ? 27.609 3.365 -13.406 1 76.06 10 GLN B CA 1
ATOM 2820 C C . GLN B 1 10 ? 27.469 1.924 -12.93 1 76.06 10 GLN B C 1
ATOM 2822 O O . GLN B 1 10 ? 28.312 1.078 -13.227 1 76.06 10 GLN B O 1
ATOM 2827 N N . THR B 1 11 ? 26.469 1.703 -12.148 1 79.94 11 THR B N 1
ATOM 2828 C CA . THR B 1 11 ? 26.109 0.33 -11.812 1 79.94 11 THR B CA 1
ATOM 2829 C C . THR B 1 11 ? 25.25 -0.296 -12.906 1 79.94 11 THR B C 1
ATOM 2831 O O . THR B 1 11 ? 24.266 0.3 -13.352 1 79.94 11 THR B O 1
ATOM 2834 N N . VAL B 1 12 ? 25.797 -1.488 -13.391 1 81.81 12 VAL B N 1
ATOM 2835 C CA . VAL B 1 12 ? 25.078 -2.146 -14.484 1 81.81 12 VAL B CA 1
ATOM 2836 C C . VAL B 1 12 ? 24.688 -3.561 -14.062 1 81.81 12 VAL B C 1
ATOM 2838 O O . VAL B 1 12 ? 25.359 -4.184 -13.242 1 81.81 12 VAL B O 1
ATOM 2841 N N . LEU B 1 13 ? 23.594 -3.932 -14.484 1 79.88 13 LEU B N 1
ATOM 2842 C CA . LEU B 1 13 ? 23.141 -5.316 -14.391 1 79.88 13 LEU B CA 1
ATOM 2843 C C . LEU B 1 13 ? 23.391 -6.062 -15.695 1 79.88 13 LEU B C 1
ATOM 2845 O O . LEU B 1 13 ? 22.891 -5.664 -16.75 1 79.88 13 LEU B O 1
ATOM 2849 N N . LEU B 1 14 ? 24.312 -7.152 -15.594 1 79.88 14 LEU B N 1
ATOM 2850 C CA . LEU B 1 14 ? 24.688 -7.957 -16.75 1 79.88 14 LEU B CA 1
ATOM 2851 C C . LEU B 1 14 ? 23.969 -9.305 -16.734 1 79.88 14 LEU B C 1
ATOM 2853 O O . LEU B 1 14 ? 23.969 -10 -15.711 1 79.88 14 LEU B O 1
ATOM 2857 N N . GLU B 1 15 ? 23.297 -9.523 -17.766 1 76.62 15 GLU B N 1
ATOM 2858 C CA . GLU B 1 15 ? 22.734 -10.852 -17.969 1 76.62 15 GLU B CA 1
ATOM 2859 C C . GLU B 1 15 ? 23.609 -11.703 -18.875 1 76.62 15 GLU B C 1
ATOM 2861 O O . GLU B 1 15 ? 23.844 -11.344 -20.031 1 76.62 15 GLU B O 1
ATOM 2866 N N . LEU B 1 16 ? 24.156 -12.781 -18.281 1 78.75 16 LEU B N 1
ATOM 2867 C CA . LEU B 1 16 ? 24.875 -13.781 -19.062 1 78.75 16 LEU B CA 1
ATOM 2868 C C . LEU B 1 16 ? 24.016 -15.023 -19.297 1 78.75 16 LEU B C 1
ATOM 2870 O O . LEU B 1 16 ? 22.844 -15.031 -18.938 1 78.75 16 LEU B O 1
ATOM 2874 N N . GLU B 1 17 ? 24.453 -16.031 -19.969 1 69.62 17 GLU B N 1
ATOM 2875 C CA . GLU B 1 17 ? 23.688 -17.234 -20.297 1 69.62 17 GLU B CA 1
ATOM 2876 C C . GLU B 1 17 ? 23.141 -17.891 -19.031 1 69.62 17 GLU B C 1
ATOM 2878 O O . GLU B 1 17 ? 21.984 -18.312 -19.016 1 69.62 17 GLU B O 1
ATOM 2883 N N . GLU B 1 18 ? 23.859 -17.906 -18.016 1 67.12 18 GLU B N 1
ATOM 2884 C CA . GLU B 1 18 ? 23.422 -18.641 -16.828 1 67.12 18 GLU B CA 1
ATOM 2885 C C . GLU B 1 18 ? 23.531 -17.797 -15.57 1 67.12 18 GLU B C 1
ATOM 2887 O O . GLU B 1 18 ? 23.391 -18.297 -14.461 1 67.12 18 GLU B O 1
ATOM 2892 N N . GLU B 1 19 ? 23.953 -16.531 -15.68 1 72.38 19 GLU B N 1
ATOM 2893 C CA . GLU B 1 19 ? 24.203 -15.695 -14.5 1 72.38 19 GLU B CA 1
ATOM 2894 C C . GLU B 1 19 ? 23.641 -14.297 -14.68 1 72.38 19 GLU B C 1
ATOM 2896 O O . GLU B 1 19 ? 23.484 -13.82 -15.805 1 72.38 19 GLU B O 1
ATOM 2901 N N . CYS B 1 20 ? 23.156 -13.734 -13.664 1 77.62 20 CYS B N 1
ATOM 2902 C CA . CYS B 1 20 ? 22.812 -12.32 -13.586 1 77.62 20 CYS B CA 1
ATOM 2903 C C . CYS B 1 20 ? 23.719 -11.586 -12.594 1 77.62 20 CYS B C 1
ATOM 2905 O O . CYS B 1 20 ? 23.719 -11.898 -11.406 1 77.62 20 CYS B O 1
ATOM 2907 N N . LEU B 1 21 ? 24.516 -10.594 -13.18 1 80.88 21 LEU B N 1
ATOM 2908 C CA . LEU B 1 21 ? 25.562 -9.984 -12.383 1 80.88 21 LEU B CA 1
ATOM 2909 C C . LEU B 1 21 ? 25.328 -8.484 -12.219 1 80.88 21 LEU B C 1
ATOM 2911 O O . LEU B 1 21 ? 24.891 -7.82 -13.164 1 80.88 21 LEU B O 1
ATOM 2915 N N . LEU B 1 22 ? 25.453 -8.094 -11.023 1 82.81 22 LEU B N 1
ATOM 2916 C CA . LEU B 1 22 ? 25.453 -6.664 -10.719 1 82.81 22 LEU B CA 1
ATOM 2917 C C . LEU B 1 22 ? 26.875 -6.172 -10.461 1 82.81 22 LEU B C 1
ATOM 2919 O O . LEU B 1 22 ? 27.625 -6.793 -9.719 1 82.81 22 LEU B O 1
ATOM 2923 N N . GLY B 1 23 ? 27.281 -5.07 -11.188 1 83.81 23 GLY B N 1
ATOM 2924 C CA . GLY B 1 23 ? 28.625 -4.543 -10.992 1 83.81 23 GLY B CA 1
ATOM 2925 C C . GLY B 1 23 ? 28.781 -3.105 -11.453 1 83.81 23 GLY B C 1
ATOM 2926 O O . GLY B 1 23 ? 27.891 -2.562 -12.109 1 83.81 23 GLY B O 1
ATOM 2927 N N . GLU B 1 24 ? 29.812 -2.469 -11 1 84.25 24 GLU B N 1
ATOM 2928 C CA . GLU B 1 24 ? 30.141 -1.107 -11.406 1 84.25 24 GLU B CA 1
ATOM 2929 C C . GLU B 1 24 ? 31.047 -1.103 -12.633 1 84.25 24 GLU B C 1
ATOM 2931 O O . GLU B 1 24 ? 32.062 -1.796 -12.672 1 84.25 24 GLU B O 1
ATOM 2936 N N . LEU B 1 25 ? 30.641 -0.209 -13.523 1 84.5 25 LEU B N 1
ATOM 2937 C CA . LEU B 1 25 ? 31.359 -0.166 -14.789 1 84.5 25 LEU B CA 1
ATOM 2938 C C . LEU B 1 25 ? 32.719 0.497 -14.617 1 84.5 25 LEU B C 1
ATOM 2940 O O . LEU B 1 25 ? 32.812 1.666 -14.234 1 84.5 25 LEU B O 1
ATOM 2944 N N . LEU B 1 26 ? 33.75 -0.249 -14.867 1 84.31 26 LEU B N 1
ATOM 2945 C CA . LEU B 1 26 ? 35.125 0.249 -14.734 1 84.31 26 LEU B CA 1
ATOM 2946 C C . LEU B 1 26 ? 35.688 0.622 -16.094 1 84.31 26 LEU B C 1
ATOM 2948 O O . LEU B 1 26 ? 36.469 1.565 -16.203 1 84.31 26 LEU B O 1
ATOM 2952 N N . HIS B 1 27 ? 35.344 -0.206 -17 1 82.19 27 HIS B N 1
ATOM 2953 C CA . HIS B 1 27 ? 35.969 -0.014 -18.312 1 82.19 27 HIS B CA 1
ATOM 2954 C C . HIS B 1 27 ? 35.094 -0.572 -19.422 1 82.19 27 HIS B C 1
ATOM 2956 O O . HIS B 1 27 ? 34.406 -1.59 -19.25 1 82.19 27 HIS B O 1
ATOM 2962 N N . VAL B 1 28 ? 35.031 0.234 -20.484 1 83.19 28 VAL B N 1
ATOM 2963 C CA . VAL B 1 28 ? 34.406 -0.234 -21.719 1 83.19 28 VAL B CA 1
ATOM 2964 C C . VAL B 1 28 ? 35.438 -0.254 -22.844 1 83.19 28 VAL B C 1
ATOM 2966 O O . VAL B 1 28 ? 36.156 0.724 -23.047 1 83.19 28 VAL B O 1
ATOM 2969 N N . GLY B 1 29 ? 35.469 -1.454 -23.453 1 78.38 29 GLY B N 1
ATOM 2970 C CA . GLY B 1 29 ? 36.406 -1.521 -24.578 1 78.38 29 GLY B CA 1
ATOM 2971 C C . GLY B 1 29 ? 36.094 -0.481 -25.656 1 78.38 29 GLY B C 1
ATOM 2972 O O . GLY B 1 29 ? 34.938 -0.106 -25.859 1 78.38 29 GLY B O 1
ATOM 2973 N N . SER B 1 30 ? 37.156 0.078 -26.297 1 75.31 30 SER B N 1
ATOM 2974 C CA . SER B 1 30 ? 37.031 1.106 -27.312 1 75.31 30 SER B CA 1
ATOM 2975 C C . SER B 1 30 ? 36.125 0.629 -28.453 1 75.31 30 SER B C 1
ATOM 2977 O O . SER B 1 30 ? 35.375 1.414 -29.031 1 75.31 30 SER B O 1
ATOM 2979 N N . ASP B 1 31 ? 36.094 -0.621 -28.719 1 71.5 31 ASP B N 1
ATOM 2980 C CA . ASP B 1 31 ? 35.25 -1.212 -29.734 1 71.5 31 ASP B CA 1
ATOM 2981 C C . ASP B 1 31 ? 34 -1.852 -29.125 1 71.5 31 ASP B C 1
ATOM 2983 O O . ASP B 1 31 ? 33.25 -2.564 -29.812 1 71.5 31 ASP B O 1
ATOM 2987 N N . ARG B 1 32 ? 33.75 -1.624 -27.781 1 76.38 32 ARG B N 1
ATOM 2988 C CA . ARG B 1 32 ? 32.625 -2.174 -27.031 1 76.38 32 ARG B CA 1
ATOM 2989 C C . ARG B 1 32 ? 32.656 -3.697 -27.062 1 76.38 32 ARG B C 1
ATOM 2991 O O . ARG B 1 32 ? 31.594 -4.34 -27.031 1 76.38 32 ARG B O 1
ATOM 2998 N N . SER B 1 33 ? 33.844 -4.234 -27.219 1 79.56 33 SER B N 1
ATOM 2999 C CA . SER B 1 33 ? 34 -5.684 -27.281 1 79.56 33 SER B CA 1
ATOM 3000 C C . SER B 1 33 ? 33.906 -6.297 -25.875 1 79.56 33 SER B C 1
ATOM 3002 O O . SER B 1 33 ? 33.562 -7.473 -25.734 1 79.56 33 SER B O 1
ATOM 3004 N N . PHE B 1 34 ? 34.188 -5.578 -24.906 1 83.56 34 PHE B N 1
ATOM 3005 C CA . PHE B 1 34 ? 34.094 -6.098 -23.547 1 83.56 34 PHE B CA 1
ATOM 3006 C C . PHE B 1 34 ? 33.844 -4.973 -22.562 1 83.56 34 PHE B C 1
ATOM 3008 O O . PHE B 1 34 ? 34.031 -3.797 -22.891 1 83.56 34 PHE B O 1
ATOM 3015 N N . ILE B 1 35 ? 33.281 -5.336 -21.328 1 86.44 35 ILE B N 1
ATOM 3016 C CA . ILE B 1 35 ? 33.156 -4.406 -20.203 1 86.44 35 ILE B CA 1
ATOM 3017 C C . ILE B 1 35 ? 33.812 -5.012 -18.969 1 86.44 35 ILE B C 1
ATOM 3019 O O . ILE B 1 35 ? 33.875 -6.234 -18.812 1 86.44 35 ILE B O 1
ATOM 3023 N N . ARG B 1 36 ? 34.406 -4.109 -18.234 1 84.62 36 ARG B N 1
ATOM 3024 C CA . ARG B 1 36 ? 34.969 -4.496 -16.953 1 84.62 36 ARG B CA 1
ATOM 3025 C C . ARG B 1 36 ? 34.188 -3.902 -15.797 1 84.62 36 ARG B C 1
ATOM 3027 O O . ARG B 1 36 ? 33.875 -2.709 -15.805 1 84.62 36 ARG B O 1
ATOM 3034 N N . LEU B 1 37 ? 33.75 -4.863 -14.992 1 87.19 37 LEU B N 1
ATOM 3035 C CA . LEU B 1 37 ? 32.969 -4.465 -13.836 1 87.19 37 LEU B CA 1
ATOM 3036 C C . LEU B 1 37 ? 33.75 -4.684 -12.547 1 87.19 37 LEU B C 1
ATOM 3038 O O . LEU B 1 37 ? 34.531 -5.621 -12.445 1 87.19 37 LEU B O 1
ATOM 3042 N N . SER B 1 38 ? 33.594 -3.689 -11.656 1 85.25 38 SER B N 1
ATOM 3043 C CA . SER B 1 38 ? 34.062 -3.889 -10.281 1 85.25 38 SER B CA 1
ATOM 3044 C C . SER B 1 38 ? 32.906 -4.172 -9.336 1 85.25 38 SER B C 1
ATOM 3046 O O . SER B 1 38 ? 31.75 -3.885 -9.664 1 85.25 38 SER B O 1
ATOM 3048 N N . ASN B 1 39 ? 33.281 -4.91 -8.25 1 81.75 39 ASN B N 1
ATOM 3049 C CA . ASN B 1 39 ? 32.312 -5.227 -7.227 1 81.75 39 ASN B CA 1
ATOM 3050 C C . ASN B 1 39 ? 31.125 -6.027 -7.797 1 81.75 39 ASN B C 1
ATOM 3052 O O . ASN B 1 39 ? 29.969 -5.688 -7.57 1 81.75 39 ASN B O 1
ATOM 3056 N N . VAL B 1 40 ? 31.547 -7.023 -8.617 1 84.5 40 VAL B N 1
ATOM 3057 C CA . VAL B 1 40 ? 30.547 -7.828 -9.312 1 84.5 40 VAL B CA 1
ATOM 3058 C C . VAL B 1 40 ? 29.906 -8.805 -8.328 1 84.5 40 VAL B C 1
ATOM 3060 O O . VAL B 1 40 ? 30.609 -9.492 -7.582 1 84.5 40 VAL B O 1
ATOM 3063 N N . ARG B 1 41 ? 28.656 -8.766 -8.336 1 80.44 41 ARG B N 1
ATOM 3064 C CA . ARG B 1 41 ? 27.875 -9.68 -7.504 1 80.44 41 ARG B CA 1
ATOM 3065 C C . ARG B 1 41 ? 26.891 -10.484 -8.344 1 80.44 41 ARG B C 1
ATOM 3067 O O . ARG B 1 41 ? 26.188 -9.922 -9.18 1 80.44 41 ARG B O 1
ATOM 3074 N N . ASP B 1 42 ? 27.016 -11.797 -8.227 1 77.19 42 ASP B N 1
ATOM 3075 C CA . ASP B 1 42 ? 26.016 -12.648 -8.867 1 77.19 42 ASP B CA 1
ATOM 3076 C C . ASP B 1 42 ? 24.672 -12.57 -8.133 1 77.19 42 ASP B C 1
ATOM 3078 O O . ASP B 1 42 ? 24.594 -12.867 -6.941 1 77.19 42 ASP B O 1
ATOM 3082 N N . MET B 1 43 ? 23.766 -12.148 -8.875 1 69.5 43 MET B N 1
ATOM 3083 C CA . MET B 1 43 ? 22.469 -11.906 -8.266 1 69.5 43 MET B CA 1
ATOM 3084 C C . MET B 1 43 ? 21.766 -13.219 -7.938 1 69.5 43 MET B C 1
ATOM 3086 O O . MET B 1 43 ? 20.797 -13.227 -7.184 1 69.5 43 MET B O 1
ATOM 3090 N N . LEU B 1 44 ? 22.219 -14.336 -8.453 1 60.72 44 LEU B N 1
ATOM 3091 C CA . LEU B 1 44 ? 21.641 -15.648 -8.203 1 60.72 44 LEU B CA 1
ATOM 3092 C C . LEU B 1 44 ? 22.375 -16.375 -7.082 1 60.72 44 LEU B C 1
ATOM 3094 O O . LEU B 1 44 ? 21.75 -16.906 -6.16 1 60.72 44 LEU B O 1
ATOM 3098 N N . THR B 1 45 ? 23.656 -16.422 -7.184 1 62.31 45 THR B N 1
ATOM 3099 C CA . THR B 1 45 ? 24.469 -17.188 -6.238 1 62.31 45 THR B CA 1
ATOM 3100 C C . THR B 1 45 ? 24.953 -16.281 -5.109 1 62.31 45 THR B C 1
ATOM 3102 O O . THR B 1 45 ? 25.5 -16.766 -4.113 1 62.31 45 THR B O 1
ATOM 3105 N N . LYS B 1 46 ? 24.781 -15 -5.141 1 66.25 46 LYS B N 1
ATOM 3106 C CA . LYS B 1 46 ? 25.188 -13.977 -4.184 1 66.25 46 LYS B CA 1
ATOM 3107 C C . LYS B 1 46 ? 26.703 -13.984 -3.986 1 66.25 46 LYS B C 1
ATOM 3109 O O . LYS B 1 46 ? 27.219 -13.414 -3.016 1 66.25 46 LYS B O 1
ATOM 3114 N N . GLU B 1 47 ? 27.391 -14.617 -4.809 1 73.75 47 GLU B N 1
ATOM 3115 C CA . GLU B 1 47 ? 28.844 -14.578 -4.766 1 73.75 47 GLU B CA 1
ATOM 3116 C C . GLU B 1 47 ? 29.375 -13.258 -5.32 1 73.75 47 GLU B C 1
ATOM 3118 O O . GLU B 1 47 ? 28.828 -12.719 -6.281 1 73.75 47 GLU B O 1
ATOM 3123 N N . SER B 1 48 ? 30.188 -12.609 -4.488 1 79.69 48 SER B N 1
ATOM 3124 C CA . SER B 1 48 ? 30.859 -11.391 -4.938 1 79.69 48 SER B CA 1
ATOM 3125 C C . SER B 1 48 ? 32.188 -11.695 -5.598 1 79.69 48 SER B C 1
ATOM 3127 O O . SER B 1 48 ? 32.938 -12.547 -5.121 1 79.69 48 SER B O 1
ATOM 3129 N N . TYR B 1 49 ? 32.344 -11.055 -6.699 1 78.44 49 TYR B N 1
ATOM 3130 C CA . TYR B 1 49 ? 33.594 -11.211 -7.441 1 78.44 49 TYR B CA 1
ATOM 3131 C C . TYR B 1 49 ? 34.344 -9.891 -7.52 1 78.44 49 TYR B C 1
ATOM 3133 O O . TYR B 1 49 ? 33.781 -8.828 -7.277 1 78.44 49 TYR B O 1
ATOM 3141 N N . GLY B 1 50 ? 35.719 -9.859 -7.477 1 74.88 50 GLY B N 1
ATOM 3142 C CA . GLY B 1 50 ? 36.5 -8.656 -7.699 1 74.88 50 GLY B CA 1
ATOM 3143 C C . GLY B 1 50 ? 36.281 -8.047 -9.07 1 74.88 50 GLY B C 1
ATOM 3144 O O . GLY B 1 50 ? 35.156 -7.965 -9.547 1 74.88 50 GLY B O 1
ATOM 3145 N N . ILE B 1 51 ? 37.312 -7.539 -9.648 1 79.69 51 ILE B N 1
ATOM 3146 C CA . ILE B 1 51 ? 37.25 -6.98 -10.992 1 79.69 51 ILE B CA 1
ATOM 3147 C C . ILE B 1 51 ? 37.125 -8.109 -12.016 1 79.69 51 ILE B C 1
ATOM 3149 O O . ILE B 1 51 ? 37.875 -9.07 -12 1 79.69 51 ILE B O 1
ATOM 3153 N N . GLN B 1 52 ? 35.875 -7.992 -12.734 1 85 52 GLN B N 1
ATOM 3154 C CA . GLN B 1 52 ? 35.594 -9.008 -13.742 1 85 52 GLN B CA 1
ATOM 3155 C C . GLN B 1 52 ? 35.469 -8.391 -15.133 1 85 52 GLN B C 1
ATOM 3157 O O . GLN B 1 52 ? 34.969 -7.27 -15.258 1 85 52 GLN B O 1
ATOM 3162 N N . THR B 1 53 ? 35.969 -9.125 -16.125 1 84.56 53 THR B N 1
ATOM 3163 C CA . THR B 1 53 ? 35.812 -8.711 -17.516 1 84.56 53 THR B CA 1
ATOM 3164 C C . THR B 1 53 ? 34.812 -9.602 -18.234 1 84.56 53 THR B C 1
ATOM 3166 O O . THR B 1 53 ? 34.844 -10.82 -18.094 1 84.56 53 THR B O 1
ATOM 3169 N N . TYR B 1 54 ? 33.781 -8.875 -18.812 1 85.12 54 TYR B N 1
ATOM 3170 C CA . TYR B 1 54 ? 32.812 -9.602 -19.594 1 85.12 54 TYR B CA 1
ATOM 3171 C C . TYR B 1 54 ? 32.812 -9.156 -21.062 1 85.12 54 TYR B C 1
ATOM 3173 O O . TYR B 1 54 ? 32.812 -7.957 -21.344 1 85.12 54 TYR B O 1
ATOM 3181 N N . TYR B 1 55 ? 32.875 -10.188 -21.953 1 79.69 55 TYR B N 1
ATOM 3182 C CA . TYR B 1 55 ? 32.906 -9.875 -23.375 1 79.69 55 TYR B CA 1
ATOM 3183 C C . TYR B 1 55 ? 31.5 -9.711 -23.922 1 79.69 55 TYR B C 1
ATOM 3185 O O . TYR B 1 55 ? 30.562 -10.352 -23.438 1 79.69 55 TYR B O 1
ATOM 3193 N N . ASN B 1 56 ? 31.375 -8.867 -24.875 1 78.31 56 ASN B N 1
ATOM 3194 C CA . ASN B 1 56 ? 30.094 -8.578 -25.484 1 78.31 56 ASN B CA 1
ATOM 3195 C C . ASN B 1 56 ? 29.391 -9.852 -25.953 1 78.31 56 ASN B C 1
ATOM 3197 O O . ASN B 1 56 ? 28.172 -9.945 -25.891 1 78.31 56 ASN B O 1
ATOM 3201 N N . SER B 1 57 ? 30.156 -10.82 -26.344 1 76.81 57 SER B N 1
ATOM 3202 C CA . SER B 1 57 ? 29.594 -12.078 -26.828 1 76.81 57 SER B CA 1
ATOM 3203 C C . SER B 1 57 ? 28.922 -12.852 -25.703 1 76.81 57 SER B C 1
ATOM 3205 O O . SER B 1 57 ? 28.031 -13.664 -25.953 1 76.81 57 SER B O 1
ATOM 3207 N N . GLU B 1 58 ? 29.297 -12.555 -24.453 1 78.62 58 GLU B N 1
ATOM 3208 C CA . GLU B 1 58 ? 28.766 -13.273 -23.297 1 78.62 58 GLU B CA 1
ATOM 3209 C C . GLU B 1 58 ? 27.547 -12.547 -22.703 1 78.62 58 GLU B C 1
ATOM 3211 O O . GLU B 1 58 ? 26.812 -13.125 -21.906 1 78.62 58 GLU B O 1
ATOM 3216 N N . ILE B 1 59 ? 27.484 -11.289 -23.031 1 78.38 59 ILE B N 1
ATOM 3217 C CA . ILE B 1 59 ? 26.469 -10.438 -22.422 1 78.38 59 ILE B CA 1
ATOM 3218 C C . ILE B 1 59 ? 25.188 -10.492 -23.234 1 78.38 59 ILE B C 1
ATOM 3220 O O . ILE B 1 59 ? 25.172 -10.109 -24.406 1 78.38 59 ILE B O 1
ATOM 3224 N N . ARG B 1 60 ? 24.203 -11.023 -22.609 1 73.25 60 ARG B N 1
ATOM 3225 C CA . ARG B 1 60 ? 22.906 -11.094 -23.281 1 73.25 60 ARG B CA 1
ATOM 3226 C C . ARG B 1 60 ? 22.156 -9.766 -23.156 1 73.25 60 ARG B C 1
ATOM 3228 O O . ARG B 1 60 ? 21.469 -9.352 -24.094 1 73.25 60 ARG B O 1
ATOM 3235 N N . ASN B 1 61 ? 22.328 -9.258 -22.031 1 73.19 61 ASN B N 1
ATOM 3236 C CA . ASN B 1 61 ? 21.688 -7.98 -21.766 1 73.19 61 ASN B CA 1
ATOM 3237 C C . ASN B 1 61 ? 22.453 -7.168 -20.719 1 73.19 61 ASN B C 1
ATOM 3239 O O . ASN B 1 61 ? 23.062 -7.734 -19.812 1 73.19 61 ASN B O 1
ATOM 3243 N N . ILE B 1 62 ? 22.547 -5.797 -21 1 77.44 62 ILE B N 1
ATOM 3244 C CA . ILE B 1 62 ? 23.156 -4.887 -20.031 1 77.44 62 ILE B CA 1
ATOM 3245 C C . ILE B 1 62 ? 22.188 -3.75 -19.719 1 77.44 62 ILE B C 1
ATOM 3247 O O . ILE B 1 62 ? 21.547 -3.197 -20.625 1 77.44 62 ILE B O 1
ATOM 3251 N N . GLN B 1 63 ? 21.953 -3.596 -18.484 1 70.81 63 GLN B N 1
ATOM 3252 C CA . GLN B 1 63 ? 21.094 -2.504 -18.016 1 70.81 63 GLN B CA 1
ATOM 3253 C C . GLN B 1 63 ? 21.859 -1.582 -17.062 1 70.81 63 GLN B C 1
ATOM 3255 O O . GLN B 1 63 ? 22.594 -2.049 -16.188 1 70.81 63 GLN B O 1
ATOM 3260 N N . VAL B 1 64 ? 21.812 -0.214 -17.484 1 68.31 64 VAL B N 1
ATOM 3261 C CA . VAL B 1 64 ? 22.406 0.765 -16.578 1 68.31 64 VAL B CA 1
ATOM 3262 C C . VAL B 1 64 ? 21.453 1.045 -15.414 1 68.31 64 VAL B C 1
ATOM 3264 O O . VAL B 1 64 ? 20.266 1.339 -15.633 1 68.31 64 VAL B O 1
ATOM 3267 N N . ILE B 1 65 ? 21.906 0.721 -14.359 1 61.56 65 ILE B N 1
ATOM 3268 C CA . ILE B 1 65 ? 21.125 1.015 -13.172 1 61.56 65 ILE B CA 1
ATOM 3269 C C . ILE B 1 65 ? 21.422 2.434 -12.688 1 61.56 65 ILE B C 1
ATOM 3271 O O . ILE B 1 65 ? 22.594 2.787 -12.469 1 61.56 65 ILE B O 1
ATOM 3275 N N . SER B 1 66 ? 20.781 3.551 -13.219 1 48.62 66 SER B N 1
ATOM 3276 C CA . SER B 1 66 ? 21.016 4.949 -12.867 1 48.62 66 SER B CA 1
ATOM 3277 C C . SER B 1 66 ? 21.031 5.141 -11.352 1 48.62 66 SER B C 1
ATOM 3279 O O . SER B 1 66 ? 20.094 4.734 -10.656 1 48.62 66 SER B O 1
ATOM 3281 N N . ALA B 1 67 ? 22.156 5.297 -10.867 1 41.88 67 ALA B N 1
ATOM 3282 C CA . ALA B 1 67 ? 22.172 5.957 -9.562 1 41.88 67 ALA B CA 1
ATOM 3283 C C . ALA B 1 67 ? 21.578 7.363 -9.648 1 41.88 67 ALA B C 1
ATOM 3285 O O . ALA B 1 67 ? 21.891 8.109 -10.586 1 41.88 67 ALA B O 1
ATOM 3286 N N . ASP B 1 68 ? 20.375 7.734 -9.117 1 35.97 68 ASP B N 1
ATOM 3287 C CA . ASP B 1 68 ? 19.953 9.125 -8.992 1 35.97 68 ASP B CA 1
ATOM 3288 C C . ASP B 1 68 ? 21.125 10.023 -8.625 1 35.97 68 ASP B C 1
ATOM 3290 O O . ASP B 1 68 ? 21.25 10.469 -7.48 1 35.97 68 ASP B O 1
ATOM 3294 N N . LYS B 1 69 ? 22.359 9.883 -9.016 1 33.53 69 LYS B N 1
ATOM 3295 C CA . LYS B 1 69 ? 23.156 11.07 -8.703 1 33.53 69 LYS B CA 1
ATOM 3296 C C . LYS B 1 69 ? 22.672 12.281 -9.5 1 33.53 69 LYS B C 1
ATOM 3298 O O . LYS B 1 69 ? 22.375 12.172 -10.688 1 33.53 69 LYS B O 1
ATOM 3303 N N . GLY B 1 70 ? 22.141 13.406 -8.914 1 30.31 70 GLY B N 1
ATOM 3304 C CA . GLY B 1 70 ? 21.906 14.781 -9.336 1 30.31 70 GLY B CA 1
ATOM 3305 C C . GLY B 1 70 ? 22.969 15.305 -10.281 1 30.31 70 GLY B C 1
ATOM 3306 O O . GLY B 1 70 ? 23.125 16.516 -10.445 1 30.31 70 GLY B O 1
ATOM 3307 N N . ASN B 1 71 ? 23.953 14.586 -10.773 1 31 71 ASN B N 1
ATOM 3308 C CA . ASN B 1 71 ? 24.797 15.469 -11.57 1 31 71 ASN B CA 1
ATOM 3309 C C . ASN B 1 71 ? 24.109 15.859 -12.883 1 31 71 ASN B C 1
ATOM 3311 O O . ASN B 1 71 ? 23.938 15.016 -13.766 1 31 71 ASN B O 1
ATOM 3315 N N . THR B 1 72 ? 23.172 16.953 -12.867 1 29.31 72 THR B N 1
ATOM 3316 C CA . THR B 1 72 ? 22.703 17.766 -13.984 1 29.31 72 THR B CA 1
ATOM 3317 C C . THR B 1 72 ? 23.891 18.25 -14.82 1 29.31 72 THR B C 1
ATOM 3319 O O . THR B 1 72 ? 24.578 19.203 -14.43 1 29.31 72 THR B O 1
ATOM 3322 N N . GLN B 1 73 ? 24.781 17.547 -15.344 1 28.72 73 GLN B N 1
ATOM 3323 C CA . GLN B 1 73 ? 25.562 18.266 -16.359 1 28.72 73 GLN B CA 1
ATOM 3324 C C . GLN B 1 73 ? 24.656 18.781 -17.484 1 28.72 73 GLN B C 1
ATOM 3326 O O . GLN B 1 73 ? 23.844 18.031 -18.016 1 28.72 73 GLN B O 1
ATOM 3331 N N . THR B 1 74 ? 24.5 20.281 -17.641 1 28.3 74 THR B N 1
ATOM 3332 C CA . THR B 1 74 ? 23.844 21.266 -18.484 1 28.3 74 THR B CA 1
ATOM 3333 C C . THR B 1 74 ? 24.266 21.109 -19.953 1 28.3 74 THR B C 1
ATOM 3335 O O . THR B 1 74 ? 23.938 21.938 -20.781 1 28.3 74 THR B O 1
ATOM 3338 N N . GLY B 1 75 ? 25.172 20.266 -20.406 1 28.95 75 GLY B N 1
ATOM 3339 C CA . GLY B 1 75 ? 25.484 20.641 -21.766 1 28.95 75 GLY B CA 1
ATOM 3340 C C . GLY B 1 75 ? 24.266 20.594 -22.688 1 28.95 75 GLY B C 1
ATOM 3341 O O . GLY B 1 75 ? 23.297 19.891 -22.406 1 28.95 75 GLY B O 1
ATOM 3342 N N . PRO B 1 76 ? 24.125 21.703 -23.703 1 28.75 76 PRO B N 1
ATOM 3343 C CA . PRO B 1 76 ? 23.094 22.031 -24.688 1 28.75 76 PRO B CA 1
ATOM 3344 C C . PRO B 1 76 ? 22.766 20.859 -25.625 1 28.75 76 PRO B C 1
ATOM 3346 O O . PRO B 1 76 ? 22.016 21.031 -26.578 1 28.75 76 PRO B O 1
ATOM 3349 N N . SER B 1 77 ? 23.281 19.719 -25.578 1 28.75 77 SER B N 1
ATOM 3350 C CA . SER B 1 77 ? 23.047 19.016 -26.844 1 28.75 77 SER B CA 1
ATOM 3351 C C . SER B 1 77 ? 21.547 18.984 -27.172 1 28.75 77 SER B C 1
ATOM 3353 O O . SER B 1 77 ? 20.734 18.531 -26.359 1 28.75 77 SER B O 1
ATOM 3355 N N . ALA B 1 78 ? 21.031 19.812 -28.234 1 28.59 78 ALA B N 1
ATOM 3356 C CA . ALA B 1 78 ? 19.797 20.188 -28.922 1 28.59 78 ALA B CA 1
ATOM 3357 C C . ALA B 1 78 ? 18.922 18.984 -29.172 1 28.59 78 ALA B C 1
ATOM 3359 O O . ALA B 1 78 ? 17.719 19.016 -28.906 1 28.59 78 ALA B O 1
ATOM 3360 N N . ASN B 1 79 ? 19.266 18.312 -30.344 1 28.02 79 ASN B N 1
ATOM 3361 C CA . ASN B 1 79 ? 18.328 17.594 -31.203 1 28.02 79 ASN B CA 1
ATOM 3362 C C . ASN B 1 79 ? 17.859 16.297 -30.547 1 28.02 79 ASN B C 1
ATOM 3364 O O . ASN B 1 79 ? 17.5 15.352 -31.25 1 28.02 79 ASN B O 1
ATOM 3368 N N . ALA B 1 80 ? 18.438 15.875 -29.484 1 26.53 80 ALA B N 1
ATOM 3369 C CA . ALA B 1 80 ? 18.047 14.492 -29.188 1 26.53 80 ALA B CA 1
ATOM 3370 C C . ALA B 1 80 ? 16.531 14.352 -29.141 1 26.53 80 ALA B C 1
ATOM 3372 O O . ALA B 1 80 ? 15.859 15.047 -28.375 1 26.53 80 ALA B O 1
ATOM 3373 N N . ARG B 1 81 ? 15.961 13.898 -30.203 1 28.42 81 ARG B N 1
ATOM 3374 C CA . ARG B 1 81 ? 14.617 13.375 -30.422 1 28.42 81 ARG B CA 1
ATOM 3375 C C . ARG B 1 81 ? 14.062 12.719 -29.172 1 28.42 81 ARG B C 1
ATOM 3377 O O . ARG B 1 81 ? 14.797 12.031 -28.438 1 28.42 81 ARG B O 1
ATOM 3384 N N . ASP B 1 82 ? 13.062 13.352 -28.547 1 28.84 82 ASP B N 1
ATOM 3385 C CA . ASP B 1 82 ? 12.195 13.047 -27.406 1 28.84 82 ASP B CA 1
ATOM 3386 C C . ASP B 1 82 ? 11.875 11.555 -27.344 1 28.84 82 ASP B C 1
ATOM 3388 O O . ASP B 1 82 ? 10.961 11.086 -28.031 1 28.84 82 ASP B O 1
ATOM 3392 N N . ASN B 1 83 ? 12.852 10.711 -27.734 1 27.7 83 ASN B N 1
ATOM 3393 C CA . ASN B 1 83 ? 12.391 9.344 -27.516 1 27.7 83 ASN B CA 1
ATOM 3394 C C . ASN B 1 83 ? 11.469 9.25 -26.297 1 27.7 83 ASN B C 1
ATOM 3396 O O . ASN B 1 83 ? 11.766 9.82 -25.234 1 27.7 83 ASN B O 1
ATOM 3400 N N . PRO B 1 84 ? 10.18 9.016 -26.594 1 30.14 84 PRO B N 1
ATOM 3401 C CA . PRO B 1 84 ? 9.297 8.859 -25.438 1 30.14 84 PRO B CA 1
ATOM 3402 C C . PRO B 1 84 ? 10 8.25 -24.234 1 30.14 84 PRO B C 1
ATOM 3404 O O . PRO B 1 84 ? 10.742 7.27 -24.375 1 30.14 84 PRO B O 1
ATOM 3407 N N . LYS B 1 85 ? 10.609 9.039 -23.438 1 31.59 85 LYS B N 1
ATOM 3408 C CA . LYS B 1 85 ? 11.078 8.562 -22.141 1 31.59 85 LYS B CA 1
ATOM 3409 C C . LYS B 1 85 ? 10.383 7.258 -21.75 1 31.59 85 LYS B C 1
ATOM 3411 O O . LYS B 1 85 ? 9.18 7.246 -21.469 1 31.59 85 LYS B O 1
ATOM 3416 N N . GLN B 1 86 ? 10.656 6.195 -22.484 1 31 86 GLN B N 1
ATOM 3417 C CA . GLN B 1 86 ? 10.25 4.91 -21.938 1 31 86 GLN B CA 1
ATOM 3418 C C . GLN B 1 86 ? 10.312 4.922 -20.406 1 31 86 GLN B C 1
ATOM 3420 O O . GLN B 1 86 ? 11.391 5.082 -19.828 1 31 86 GLN B O 1
ATOM 3425 N N . PHE B 1 87 ? 9.484 5.551 -19.672 1 32.59 87 PHE B N 1
ATOM 3426 C CA . PHE B 1 87 ? 9.227 5.488 -18.234 1 32.59 87 PHE B CA 1
ATOM 3427 C C . PHE B 1 87 ? 9.656 4.141 -17.672 1 32.59 87 PHE B C 1
ATOM 3429 O O . PHE B 1 87 ? 8.977 3.133 -17.875 1 32.59 87 PHE B O 1
ATOM 3436 N N . THR B 1 88 ? 10.805 3.73 -17.922 1 34.31 88 THR B N 1
ATOM 3437 C CA . THR B 1 88 ? 11.211 2.549 -17.156 1 34.31 88 THR B CA 1
ATOM 3438 C C . THR B 1 88 ? 10.922 2.734 -15.672 1 34.31 88 THR B C 1
ATOM 3440 O O . THR B 1 88 ? 11.688 3.389 -14.969 1 34.31 88 THR B O 1
ATOM 3443 N N . LYS B 1 89 ? 9.656 2.998 -15.242 1 45.5 89 LYS B N 1
ATOM 3444 C CA . LYS B 1 89 ? 9.039 2.941 -13.914 1 45.5 89 LYS B CA 1
ATOM 3445 C C . LYS B 1 89 ? 9.484 1.693 -13.156 1 45.5 89 LYS B C 1
ATOM 3447 O O . LYS B 1 89 ? 8.781 0.676 -13.164 1 45.5 89 LYS B O 1
ATOM 3452 N N . LEU B 1 90 ? 10.859 1.41 -13.203 1 46.06 90 LEU B N 1
ATOM 3453 C CA . LEU B 1 90 ? 11.531 0.251 -12.633 1 46.06 90 LEU B CA 1
ATOM 3454 C C . LEU B 1 90 ? 11.594 0.355 -11.109 1 46.06 90 LEU B C 1
ATOM 3456 O O . LEU B 1 90 ? 11.594 1.457 -10.562 1 46.06 90 LEU B O 1
ATOM 3460 N N . LEU B 1 91 ? 11.172 -0.784 -10.438 1 52.66 91 LEU B N 1
ATOM 3461 C CA . LEU B 1 91 ? 11.562 -0.928 -9.039 1 52.66 91 LEU B CA 1
ATOM 3462 C C . LEU B 1 91 ? 12.953 -0.347 -8.797 1 52.66 91 LEU B C 1
ATOM 3464 O O . LEU B 1 91 ? 13.867 -0.575 -9.594 1 52.66 91 LEU B O 1
ATOM 3468 N N . THR B 1 92 ? 13.008 0.662 -7.973 1 57.25 92 THR B N 1
ATOM 3469 C CA . THR B 1 92 ? 14.344 1.143 -7.629 1 57.25 92 THR B CA 1
ATOM 3470 C C . THR B 1 92 ? 15.297 -0.027 -7.398 1 57.25 92 THR B C 1
ATOM 3472 O O . THR B 1 92 ? 14.859 -1.127 -7.047 1 57.25 92 THR B O 1
ATOM 3475 N N . LEU B 1 93 ? 16.438 0.043 -7.797 1 53.81 93 LEU B N 1
ATOM 3476 C CA . LEU B 1 93 ? 17.5 -0.946 -7.645 1 53.81 93 LEU B CA 1
ATOM 3477 C C . LEU B 1 93 ? 17.531 -1.487 -6.219 1 53.81 93 LEU B C 1
ATOM 3479 O O . LEU B 1 93 ? 17.703 -2.691 -6.012 1 53.81 93 LEU B O 1
ATOM 3483 N N . GLU B 1 94 ? 17.266 -0.621 -5.316 1 58.44 94 GLU B N 1
ATOM 3484 C CA . GLU B 1 94 ? 17.328 -1.038 -3.92 1 58.44 94 GLU B CA 1
ATOM 3485 C C . GLU B 1 94 ? 16.188 -1.99 -3.576 1 58.44 94 GLU B C 1
ATOM 3487 O O . GLU B 1 94 ? 16.391 -3 -2.9 1 58.44 94 GLU B O 1
ATOM 3492 N N . ASN B 1 95 ? 15.117 -1.688 -4.152 1 69 95 ASN B N 1
ATOM 3493 C CA . ASN B 1 95 ? 13.969 -2.545 -3.875 1 69 95 ASN B CA 1
ATOM 3494 C C . ASN B 1 95 ? 14.125 -3.916 -4.527 1 69 95 ASN B C 1
ATOM 3496 O O . ASN B 1 95 ? 13.758 -4.934 -3.936 1 69 95 ASN B O 1
ATOM 3500 N N . LEU B 1 96 ? 14.812 -3.867 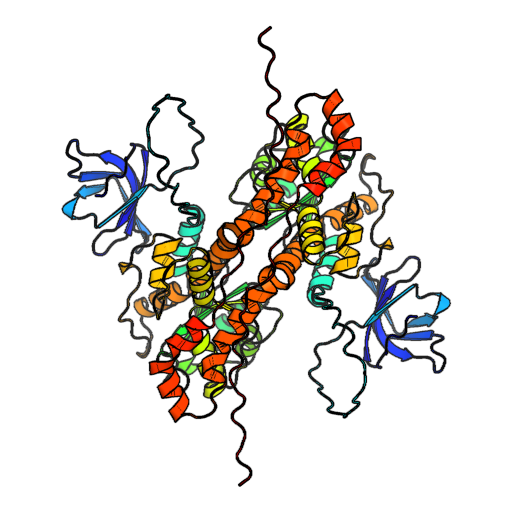-5.613 1 73.88 96 LEU B N 1
ATOM 3501 C CA . LEU B 1 96 ? 15.016 -5.121 -6.332 1 73.88 96 LEU B CA 1
ATOM 3502 C C . LEU B 1 96 ? 16.016 -6.008 -5.609 1 73.88 96 LEU B C 1
ATOM 3504 O O . LEU B 1 96 ? 15.812 -7.215 -5.488 1 73.88 96 LEU B O 1
ATOM 3508 N N . GLN B 1 97 ? 17.031 -5.383 -5.02 1 71.62 97 GLN B N 1
ATOM 3509 C CA . GLN B 1 97 ? 18.047 -6.137 -4.285 1 71.62 97 GLN B CA 1
ATOM 3510 C C . GLN B 1 97 ? 17.453 -6.797 -3.047 1 71.62 97 GLN B C 1
ATOM 3512 O O . GLN B 1 97 ? 17.703 -7.973 -2.779 1 71.62 97 GLN B O 1
ATOM 3517 N N . GLU B 1 98 ? 16.672 -6.059 -2.361 1 74.62 98 GLU B N 1
ATOM 3518 C CA . GLU B 1 98 ? 16.031 -6.598 -1.169 1 74.62 98 GLU B CA 1
ATOM 3519 C C . GLU B 1 98 ? 15.086 -7.746 -1.522 1 74.62 98 GLU B C 1
ATOM 3521 O O . GLU B 1 98 ? 15.031 -8.75 -0.81 1 74.62 98 GLU B O 1
ATOM 3526 N N . THR B 1 99 ? 14.477 -7.598 -2.637 1 81.38 99 THR B N 1
ATOM 3527 C CA . THR B 1 99 ? 13.555 -8.625 -3.109 1 81.38 99 THR B CA 1
ATOM 3528 C C . THR B 1 99 ? 14.305 -9.906 -3.471 1 81.38 99 THR B C 1
ATOM 3530 O O . THR B 1 99 ? 13.898 -11 -3.074 1 81.38 99 THR B O 1
ATOM 3533 N N . LEU B 1 100 ? 15.422 -9.758 -4.047 1 81.5 100 LEU B N 1
ATOM 3534 C CA . LEU B 1 100 ? 16.203 -10.906 -4.504 1 81.5 100 LEU B CA 1
ATOM 3535 C C . LEU B 1 100 ? 16.828 -11.641 -3.324 1 81.5 100 LEU B C 1
ATOM 3537 O O . LEU B 1 100 ? 16.953 -12.867 -3.346 1 81.5 100 LEU B O 1
ATOM 3541 N N . GLU B 1 101 ? 17.156 -10.883 -2.316 1 82.81 101 GLU B N 1
ATOM 3542 C CA . GLU B 1 101 ? 17.719 -11.484 -1.119 1 82.81 101 GLU B CA 1
ATOM 3543 C C . GLU B 1 101 ? 16.703 -12.375 -0.409 1 82.81 101 GLU B C 1
ATOM 3545 O O . GLU B 1 101 ? 17.078 -13.383 0.204 1 82.81 101 GLU B O 1
ATOM 3550 N N . GLN B 1 102 ? 15.492 -12.023 -0.513 1 88.25 102 GLN B N 1
ATOM 3551 C CA . GLN B 1 102 ? 14.438 -12.789 0.141 1 88.25 102 GLN B CA 1
ATOM 3552 C C . GLN B 1 102 ? 14.32 -14.188 -0.459 1 88.25 102 GLN B C 1
ATOM 3554 O O . GLN B 1 102 ? 13.93 -15.133 0.228 1 88.25 102 GLN B O 1
ATOM 3559 N N . ILE B 1 103 ? 14.664 -14.367 -1.719 1 90.19 103 ILE B N 1
ATOM 3560 C CA . ILE B 1 103 ? 14.547 -15.633 -2.434 1 90.19 103 ILE B CA 1
ATOM 3561 C C . ILE B 1 103 ? 15.422 -16.688 -1.768 1 90.19 103 ILE B C 1
ATOM 3563 O O . ILE B 1 103 ? 15.055 -17.859 -1.713 1 90.19 103 ILE B O 1
ATOM 3567 N N . ASN B 1 104 ? 16.516 -16.203 -1.163 1 87.75 104 ASN B N 1
ATOM 3568 C CA . ASN B 1 104 ? 17.469 -17.141 -0.57 1 87.75 104 ASN B CA 1
ATOM 3569 C C . ASN B 1 104 ? 17.188 -17.359 0.914 1 87.75 104 ASN B C 1
ATOM 3571 O O . ASN B 1 104 ? 17.812 -18.219 1.547 1 87.75 104 ASN B O 1
ATOM 3575 N N . ASN B 1 105 ? 16.266 -16.688 1.459 1 90.94 105 ASN B N 1
ATOM 3576 C CA . ASN B 1 105 ? 16 -16.766 2.891 1 90.94 105 ASN B CA 1
ATOM 3577 C C . ASN B 1 105 ? 14.578 -17.266 3.162 1 90.94 105 ASN B C 1
ATOM 3579 O O . ASN B 1 105 ? 13.992 -16.953 4.195 1 90.94 105 ASN B O 1
ATOM 3583 N N . TYR B 1 106 ? 14.133 -18.047 2.213 1 96.69 106 TYR B N 1
ATOM 3584 C CA . TYR B 1 106 ? 12.789 -18.594 2.377 1 96.69 106 TYR B CA 1
ATOM 3585 C C . TYR B 1 106 ? 12.727 -19.547 3.564 1 96.69 106 TYR B C 1
ATOM 3587 O O . TYR B 1 106 ? 13.75 -20.047 4.008 1 96.69 106 TYR B O 1
ATOM 3595 N N . ILE B 1 107 ? 11.57 -19.703 4.16 1 98.12 107 ILE B N 1
ATOM 3596 C CA . ILE B 1 107 ? 11.312 -20.688 5.203 1 98.12 107 ILE B CA 1
ATOM 3597 C C . ILE B 1 107 ? 10.398 -21.797 4.664 1 98.12 107 ILE B C 1
ATOM 3599 O O . ILE B 1 107 ? 9.258 -21.516 4.266 1 98.12 107 ILE B O 1
ATOM 3603 N N . PHE B 1 108 ? 10.922 -22.969 4.578 1 97.94 108 PHE B N 1
ATOM 3604 C CA . PHE B 1 108 ? 10.164 -24.109 4.082 1 97.94 108 PHE B CA 1
ATOM 3605 C C . PHE B 1 108 ? 9.5 -24.859 5.227 1 97.94 108 PHE B C 1
ATOM 3607 O O . PHE B 1 108 ? 10.148 -25.188 6.223 1 97.94 108 PHE B O 1
ATOM 3614 N N . ILE B 1 109 ? 8.195 -25.031 5.133 1 98.19 109 ILE B N 1
ATOM 3615 C CA . ILE B 1 109 ? 7.398 -25.641 6.188 1 98.19 109 ILE B CA 1
ATOM 3616 C C . ILE B 1 109 ? 6.703 -26.891 5.645 1 98.19 109 ILE B C 1
ATOM 3618 O O . ILE B 1 109 ? 5.891 -26.797 4.719 1 98.19 109 ILE B O 1
ATOM 3622 N N . HIS B 1 110 ? 6.965 -28.031 6.203 1 95.94 110 HIS B N 1
ATOM 3623 C CA . HIS B 1 110 ? 6.383 -29.266 5.688 1 95.94 110 HIS B CA 1
ATOM 3624 C C . HIS B 1 110 ? 5.641 -30.016 6.785 1 95.94 110 HIS B C 1
ATOM 3626 O O . HIS B 1 110 ? 5.16 -31.125 6.562 1 95.94 110 HIS B O 1
ATOM 3632 N N . GLN B 1 111 ? 5.539 -29.422 7.996 1 94.38 111 GLN B N 1
ATOM 3633 C CA . GLN B 1 111 ? 4.758 -29.969 9.102 1 94.38 111 GLN B CA 1
ATOM 3634 C C . GLN B 1 111 ? 4.324 -28.875 10.062 1 94.38 111 GLN B C 1
ATOM 3636 O O . GLN B 1 111 ? 4.855 -27.766 10.031 1 94.38 111 GLN B O 1
ATOM 3641 N N . THR B 1 112 ? 3.334 -29.141 10.945 1 95.12 112 THR B N 1
ATOM 3642 C CA . THR B 1 112 ? 2.775 -28.156 11.867 1 95.12 112 THR B CA 1
ATOM 3643 C C . THR B 1 112 ? 3.566 -28.125 13.172 1 95.12 112 THR B C 1
ATOM 3645 O O . THR B 1 112 ? 3 -28.312 14.25 1 95.12 112 THR B O 1
ATOM 3648 N N . ASP B 1 113 ? 4.812 -27.859 13.086 1 95.75 113 ASP B N 1
ATOM 3649 C CA . ASP B 1 113 ? 5.691 -27.781 14.25 1 95.75 113 ASP B CA 1
ATOM 3650 C C . ASP B 1 113 ? 5.863 -26.328 14.703 1 95.75 113 ASP B C 1
ATOM 3652 O O . ASP B 1 113 ? 5.043 -25.469 14.367 1 95.75 113 ASP B O 1
ATOM 3656 N N . VAL B 1 114 ? 6.848 -26.078 15.453 1 96 114 VAL B N 1
ATOM 3657 C CA . VAL B 1 114 ? 7.082 -24.75 16.031 1 96 114 VAL B CA 1
ATOM 3658 C C . VAL B 1 114 ? 7.332 -23.734 14.914 1 96 114 VAL B C 1
ATOM 3660 O O . VAL B 1 114 ? 6.859 -22.609 14.977 1 96 114 VAL B O 1
ATOM 3663 N N . LYS B 1 115 ? 8 -24.203 13.938 1 96.12 115 LYS B N 1
ATOM 3664 C CA . LYS B 1 115 ? 8.281 -23.344 12.797 1 96.12 115 LYS B CA 1
ATOM 3665 C C . LYS B 1 115 ? 6.992 -22.906 12.102 1 96.12 115 LYS B C 1
ATOM 3667 O O . LYS B 1 115 ? 6.852 -21.734 11.727 1 96.12 115 LYS B O 1
ATOM 3672 N N . TYR B 1 116 ? 6.148 -23.828 11.969 1 97.56 116 TYR B N 1
ATOM 3673 C CA . TYR B 1 116 ? 4.836 -23.531 11.398 1 97.56 116 TYR B CA 1
ATOM 3674 C C . TYR B 1 116 ? 4.094 -22.5 12.242 1 97.56 116 TYR B C 1
ATOM 3676 O O . TYR B 1 116 ? 3.627 -21.484 11.719 1 97.56 116 TYR B O 1
ATOM 3684 N N . HIS B 1 117 ? 4.035 -22.719 13.477 1 97.25 117 HIS B N 1
ATOM 3685 C CA . HIS B 1 117 ? 3.25 -21.844 14.352 1 97.25 117 HIS B CA 1
ATOM 3686 C C . HIS B 1 117 ? 3.869 -20.453 14.438 1 97.25 117 HIS B C 1
ATOM 3688 O O . HIS B 1 117 ? 3.15 -19.453 14.461 1 97.25 117 HIS B O 1
ATOM 3694 N N . ASP B 1 118 ? 5.156 -20.438 14.453 1 97.19 118 ASP B N 1
ATOM 3695 C CA . ASP B 1 118 ? 5.848 -19.141 14.445 1 97.19 118 ASP B CA 1
ATOM 3696 C C . ASP B 1 118 ? 5.57 -18.391 13.148 1 97.19 118 ASP B C 1
ATOM 3698 O O . ASP B 1 118 ? 5.348 -17.172 13.172 1 97.19 118 ASP B O 1
ATOM 3702 N N . SER B 1 119 ? 5.582 -19.094 12.016 1 97.44 119 SER B N 1
ATOM 3703 C CA . SER B 1 119 ? 5.328 -18.484 10.711 1 97.44 119 SER B CA 1
ATOM 3704 C C . SER B 1 119 ? 3.904 -17.953 10.617 1 97.44 119 SER B C 1
ATOM 3706 O O . SER B 1 119 ? 3.689 -16.828 10.148 1 97.44 119 SER B O 1
ATOM 3708 N N . ILE B 1 120 ? 3.02 -18.719 11.117 1 97.81 120 ILE B N 1
ATOM 3709 C CA . ILE B 1 120 ? 1.615 -18.328 11.094 1 97.81 120 ILE B CA 1
ATOM 3710 C C . ILE B 1 120 ? 1.407 -17.094 11.977 1 97.81 120 ILE B C 1
ATOM 3712 O O . ILE B 1 120 ? 0.705 -16.156 11.594 1 97.81 120 ILE B O 1
ATOM 3716 N N . ARG B 1 121 ? 2.004 -17.109 13.117 1 96.19 121 ARG B N 1
ATOM 3717 C CA . ARG B 1 121 ? 1.902 -15.969 14.023 1 96.19 121 ARG B CA 1
ATOM 3718 C C . ARG B 1 121 ? 2.406 -14.695 13.359 1 96.19 121 ARG B C 1
ATOM 3720 O O . ARG B 1 121 ? 1.764 -13.648 13.453 1 96.19 121 ARG B O 1
ATOM 3727 N N . TYR B 1 122 ? 3.48 -14.805 12.703 1 95.88 122 TYR B N 1
ATOM 3728 C CA . TYR B 1 122 ? 4.043 -13.656 12.008 1 95.88 122 TYR B CA 1
ATOM 3729 C C . TYR B 1 122 ? 3.125 -13.203 10.875 1 95.88 122 TYR B C 1
ATOM 3731 O O . TYR B 1 122 ? 2.816 -12.016 10.758 1 95.88 122 TYR B O 1
ATOM 3739 N N . LEU B 1 123 ? 2.693 -14.156 10.039 1 96.94 123 LEU B N 1
ATOM 3740 C CA . LEU B 1 123 ? 1.86 -13.836 8.883 1 96.94 123 LEU B CA 1
ATOM 3741 C C . LEU B 1 123 ? 0.565 -13.156 9.32 1 96.94 123 LEU B C 1
ATOM 3743 O O . LEU B 1 123 ? 0.058 -12.273 8.625 1 96.94 123 LEU B O 1
ATOM 3747 N N . LYS B 1 124 ? 0.095 -13.508 10.477 1 92.69 124 LYS B N 1
ATOM 3748 C CA . LYS B 1 124 ? -1.154 -12.953 10.984 1 92.69 124 LYS B CA 1
ATOM 3749 C C . LYS B 1 124 ? -0.982 -11.484 11.367 1 92.69 124 LYS B C 1
ATOM 3751 O O . LYS B 1 124 ? -1.966 -10.75 11.5 1 92.69 124 LYS B O 1
ATOM 3756 N N . THR B 1 125 ? 0.23 -11.039 11.562 1 87.88 125 THR B N 1
ATOM 3757 C CA . THR B 1 125 ? 0.482 -9.641 11.891 1 87.88 125 THR B CA 1
ATOM 3758 C C . THR B 1 125 ? 0.563 -8.797 10.625 1 87.88 125 THR B C 1
ATOM 3760 O O . THR B 1 125 ? 0.57 -7.566 10.695 1 87.88 125 THR B O 1
ATOM 3763 N N . GLN B 1 126 ? 0.628 -9.445 9.469 1 89.06 126 GLN B N 1
ATOM 3764 C CA . GLN B 1 126 ? 0.798 -8.727 8.211 1 89.06 126 GLN B CA 1
ATOM 3765 C C . GLN B 1 126 ? -0.551 -8.328 7.613 1 89.06 126 GLN B C 1
ATOM 3767 O O . GLN B 1 126 ? -1.587 -8.883 7.988 1 89.06 126 GLN B O 1
ATOM 3772 N N . ARG B 1 127 ? -0.503 -7.332 6.723 1 85.81 127 ARG B N 1
ATOM 3773 C CA . ARG B 1 127 ? -1.714 -6.906 6.027 1 85.81 127 ARG B CA 1
ATOM 3774 C C . ARG B 1 127 ? -1.663 -7.297 4.555 1 85.81 127 ARG B C 1
ATOM 3776 O O . ARG B 1 127 ? -2.695 -7.602 3.949 1 85.81 127 ARG B O 1
ATOM 3783 N N . HIS B 1 128 ? -0.5 -7.242 4.02 1 92.19 128 HIS B N 1
ATOM 3784 C CA . HIS B 1 128 ? -0.304 -7.52 2.6 1 92.19 128 HIS B CA 1
ATOM 3785 C C . HIS B 1 128 ? 0.402 -8.859 2.393 1 92.19 128 HIS B C 1
ATOM 3787 O O . HIS B 1 128 ? 1.474 -9.094 2.955 1 92.19 128 HIS B O 1
ATOM 3793 N N . LEU B 1 129 ? -0.181 -9.688 1.508 1 97.69 129 LEU B N 1
ATOM 3794 C CA . LEU B 1 129 ? 0.363 -11.023 1.27 1 97.69 129 LEU B CA 1
ATOM 3795 C C . LEU B 1 129 ? 0.453 -11.312 -0.225 1 97.69 129 LEU B C 1
ATOM 3797 O O . LEU B 1 129 ? -0.503 -11.078 -0.966 1 97.69 129 LEU B O 1
ATOM 3801 N N . GLY B 1 130 ? 1.6 -11.727 -0.667 1 98.5 130 GLY B N 1
ATOM 3802 C CA . GLY B 1 130 ? 1.685 -12.391 -1.957 1 98.5 130 GLY B CA 1
ATOM 3803 C C . GLY B 1 130 ? 1.387 -13.875 -1.881 1 98.5 130 GLY B C 1
ATOM 3804 O O . GLY B 1 130 ? 1.832 -14.562 -0.955 1 98.5 130 GLY B O 1
ATOM 3805 N N . ILE B 1 131 ? 0.626 -14.391 -2.834 1 98.75 131 ILE B N 1
ATOM 3806 C CA . ILE B 1 131 ? 0.222 -15.789 -2.785 1 98.75 131 ILE B CA 1
ATOM 3807 C C . ILE B 1 131 ? 0.542 -16.469 -4.117 1 98.75 131 ILE B C 1
ATOM 3809 O O . ILE B 1 131 ? 0.224 -15.93 -5.184 1 98.75 131 ILE B O 1
ATOM 3813 N N . ALA B 1 132 ? 1.173 -17.641 -4.008 1 98.5 132 ALA B N 1
ATOM 3814 C CA . ALA B 1 132 ? 1.416 -18.469 -5.184 1 98.5 132 ALA B CA 1
ATOM 3815 C C . ALA B 1 132 ? 1.248 -19.953 -4.855 1 98.5 132 ALA B C 1
ATOM 3817 O O . ALA B 1 132 ? 1.51 -20.375 -3.727 1 98.5 132 ALA B O 1
ATOM 3818 N N . MET B 1 133 ? 0.801 -20.672 -5.82 1 98.12 133 MET B N 1
ATOM 3819 C CA . MET B 1 133 ? 0.655 -22.125 -5.688 1 98.12 133 MET B CA 1
ATOM 3820 C C . MET B 1 133 ? 1.36 -22.844 -6.832 1 98.12 133 MET B C 1
ATOM 3822 O O . MET B 1 133 ? 1.425 -22.344 -7.949 1 98.12 133 MET B O 1
ATOM 3826 N N . GLU B 1 134 ? 1.862 -24.031 -6.508 1 97.69 134 GLU B N 1
ATOM 3827 C CA . GLU B 1 134 ? 2.561 -24.812 -7.52 1 97.69 134 GLU B CA 1
ATOM 3828 C C . GLU B 1 134 ? 1.791 -26.094 -7.848 1 97.69 134 GLU B C 1
ATOM 3830 O O . GLU B 1 134 ? 1.082 -26.641 -6.996 1 97.69 134 GLU B O 1
ATOM 3835 N N . SER B 1 135 ? 1.936 -26.547 -9.125 1 96.5 135 SER B N 1
ATOM 3836 C CA . SER B 1 135 ? 1.321 -27.766 -9.648 1 96.5 135 SER B CA 1
ATOM 3837 C C . SER B 1 135 ? -0.196 -27.625 -9.719 1 96.5 135 SER B C 1
ATOM 3839 O O . SER B 1 135 ? -0.924 -28.531 -9.312 1 96.5 135 SER B O 1
ATOM 3841 N N . ILE B 1 136 ? -0.602 -26.422 -10.242 1 94.62 136 ILE B N 1
ATOM 3842 C CA . ILE B 1 136 ? -2.037 -26.188 -10.328 1 94.62 136 ILE B CA 1
ATOM 3843 C C . ILE B 1 136 ? -2.418 -25.828 -11.766 1 94.62 136 ILE B C 1
ATOM 3845 O O . ILE B 1 136 ? -3.42 -25.156 -12 1 94.62 136 ILE B O 1
ATOM 3849 N N . GLU B 1 137 ? -1.637 -26.234 -12.742 1 88.5 137 GLU B N 1
ATOM 3850 C CA . GLU B 1 137 ? -1.741 -25.828 -14.141 1 88.5 137 GLU B CA 1
ATOM 3851 C C . GLU B 1 137 ? -3.082 -26.234 -14.742 1 88.5 137 GLU B C 1
ATOM 3853 O O . GLU B 1 137 ? -3.537 -25.641 -15.727 1 88.5 137 GLU B O 1
ATOM 3858 N N . HIS B 1 138 ? -3.729 -27.219 -14.109 1 88 138 HIS B N 1
ATOM 3859 C CA . HIS B 1 138 ? -4.992 -27.703 -14.656 1 88 138 HIS B CA 1
ATOM 3860 C C . HIS B 1 138 ? -6.164 -27.328 -13.758 1 88 138 HIS B C 1
ATOM 3862 O O . HIS B 1 138 ? -7.219 -27.953 -13.812 1 88 138 HIS B O 1
ATOM 3868 N N . GLY B 1 139 ? -5.934 -26.297 -12.883 1 90.31 139 GLY B N 1
ATOM 3869 C CA . GLY B 1 139 ? -7.004 -25.891 -11.984 1 90.31 139 GLY B CA 1
ATOM 3870 C C . GLY B 1 139 ? -7.504 -27.016 -11.102 1 90.31 139 GLY B C 1
ATOM 3871 O O . GLY B 1 139 ? -6.707 -27.75 -10.523 1 90.31 139 GLY B O 1
ATOM 3872 N N . ARG B 1 140 ? -8.781 -27.125 -11 1 90 140 ARG B N 1
ATOM 3873 C CA . ARG B 1 140 ? -9.406 -28.141 -10.156 1 90 140 ARG B CA 1
ATOM 3874 C C . ARG B 1 140 ? -9.039 -29.531 -10.625 1 90 140 ARG B C 1
ATOM 3876 O O . ARG B 1 140 ? -9.164 -30.5 -9.867 1 90 140 ARG B O 1
ATOM 3883 N N . HIS B 1 141 ? -8.57 -29.688 -11.867 1 88.31 141 HIS B N 1
ATOM 3884 C CA . HIS B 1 141 ? -8.234 -31 -12.422 1 88.31 141 HIS B CA 1
ATOM 3885 C C . HIS B 1 141 ? -6.777 -31.359 -12.133 1 88.31 141 HIS B C 1
ATOM 3887 O O . HIS B 1 141 ? -6.336 -32.469 -12.453 1 88.31 141 HIS B O 1
ATOM 3893 N N . SER B 1 142 ? -6.094 -30.422 -11.562 1 89.31 142 SER B N 1
ATOM 3894 C CA . SER B 1 142 ? -4.734 -30.766 -11.156 1 89.31 142 SER B CA 1
ATOM 3895 C C . SER B 1 142 ? -4.73 -31.875 -10.109 1 89.31 142 SER B C 1
ATOM 3897 O O . SER B 1 142 ? -5.531 -31.844 -9.172 1 89.31 142 SER B O 1
ATOM 3899 N N . ILE B 1 143 ? -3.881 -32.75 -10.305 1 86.94 143 ILE B N 1
ATOM 3900 C CA . ILE B 1 143 ? -3.896 -33.969 -9.508 1 86.94 143 ILE B CA 1
ATOM 3901 C C . ILE B 1 143 ? -3.355 -33.688 -8.109 1 86.94 143 ILE B C 1
ATOM 3903 O O . ILE B 1 143 ? -3.914 -34.156 -7.109 1 86.94 143 ILE B O 1
ATOM 3907 N N . SER B 1 144 ? -2.262 -32.906 -8.023 1 91.25 144 SER B N 1
ATOM 3908 C CA . SER B 1 144 ? -1.592 -32.781 -6.734 1 91.25 144 SER B CA 1
ATOM 3909 C C . SER B 1 144 ? -1.01 -31.391 -6.535 1 91.25 144 SER B C 1
ATOM 3911 O O . SER B 1 144 ? 0.202 -31.203 -6.652 1 91.25 144 SER B O 1
ATOM 3913 N N . PRO B 1 145 ? -1.955 -30.469 -6.223 1 94.81 145 PRO B N 1
ATOM 3914 C CA . PRO B 1 145 ? -1.35 -29.203 -5.797 1 94.81 145 PRO B CA 1
ATOM 3915 C C . PRO B 1 145 ? -0.253 -29.406 -4.754 1 94.81 145 PRO B C 1
ATOM 3917 O O . PRO B 1 145 ? -0.442 -30.141 -3.783 1 94.81 145 PRO B O 1
ATOM 3920 N N . SER B 1 146 ? 0.865 -28.812 -4.984 1 96.69 146 SER B N 1
ATOM 3921 C CA . SER B 1 146 ? 2.08 -29.234 -4.301 1 96.69 146 SER B CA 1
ATOM 3922 C C . SER B 1 146 ? 2.5 -28.234 -3.236 1 96.69 146 SER B C 1
ATOM 3924 O O . SER B 1 146 ? 2.738 -28.594 -2.086 1 96.69 146 SER B O 1
ATOM 3926 N N . LEU B 1 147 ? 2.666 -26.922 -3.607 1 98.44 147 LEU B N 1
ATOM 3927 C CA . LEU B 1 147 ? 3.203 -25.922 -2.695 1 98.44 147 LEU B CA 1
ATOM 3928 C C . LEU B 1 147 ? 2.283 -24.703 -2.621 1 98.44 147 LEU B C 1
ATOM 3930 O O . LEU B 1 147 ? 1.646 -24.344 -3.613 1 98.44 147 LEU B O 1
ATOM 3934 N N . LEU B 1 148 ? 2.172 -24.094 -1.468 1 98.69 148 LEU B N 1
ATOM 3935 C CA . LEU B 1 148 ? 1.592 -22.781 -1.221 1 98.69 148 LEU B CA 1
ATOM 3936 C C . LEU B 1 148 ? 2.639 -21.812 -0.67 1 98.69 148 LEU B C 1
ATOM 3938 O O . LEU B 1 148 ? 3.203 -22.047 0.401 1 98.69 148 LEU B O 1
ATOM 3942 N N . SER B 1 149 ? 2.924 -20.812 -1.437 1 98.81 149 SER B N 1
ATOM 3943 C CA . SER B 1 149 ? 3.887 -19.812 -1.001 1 98.81 149 SER B CA 1
ATOM 3944 C C . SER B 1 149 ? 3.189 -18.516 -0.599 1 98.81 149 SER B C 1
ATOM 3946 O O . SER B 1 149 ? 2.305 -18.031 -1.31 1 98.81 149 SER B O 1
ATOM 3948 N N . ILE B 1 150 ? 3.557 -18 0.564 1 98.81 150 ILE B N 1
ATOM 3949 C CA . ILE B 1 150 ? 3.064 -16.719 1.053 1 98.81 150 ILE B CA 1
ATOM 3950 C C . ILE B 1 150 ? 4.238 -15.773 1.312 1 98.81 150 ILE B C 1
ATOM 3952 O O . ILE B 1 150 ? 5.129 -16.094 2.105 1 98.81 150 ILE B O 1
ATOM 3956 N N . ALA B 1 151 ? 4.195 -14.656 0.583 1 98.12 151 ALA B N 1
ATOM 3957 C CA . ALA B 1 151 ? 5.254 -13.664 0.754 1 98.12 151 ALA B CA 1
ATOM 3958 C C . ALA B 1 151 ? 4.727 -12.414 1.454 1 98.12 151 ALA B C 1
ATOM 3960 O O . ALA B 1 151 ? 3.588 -12 1.224 1 98.12 151 ALA B O 1
ATOM 3961 N N . THR B 1 152 ? 5.504 -11.898 2.371 1 95.06 152 THR B N 1
ATOM 3962 C CA . THR B 1 152 ? 5.359 -10.539 2.883 1 95.06 152 THR B CA 1
ATOM 3963 C C . THR B 1 152 ? 6.43 -9.625 2.297 1 95.06 152 THR B C 1
ATOM 3965 O O . THR B 1 152 ? 7.172 -10.023 1.396 1 95.06 152 THR B O 1
ATOM 3968 N N . HIS B 1 153 ? 6.461 -8.453 2.777 1 86.62 153 HIS B N 1
ATOM 3969 C CA . HIS B 1 153 ? 7.465 -7.535 2.26 1 86.62 153 HIS B CA 1
ATOM 3970 C C . HIS B 1 153 ? 8.867 -7.965 2.664 1 86.62 153 HIS B C 1
ATOM 3972 O O . HIS B 1 153 ? 9.844 -7.625 1.992 1 86.62 153 HIS B O 1
ATOM 3978 N N . ASP B 1 154 ? 8.945 -8.82 3.707 1 88 154 ASP B N 1
ATOM 3979 C CA . ASP B 1 154 ? 10.281 -9.062 4.227 1 88 154 ASP B CA 1
ATOM 3980 C C . ASP B 1 154 ? 10.594 -10.562 4.273 1 88 154 ASP B C 1
ATOM 3982 O O . ASP B 1 154 ? 11.734 -10.953 4.523 1 88 154 ASP B O 1
ATOM 3986 N N . SER B 1 155 ? 9.57 -11.445 4.043 1 94.69 155 SER B N 1
ATOM 3987 C CA . SER B 1 155 ? 9.789 -12.875 4.238 1 94.69 155 SER B CA 1
ATOM 3988 C C . SER B 1 155 ? 8.961 -13.695 3.256 1 94.69 155 SER B C 1
ATOM 3990 O O . SER B 1 155 ? 7.941 -13.227 2.746 1 94.69 155 SER B O 1
ATOM 3992 N N . ILE B 1 156 ? 9.477 -14.906 3.01 1 98.19 156 ILE B N 1
ATOM 3993 C CA . ILE B 1 156 ? 8.773 -15.867 2.172 1 98.19 156 ILE B CA 1
ATOM 3994 C C . ILE B 1 156 ? 8.586 -17.172 2.939 1 98.19 156 ILE B C 1
ATOM 3996 O O . ILE B 1 156 ? 9.539 -17.734 3.479 1 98.19 156 ILE B O 1
ATOM 4000 N N . TYR B 1 157 ? 7.402 -17.672 2.992 1 98.75 157 TYR B N 1
ATOM 4001 C CA . TYR B 1 157 ? 7.062 -18.969 3.59 1 98.75 157 TYR B CA 1
ATOM 4002 C C . TYR B 1 157 ? 6.508 -19.922 2.543 1 98.75 157 TYR B C 1
ATOM 4004 O O . TYR B 1 157 ? 5.562 -19.594 1.825 1 98.75 157 TYR B O 1
ATOM 4012 N N . ILE B 1 158 ? 7.102 -21.047 2.418 1 98.69 158 ILE B N 1
ATOM 4013 C CA . ILE B 1 158 ? 6.676 -22.062 1.459 1 98.69 158 ILE B CA 1
ATOM 4014 C C . ILE B 1 158 ? 6.133 -23.281 2.201 1 98.69 158 ILE B C 1
ATOM 4016 O O . ILE B 1 158 ? 6.887 -23.984 2.885 1 98.69 158 ILE B O 1
ATOM 4020 N N . PHE B 1 159 ? 4.879 -23.562 2.035 1 98.62 159 PHE B N 1
ATOM 4021 C CA . PHE B 1 159 ? 4.203 -24.656 2.709 1 98.62 159 PHE B CA 1
ATOM 4022 C C . PHE B 1 159 ? 4.051 -25.859 1.773 1 98.62 159 PHE B C 1
ATOM 4024 O O . PHE B 1 159 ? 3.561 -25.703 0.651 1 98.62 159 PHE B O 1
ATOM 4031 N N . ASP B 1 160 ? 4.422 -27.031 2.205 1 98.06 160 ASP B N 1
ATOM 4032 C CA . ASP B 1 160 ? 4.195 -28.266 1.467 1 98.06 160 ASP B CA 1
ATOM 4033 C C . ASP B 1 160 ? 2.773 -28.781 1.679 1 98.06 160 ASP B C 1
ATOM 4035 O O . ASP B 1 160 ? 2.545 -29.672 2.498 1 98.06 160 ASP B O 1
ATOM 4039 N N . ILE B 1 161 ? 1.909 -28.359 0.84 1 97.25 161 ILE B N 1
ATOM 4040 C CA . ILE B 1 161 ? 0.498 -28.625 1.092 1 97.25 161 ILE B CA 1
ATOM 4041 C C . ILE B 1 161 ? 0.118 -29.984 0.496 1 97.25 161 ILE B C 1
ATOM 4043 O O . ILE B 1 161 ? -1.008 -30.453 0.675 1 97.25 161 ILE B O 1
ATOM 4047 N N . LYS B 1 162 ? 1.031 -30.547 -0.255 1 93.94 162 LYS B N 1
ATOM 4048 C CA . LYS B 1 162 ? 0.817 -31.922 -0.661 1 93.94 162 LYS B CA 1
ATOM 4049 C C . LYS B 1 162 ? 0.714 -32.844 0.554 1 93.94 162 LYS B C 1
ATOM 4051 O O . LYS B 1 162 ? -0.082 -33.781 0.562 1 93.94 162 LYS B O 1
ATOM 4056 N N . TRP B 1 163 ? 1.436 -32.438 1.575 1 88 163 TRP B N 1
ATOM 4057 C CA . TRP B 1 163 ? 1.502 -33.25 2.785 1 88 163 TRP B CA 1
ATOM 4058 C C . TRP B 1 163 ? 0.628 -32.656 3.887 1 88 163 TRP B C 1
ATOM 4060 O O . TRP B 1 163 ? -0.136 -33.375 4.535 1 88 163 TRP B O 1
ATOM 4070 N N . MET B 1 164 ? 0.662 -31.359 4.043 1 93.75 164 MET B N 1
ATOM 4071 C CA . MET B 1 164 ? 0.047 -30.719 5.203 1 93.75 164 MET B CA 1
ATOM 4072 C C . MET B 1 164 ? -1.38 -30.281 4.891 1 93.75 164 MET B C 1
ATOM 4074 O O . MET B 1 164 ? -2.143 -29.953 5.797 1 93.75 164 MET B O 1
ATOM 4078 N N . LYS B 1 165 ? -1.766 -30.266 3.605 1 93.06 165 LYS B N 1
ATOM 4079 C CA . LYS B 1 165 ? -3.049 -29.703 3.197 1 93.06 165 LYS B CA 1
ATOM 4080 C C . LYS B 1 165 ? -3.15 -28.234 3.588 1 93.06 165 LYS B C 1
ATOM 4082 O O . LYS B 1 165 ? -2.133 -27.562 3.789 1 93.06 165 LYS B O 1
ATOM 4087 N N . ILE B 1 166 ? -4.297 -27.672 3.473 1 97.06 166 ILE B N 1
ATOM 4088 C CA . ILE B 1 166 ? -4.523 -26.297 3.875 1 97.06 166 ILE B CA 1
ATOM 4089 C C . ILE B 1 166 ? -5.129 -26.266 5.277 1 97.06 166 ILE B C 1
ATOM 4091 O O . ILE B 1 166 ? -6.266 -26.688 5.484 1 97.06 166 ILE B O 1
ATOM 4095 N N . THR B 1 167 ? -4.391 -25.797 6.242 1 97.25 167 THR B N 1
ATOM 4096 C CA . THR B 1 167 ? -4.832 -25.75 7.633 1 97.25 167 THR B CA 1
ATOM 4097 C C . THR B 1 167 ? -5.859 -24.625 7.828 1 97.25 167 THR B C 1
ATOM 4099 O O . THR B 1 167 ? -6.055 -23.797 6.945 1 97.25 167 THR B O 1
ATOM 4102 N N . ASP B 1 168 ? -6.469 -24.609 8.969 1 96.62 168 ASP B N 1
ATOM 4103 C CA . ASP B 1 168 ? -7.453 -23.578 9.289 1 96.62 168 ASP B CA 1
ATOM 4104 C C . ASP B 1 168 ? -6.805 -22.203 9.352 1 96.62 168 ASP B C 1
ATOM 4106 O O . ASP B 1 168 ? -7.418 -21.203 8.961 1 96.62 168 ASP B O 1
ATOM 4110 N N . GLU B 1 169 ? -5.617 -22.156 9.875 1 97.12 169 GLU B N 1
ATOM 4111 C CA . GLU B 1 169 ? -4.902 -20.891 9.953 1 97.12 169 GLU B CA 1
ATOM 4112 C C . GLU B 1 169 ? -4.566 -20.359 8.562 1 97.12 169 GLU B C 1
ATOM 4114 O O . GLU B 1 169 ? -4.688 -19.156 8.297 1 97.12 169 GLU B O 1
ATOM 4119 N N . MET B 1 170 ? -4.188 -21.297 7.664 1 97.75 170 MET B N 1
ATOM 4120 C CA . MET B 1 170 ? -3.928 -20.906 6.281 1 97.75 170 MET B CA 1
ATOM 4121 C C . MET B 1 170 ? -5.207 -20.438 5.594 1 97.75 170 MET B C 1
ATOM 4123 O O . MET B 1 170 ? -5.199 -19.469 4.836 1 97.75 170 MET B O 1
ATOM 4127 N N . ARG B 1 171 ? -6.254 -21.141 5.902 1 97.75 171 ARG B N 1
ATOM 4128 C CA . ARG B 1 171 ? -7.562 -20.766 5.371 1 97.75 171 ARG B CA 1
ATOM 4129 C C . ARG B 1 171 ? -7.922 -19.344 5.758 1 97.75 171 ARG B C 1
ATOM 4131 O O . ARG B 1 171 ? -8.43 -18.578 4.93 1 97.75 171 ARG B O 1
ATOM 4138 N N . ASP B 1 172 ? -7.672 -19.016 6.938 1 97.19 172 ASP B N 1
ATOM 4139 C CA . ASP B 1 172 ? -7.949 -17.656 7.41 1 97.19 172 ASP B CA 1
ATOM 4140 C C . ASP B 1 172 ? -7.133 -16.625 6.633 1 97.19 172 ASP B C 1
ATOM 4142 O O . ASP B 1 172 ? -7.672 -15.609 6.184 1 97.19 172 ASP B O 1
ATOM 4146 N N . LEU B 1 173 ? -5.855 -16.875 6.406 1 97.69 173 LEU B N 1
ATOM 4147 C CA . LEU B 1 173 ? -4.973 -15.984 5.66 1 97.69 173 LEU B CA 1
ATOM 4148 C C . LEU B 1 173 ? -5.453 -15.82 4.223 1 97.69 173 LEU B C 1
ATOM 4150 O O . LEU B 1 173 ? -5.324 -14.742 3.639 1 97.69 173 LEU B O 1
ATOM 4154 N N . LEU B 1 174 ? -6.066 -16.859 3.705 1 98.19 174 LEU B N 1
ATOM 4155 C CA . LEU B 1 174 ? -6.441 -16.891 2.297 1 98.19 174 LEU B CA 1
ATOM 4156 C C . LEU B 1 174 ? -7.824 -16.281 2.09 1 98.19 174 LEU B C 1
ATOM 4158 O O . LEU B 1 174 ? -8.148 -15.828 0.991 1 98.19 174 LEU B O 1
ATOM 4162 N N . SER B 1 175 ? -8.625 -16.203 3.137 1 96.81 175 SER B N 1
ATOM 4163 C CA . SER B 1 175 ? -10.031 -15.883 2.914 1 96.81 175 SER B CA 1
ATOM 4164 C C . SER B 1 175 ? -10.414 -14.586 3.619 1 96.81 175 SER B C 1
ATOM 4166 O O . SER B 1 175 ? -11.297 -13.859 3.154 1 96.81 175 SER B O 1
ATOM 4168 N N . ASN B 1 176 ? -9.766 -14.281 4.699 1 93.25 176 ASN B N 1
ATOM 4169 C CA . ASN B 1 176 ? -10.188 -13.164 5.547 1 93.25 176 ASN B CA 1
ATOM 4170 C C . ASN B 1 176 ? -9.914 -11.82 4.883 1 93.25 176 ASN B C 1
ATOM 4172 O O . ASN B 1 176 ? -8.805 -11.57 4.414 1 93.25 176 ASN B O 1
ATOM 4176 N N . ASP B 1 177 ? -10.844 -10.922 4.902 1 84.88 177 ASP B N 1
ATOM 4177 C CA . ASP B 1 177 ? -10.781 -9.648 4.199 1 84.88 177 ASP B CA 1
ATOM 4178 C C . ASP B 1 177 ? -9.859 -8.664 4.926 1 84.88 177 ASP B C 1
ATOM 4180 O O . ASP B 1 177 ? -9.547 -7.594 4.406 1 84.88 177 ASP B O 1
ATOM 4184 N N . ARG B 1 178 ? -9.414 -9.109 6.043 1 83.12 178 ARG B N 1
ATOM 4185 C CA . ARG B 1 178 ? -8.398 -8.312 6.727 1 83.12 178 ARG B CA 1
ATOM 4186 C C . ARG B 1 178 ? -7.121 -8.219 5.898 1 83.12 178 ARG B C 1
ATOM 4188 O O . ARG B 1 178 ? -6.406 -7.223 5.957 1 83.12 178 ARG B O 1
ATOM 4195 N N . TYR B 1 179 ? -6.922 -9.25 5.09 1 91.88 179 TYR B N 1
ATOM 4196 C CA . TYR B 1 179 ? -5.684 -9.336 4.324 1 91.88 179 TYR B CA 1
ATOM 4197 C C . TYR B 1 179 ? -5.906 -8.898 2.881 1 91.88 179 TYR B C 1
ATOM 4199 O O . TYR B 1 179 ? -6.977 -9.125 2.314 1 91.88 179 TYR B O 1
ATOM 4207 N N . ARG B 1 180 ? -4.934 -8.25 2.443 1 91.56 180 ARG B N 1
ATOM 4208 C CA . ARG B 1 180 ? -4.883 -7.965 1.014 1 91.56 180 ARG B CA 1
ATOM 4209 C C . ARG B 1 180 ? -3.902 -8.898 0.308 1 91.56 180 ARG B C 1
ATOM 4211 O O . ARG B 1 180 ? -2.727 -8.961 0.674 1 91.56 180 ARG B O 1
ATOM 4218 N N . ARG B 1 181 ? -4.414 -9.562 -0.707 1 97.62 181 ARG B N 1
ATOM 4219 C CA . ARG B 1 181 ? -3.621 -10.602 -1.362 1 97.62 181 ARG B CA 1
ATOM 4220 C C . ARG B 1 181 ? -3.271 -10.203 -2.791 1 97.62 181 ARG B C 1
ATOM 4222 O O . ARG B 1 181 ? -4.094 -9.609 -3.496 1 97.62 181 ARG B O 1
ATOM 4229 N N . VAL B 1 182 ? -2.094 -10.492 -3.129 1 98.25 182 VAL B N 1
ATOM 4230 C CA . VAL B 1 182 ? -1.633 -10.266 -4.492 1 98.25 182 VAL B CA 1
ATOM 4231 C C . VAL B 1 182 ? -1.271 -11.594 -5.152 1 98.25 182 VAL B C 1
ATOM 4233 O O . VAL B 1 182 ? -0.548 -12.406 -4.57 1 98.25 182 VAL B O 1
ATOM 4236 N N . LEU B 1 183 ? -1.848 -11.828 -6.328 1 97.69 183 LEU B N 1
ATOM 4237 C CA . LEU B 1 183 ? -1.635 -13.062 -7.074 1 97.69 183 LEU B CA 1
ATOM 4238 C C . LEU B 1 183 ? -1.272 -12.773 -8.523 1 97.69 183 LEU B C 1
ATOM 4240 O O . LEU B 1 183 ? -1.341 -11.625 -8.969 1 97.69 183 LEU B O 1
ATOM 4244 N N . HIS B 1 184 ? -0.846 -13.781 -9.18 1 96.38 184 HIS B N 1
ATOM 4245 C CA . HIS B 1 184 ? -0.735 -13.797 -10.633 1 96.38 184 HIS B CA 1
ATOM 4246 C C . HIS B 1 184 ? -1.598 -14.906 -11.234 1 96.38 184 HIS B C 1
ATOM 4248 O O . HIS B 1 184 ? -1.468 -16.078 -10.867 1 96.38 184 HIS B O 1
ATOM 4254 N N . ASN B 1 185 ? -2.473 -14.508 -12.188 1 91.5 185 ASN B N 1
ATOM 4255 C CA . ASN B 1 185 ? -3.42 -15.453 -12.773 1 91.5 185 ASN B CA 1
ATOM 4256 C C . ASN B 1 185 ? -4.23 -16.172 -11.695 1 91.5 185 ASN B C 1
ATOM 4258 O O . ASN B 1 185 ? -4.266 -17.406 -11.648 1 91.5 185 ASN B O 1
ATOM 4262 N N . GLY B 1 186 ? -4.875 -15.359 -10.867 1 94.25 186 GLY B N 1
ATOM 4263 C CA . GLY B 1 186 ? -5.566 -15.852 -9.688 1 94.25 186 GLY B CA 1
ATOM 4264 C C . GLY B 1 186 ? -6.734 -16.766 -10.016 1 94.25 186 GLY B C 1
ATOM 4265 O O . GLY B 1 186 ? -7.266 -17.438 -9.133 1 94.25 186 GLY B O 1
ATOM 4266 N N . ARG B 1 187 ? -7.109 -16.828 -11.273 1 91.06 187 ARG B N 1
ATOM 4267 C CA . ARG B 1 187 ? -8.211 -17.688 -11.68 1 91.06 187 ARG B CA 1
ATOM 4268 C C . ARG B 1 187 ? -7.918 -19.156 -11.344 1 91.06 187 ARG B C 1
ATOM 4270 O O . ARG B 1 187 ? -8.805 -19.875 -10.891 1 91.06 187 ARG B O 1
ATOM 4277 N N . LEU B 1 188 ? -6.691 -19.578 -11.578 1 92.5 188 LEU B N 1
ATOM 4278 C CA . LEU B 1 188 ? -6.289 -20.938 -11.281 1 92.5 188 LEU B CA 1
ATOM 4279 C C . LEU B 1 188 ? -6.211 -21.172 -9.773 1 92.5 188 LEU B C 1
ATOM 4281 O O . LEU B 1 188 ? -6.664 -22.203 -9.273 1 92.5 188 LEU B O 1
ATOM 4285 N N . VAL B 1 189 ? -5.66 -20.188 -9.07 1 96.5 189 VAL B N 1
ATOM 4286 C CA . VAL B 1 189 ? -5.52 -20.281 -7.625 1 96.5 189 VAL B CA 1
ATOM 4287 C C . VAL B 1 189 ? -6.895 -20.406 -6.977 1 96.5 189 VAL B C 1
ATOM 4289 O O . VAL B 1 189 ? -7.121 -21.312 -6.156 1 96.5 189 VAL B O 1
ATOM 4292 N N . LYS B 1 190 ? -7.781 -19.531 -7.395 1 95.56 190 LYS B N 1
ATOM 4293 C CA . LYS B 1 190 ? -9.125 -19.562 -6.828 1 95.56 190 LYS B CA 1
ATOM 4294 C C . LYS B 1 190 ? -9.828 -20.891 -7.137 1 95.56 190 LYS B C 1
ATOM 4296 O O . LYS B 1 190 ? -10.477 -21.469 -6.266 1 95.56 190 LYS B O 1
ATOM 4301 N N . ASP B 1 191 ? -9.711 -21.375 -8.359 1 93.81 191 ASP B N 1
ATOM 4302 C CA . ASP B 1 191 ? -10.352 -22.625 -8.773 1 93.81 191 ASP B CA 1
ATOM 4303 C C . ASP B 1 191 ? -9.875 -23.797 -7.93 1 93.81 191 ASP B C 1
ATOM 4305 O O . ASP B 1 191 ? -10.688 -24.578 -7.43 1 93.81 191 ASP B O 1
ATOM 4309 N N . VAL B 1 192 ? -8.633 -23.906 -7.758 1 95.44 192 VAL B N 1
ATOM 4310 C CA . VAL B 1 192 ? -8.039 -25 -7 1 95.44 192 VAL B CA 1
ATOM 4311 C C . VAL B 1 192 ? -8.438 -24.875 -5.531 1 95.44 192 VAL B C 1
ATOM 4313 O O . VAL B 1 192 ? -8.852 -25.859 -4.914 1 95.44 192 VAL B O 1
ATOM 4316 N N . LEU B 1 193 ? -8.305 -23.656 -4.973 1 97.12 193 LEU B N 1
ATOM 4317 C CA . LEU B 1 193 ? -8.625 -23.469 -3.562 1 97.12 193 LEU B CA 1
ATOM 4318 C C . LEU B 1 193 ? -10.094 -23.797 -3.289 1 97.12 193 LEU B C 1
ATOM 4320 O O . LEU B 1 193 ? -10.414 -24.453 -2.299 1 97.12 193 LEU B O 1
ATOM 4324 N N . GLN B 1 194 ? -10.93 -23.406 -4.152 1 95.06 194 GLN B N 1
ATOM 4325 C CA . GLN B 1 194 ? -12.359 -23.594 -3.957 1 95.06 194 GLN B CA 1
ATOM 4326 C C . GLN B 1 194 ? -12.758 -25.062 -4.141 1 95.06 194 GLN B C 1
ATOM 4328 O O . GLN B 1 194 ? -13.445 -25.625 -3.291 1 95.06 194 GLN B O 1
ATOM 4333 N N . HIS B 1 195 ? -12.297 -25.703 -5.133 1 93.5 195 HIS B N 1
ATOM 4334 C CA . HIS B 1 195 ? -12.844 -27 -5.527 1 93.5 195 HIS B CA 1
ATOM 4335 C C . HIS B 1 195 ? -12.023 -28.141 -4.941 1 93.5 195 HIS B C 1
ATOM 4337 O O . HIS B 1 195 ? -12.555 -29.234 -4.707 1 93.5 195 HIS B O 1
ATOM 4343 N N . LYS B 1 196 ? -10.766 -27.938 -4.668 1 93 196 LYS B N 1
ATOM 4344 C CA . LYS B 1 196 ? -9.945 -29.016 -4.133 1 93 196 LYS B CA 1
ATOM 4345 C C . LYS B 1 196 ? -9.789 -28.891 -2.621 1 93 196 LYS B C 1
ATOM 4347 O O . LYS B 1 196 ? -9.641 -29.906 -1.925 1 93 196 LYS B O 1
ATOM 4352 N N . PHE B 1 197 ? -9.844 -27.672 -2.129 1 95.38 197 PHE B N 1
ATOM 4353 C CA . PHE B 1 197 ? -9.547 -27.5 -0.713 1 95.38 197 PHE B CA 1
ATOM 4354 C C . PHE B 1 197 ? -10.734 -26.891 0.016 1 95.38 197 PHE B C 1
ATOM 4356 O O . PHE B 1 197 ? -10.719 -26.766 1.242 1 95.38 197 PHE B O 1
ATOM 4363 N N . GLY B 1 198 ? -11.727 -26.406 -0.708 1 95.19 198 GLY B N 1
ATOM 4364 C CA . GLY B 1 198 ? -12.906 -25.812 -0.083 1 95.19 198 GLY B CA 1
ATOM 4365 C C . GLY B 1 198 ? -12.633 -24.453 0.532 1 95.19 198 GLY B C 1
ATOM 4366 O O . GLY B 1 198 ? -13.211 -24.109 1.561 1 95.19 198 GLY B O 1
ATOM 4367 N N . VAL B 1 199 ? -11.719 -23.75 0.014 1 96.94 199 VAL B N 1
ATOM 4368 C CA . VAL B 1 199 ? -11.344 -22.438 0.54 1 96.94 199 VAL B CA 1
ATOM 4369 C C . VAL B 1 199 ? -11.867 -21.344 -0.386 1 96.94 199 VAL B C 1
ATOM 4371 O O . VAL B 1 199 ? -11.633 -21.375 -1.597 1 96.94 199 VAL B O 1
ATOM 4374 N N . GLU B 1 200 ? -12.57 -20.406 0.18 1 95.5 200 GLU B N 1
ATOM 4375 C CA . GLU B 1 200 ? -13.008 -19.234 -0.568 1 95.5 200 GLU B CA 1
ATOM 4376 C C . GLU B 1 200 ? -11.961 -18.125 -0.51 1 95.5 200 GLU B C 1
ATOM 4378 O O . GLU B 1 200 ? -11.75 -17.516 0.542 1 95.5 200 GLU B O 1
ATOM 4383 N N . LEU B 1 201 ? -11.375 -17.891 -1.632 1 96.75 201 LEU B N 1
ATOM 4384 C CA . LEU B 1 201 ? -10.344 -16.859 -1.709 1 96.75 201 LEU B CA 1
ATOM 4385 C C . LEU B 1 201 ? -10.945 -15.477 -1.539 1 96.75 201 LEU B C 1
ATOM 4387 O O . LEU B 1 201 ? -11.961 -15.156 -2.156 1 96.75 201 LEU B O 1
ATOM 4391 N N . GLY B 1 202 ? -10.336 -14.664 -0.678 1 94.38 202 GLY B N 1
ATOM 4392 C CA . GLY B 1 202 ? -10.805 -13.312 -0.453 1 94.38 202 GLY B CA 1
ATOM 4393 C C . GLY B 1 202 ? -10.398 -12.344 -1.549 1 94.38 202 GLY B C 1
ATOM 4394 O O . GLY B 1 202 ? -10.055 -12.766 -2.656 1 94.38 202 GLY B O 1
ATOM 4395 N N . LYS B 1 203 ? -10.477 -11.031 -1.272 1 90.94 203 LYS B N 1
ATOM 4396 C CA . LYS B 1 203 ? -10.148 -9.977 -2.23 1 90.94 203 LYS B CA 1
ATOM 4397 C C . LYS B 1 203 ? -8.672 -10.039 -2.625 1 90.94 203 LYS B C 1
ATOM 4399 O O . LYS B 1 203 ? -7.809 -10.25 -1.776 1 90.94 203 LYS B O 1
ATOM 4404 N N . CYS B 1 204 ? -8.484 -9.898 -3.949 1 95.88 204 CYS B N 1
ATOM 4405 C CA . CYS B 1 204 ? -7.113 -10.031 -4.441 1 95.88 204 CYS B CA 1
ATOM 4406 C C . CYS B 1 204 ? -6.801 -8.961 -5.477 1 95.88 204 CYS B C 1
ATOM 4408 O O . CYS B 1 204 ? -7.695 -8.484 -6.176 1 95.88 204 CYS B O 1
ATOM 4410 N N . PHE B 1 205 ? -5.625 -8.516 -5.449 1 96.19 205 PHE B N 1
ATOM 4411 C CA . PHE B 1 205 ? -5.008 -7.812 -6.566 1 96.19 205 PHE B CA 1
ATOM 4412 C C . PHE B 1 205 ? -4.301 -8.789 -7.496 1 96.19 205 PHE B C 1
ATOM 4414 O O . PHE B 1 205 ? -3.404 -9.523 -7.07 1 96.19 205 PHE B O 1
ATOM 4421 N N . ASP B 1 206 ? -4.684 -8.867 -8.758 1 95.56 206 ASP B N 1
ATOM 4422 C CA . ASP B 1 206 ? -4.082 -9.797 -9.711 1 95.56 206 ASP B CA 1
ATOM 4423 C C . ASP B 1 206 ? -3.121 -9.07 -10.656 1 95.56 206 ASP B C 1
ATOM 4425 O O . ASP B 1 206 ? -3.545 -8.234 -11.461 1 95.56 206 ASP B O 1
ATOM 4429 N N . VAL B 1 207 ? -1.926 -9.445 -10.578 1 94.62 207 VAL B N 1
ATOM 4430 C CA . VAL B 1 207 ? -0.862 -8.797 -11.336 1 94.62 207 VAL B CA 1
ATOM 4431 C C . VAL B 1 207 ? -1.117 -8.969 -12.836 1 94.62 207 VAL B C 1
ATOM 4433 O O . VAL B 1 207 ? -0.861 -8.055 -13.617 1 94.62 207 VAL B O 1
ATOM 4436 N N . MET B 1 208 ? -1.555 -10.117 -13.242 1 92.06 208 MET B N 1
ATOM 4437 C CA . MET B 1 208 ? -1.841 -10.352 -14.656 1 92.06 208 MET B CA 1
ATOM 4438 C C . MET B 1 208 ? -2.959 -9.438 -15.141 1 92.06 208 MET B C 1
ATOM 4440 O O . MET B 1 208 ? -2.855 -8.844 -16.219 1 92.06 208 MET B O 1
ATOM 4444 N N . VAL B 1 209 ? -4 -9.305 -14.391 1 90.88 209 VAL B N 1
ATOM 4445 C CA . VAL B 1 209 ? -5.121 -8.438 -14.734 1 90.88 209 VAL B CA 1
ATOM 4446 C C . VAL B 1 209 ? -4.645 -6.992 -14.828 1 90.88 209 VAL B C 1
ATOM 4448 O O . VAL B 1 209 ? -5.051 -6.254 -15.727 1 90.88 209 VAL B O 1
ATOM 4451 N N . ALA B 1 210 ? -3.82 -6.598 -13.867 1 91.06 210 ALA B N 1
ATOM 4452 C CA . ALA B 1 210 ? -3.266 -5.25 -13.906 1 91.06 210 ALA B CA 1
ATOM 4453 C C . ALA B 1 210 ? -2.479 -5.012 -15.195 1 91.06 210 ALA B C 1
ATOM 4455 O O . ALA B 1 210 ? -2.631 -3.973 -15.836 1 91.06 210 ALA B O 1
ATOM 4456 N N . HIS B 1 211 ? -1.646 -5.965 -15.555 1 88.31 211 HIS B N 1
ATOM 4457 C CA . HIS B 1 211 ? -0.86 -5.871 -16.781 1 88.31 211 HIS B CA 1
ATOM 4458 C C . HIS B 1 211 ? -1.761 -5.699 -18 1 88.31 211 HIS B C 1
ATOM 4460 O O . HIS B 1 211 ? -1.494 -4.855 -18.859 1 88.31 211 HIS B O 1
ATOM 4466 N N . ILE B 1 212 ? -2.725 -6.488 -18.062 1 87.31 212 ILE B N 1
ATOM 4467 C CA . ILE B 1 212 ? -3.658 -6.461 -19.188 1 87.31 212 ILE B CA 1
ATOM 4468 C C . ILE B 1 212 ? -4.375 -5.113 -19.234 1 87.31 212 ILE B C 1
ATOM 4470 O O . ILE B 1 212 ? -4.465 -4.488 -20.281 1 87.31 212 ILE B O 1
ATOM 4474 N N . ALA B 1 213 ? -4.906 -4.668 -18.078 1 86.5 213 ALA B N 1
ATOM 4475 C CA . ALA B 1 213 ? -5.641 -3.406 -18 1 86.5 213 ALA B CA 1
ATOM 4476 C C . ALA B 1 213 ? -4.762 -2.232 -18.422 1 86.5 213 ALA B C 1
ATOM 4478 O O . ALA B 1 213 ? -5.207 -1.343 -19.141 1 86.5 213 ALA B O 1
ATOM 4479 N N . ILE B 1 214 ? -3.561 -2.234 -17.922 1 84.38 214 ILE B N 1
ATOM 4480 C CA . ILE B 1 214 ? -2.607 -1.181 -18.25 1 84.38 214 ILE B CA 1
ATOM 4481 C C . ILE B 1 214 ? -2.301 -1.21 -19.75 1 84.38 214 ILE B C 1
ATOM 4483 O O . ILE B 1 214 ? -2.258 -0.164 -20.406 1 84.38 214 ILE B O 1
ATOM 4487 N N . GLY B 1 215 ? -2.061 -2.398 -20.25 1 83.25 215 GLY B N 1
ATOM 4488 C CA . GLY B 1 215 ? -1.825 -2.541 -21.688 1 83.25 215 GLY B CA 1
ATOM 4489 C C . GLY B 1 215 ? -2.969 -2.02 -22.531 1 83.25 215 GLY B C 1
ATOM 4490 O O . GLY B 1 215 ? -2.746 -1.317 -23.516 1 83.25 215 GLY B O 1
ATOM 4491 N N . LYS B 1 216 ? -4.121 -2.35 -22.188 1 81.62 216 LYS B N 1
ATOM 4492 C CA . LYS B 1 216 ? -5.301 -1.897 -22.906 1 81.62 216 LYS B CA 1
ATOM 4493 C C . LYS B 1 216 ? -5.426 -0.377 -22.859 1 81.62 216 LYS B C 1
ATOM 4495 O O . LYS B 1 216 ? -5.82 0.248 -23.844 1 81.62 216 LYS B O 1
ATOM 4500 N N . THR B 1 217 ? -5.164 0.152 -21.719 1 78.44 217 THR B N 1
ATOM 4501 C CA . THR B 1 217 ? -5.211 1.601 -21.562 1 78.44 217 THR B CA 1
ATOM 4502 C C . THR B 1 217 ? -4.219 2.283 -22.5 1 78.44 217 THR B C 1
ATOM 4504 O O . THR B 1 217 ? -4.484 3.375 -23 1 78.44 217 THR B O 1
ATOM 4507 N N . GLU B 1 218 ? -3.121 1.659 -22.719 1 78.06 218 GLU B N 1
ATOM 4508 C CA . GLU B 1 218 ? -2.08 2.203 -23.578 1 78.06 218 GLU B CA 1
ATOM 4509 C C . GLU B 1 218 ? -2.342 1.859 -25.047 1 78.06 218 GLU B C 1
ATOM 4511 O O . GLU B 1 218 ? -1.543 2.197 -25.922 1 78.06 218 GLU B O 1
ATOM 4516 N N . GLY B 1 219 ? -3.391 1.174 -25.297 1 79.81 219 GLY B N 1
ATOM 4517 C CA . GLY B 1 219 ? -3.744 0.798 -26.656 1 79.81 219 GLY B CA 1
ATOM 4518 C C . GLY B 1 219 ? -2.947 -0.383 -27.172 1 79.81 219 GLY B C 1
ATOM 4519 O O . GLY B 1 219 ? -2.846 -0.585 -28.391 1 79.81 219 GLY B O 1
ATOM 4520 N N . LYS B 1 220 ? -2.348 -1.057 -26.328 1 77.94 220 LYS B N 1
ATOM 4521 C CA . LYS B 1 220 ? -1.562 -2.219 -26.719 1 77.94 220 LYS B CA 1
ATOM 4522 C C . LYS B 1 220 ? -2.441 -3.459 -26.859 1 77.94 220 LYS B C 1
ATOM 4524 O O . LYS B 1 220 ? -3.463 -3.576 -26.172 1 77.94 220 LYS B O 1
ATOM 4529 N N . ILE B 1 221 ? -1.996 -4.262 -27.844 1 67.25 221 ILE B N 1
ATOM 4530 C CA . ILE B 1 221 ? -2.643 -5.566 -27.969 1 67.25 221 ILE B CA 1
ATOM 4531 C C . ILE B 1 221 ? -2.094 -6.512 -26.906 1 67.25 221 ILE B C 1
ATOM 4533 O O . ILE B 1 221 ? -0.879 -6.691 -26.781 1 67.25 221 ILE B O 1
ATOM 4537 N N . VAL B 1 222 ? -2.986 -6.84 -25.969 1 69.56 222 VAL B N 1
ATOM 4538 C CA . VAL B 1 222 ? -2.533 -7.723 -24.906 1 69.56 222 VAL B CA 1
ATOM 4539 C C . VAL B 1 222 ? -2.729 -9.18 -25.312 1 69.56 222 VAL B C 1
ATOM 4541 O O . VAL B 1 222 ? -3.795 -9.555 -25.812 1 69.56 222 VAL B O 1
ATOM 4544 N N . GLU B 1 223 ? -1.54 -9.844 -25.469 1 62.81 223 GLU B N 1
ATOM 4545 C CA . GLU B 1 223 ? -1.582 -11.25 -25.844 1 62.81 223 GLU B CA 1
ATOM 4546 C C . GLU B 1 223 ? -2.102 -12.117 -24.703 1 62.81 223 GLU B C 1
ATOM 4548 O O . GLU B 1 223 ? -2.043 -11.711 -23.547 1 62.81 223 GLU B O 1
ATOM 4553 N N . GLU B 1 224 ? -2.721 -13.281 -25.047 1 60.22 224 GLU B N 1
ATOM 4554 C CA . GLU B 1 224 ? -3.195 -14.297 -24.109 1 60.22 224 GLU B CA 1
ATOM 4555 C C . GLU B 1 224 ? -2.047 -14.844 -23.266 1 60.22 224 GLU B C 1
ATOM 4557 O O . GLU B 1 224 ? -0.943 -15.055 -23.766 1 60.22 224 GLU B O 1
ATOM 4562 N N . GLY B 1 225 ? -2.348 -14.898 -22.016 1 64.5 225 GLY B N 1
ATOM 4563 C CA . GLY B 1 225 ? -1.489 -15.695 -21.156 1 64.5 225 GLY B CA 1
ATOM 4564 C C . GLY B 1 225 ? -0.252 -14.945 -20.688 1 64.5 225 GLY B C 1
ATOM 4565 O O . GLY B 1 225 ? 0.865 -15.461 -20.797 1 64.5 225 GLY B O 1
ATOM 4566 N N . VAL B 1 226 ? -0.395 -13.75 -20.203 1 80.88 226 VAL B N 1
ATOM 4567 C CA . VAL B 1 226 ? 0.771 -13.016 -19.734 1 80.88 226 VAL B CA 1
ATOM 4568 C C . VAL B 1 226 ? 1.354 -13.719 -18.5 1 80.88 226 VAL B C 1
ATOM 4570 O O . VAL B 1 226 ? 0.697 -13.812 -17.453 1 80.88 226 VAL B O 1
ATOM 4573 N N . SER B 1 227 ? 2.541 -14.305 -18.766 1 87.62 227 SER B N 1
ATOM 4574 C CA . SER B 1 227 ? 3.232 -15.008 -17.688 1 87.62 227 SER B CA 1
ATOM 4575 C C . SER B 1 227 ? 3.799 -14.031 -16.672 1 87.62 227 SER B C 1
ATOM 4577 O O . SER B 1 227 ? 3.971 -12.844 -16.953 1 87.62 227 SER B O 1
ATOM 4579 N N . LEU B 1 228 ? 3.967 -14.539 -15.438 1 91.12 228 LEU B N 1
ATOM 4580 C CA . LEU B 1 228 ? 4.637 -13.75 -14.406 1 91.12 228 LEU B CA 1
ATOM 4581 C C . LEU B 1 228 ? 6.012 -13.297 -14.883 1 91.12 228 LEU B C 1
ATOM 4583 O O . LEU B 1 228 ? 6.422 -12.164 -14.625 1 91.12 228 LEU B O 1
ATOM 4587 N N . GLN B 1 229 ? 6.664 -14.195 -15.602 1 86.75 229 GLN B N 1
ATOM 4588 C CA . GLN B 1 229 ? 7.973 -13.891 -16.156 1 86.75 229 GLN B CA 1
ATOM 4589 C C . GLN B 1 229 ? 7.902 -12.672 -17.078 1 86.75 229 GLN B C 1
ATOM 4591 O O . GLN B 1 229 ? 8.766 -11.789 -17.016 1 86.75 229 GLN B O 1
ATOM 4596 N N . ALA B 1 230 ? 6.949 -12.641 -17.906 1 84.19 230 ALA B N 1
ATOM 4597 C CA . ALA B 1 230 ? 6.781 -11.523 -18.828 1 84.19 230 ALA B CA 1
ATOM 4598 C C . ALA B 1 230 ? 6.566 -10.219 -18.062 1 84.19 230 ALA B C 1
ATOM 4600 O O . ALA B 1 230 ? 7.109 -9.172 -18.438 1 84.19 230 ALA B O 1
ATOM 4601 N N . CYS B 1 231 ? 5.766 -10.297 -16.984 1 87.31 231 CYS B N 1
ATOM 4602 C CA . CYS B 1 231 ? 5.52 -9.117 -16.172 1 87.31 231 CYS B CA 1
ATOM 4603 C C . CYS B 1 231 ? 6.805 -8.641 -15.5 1 87.31 231 CYS B C 1
ATOM 4605 O O . CYS B 1 231 ? 7.129 -7.449 -15.539 1 87.31 231 CYS B O 1
ATOM 4607 N N . VAL B 1 232 ? 7.52 -9.602 -14.898 1 87.25 232 VAL B N 1
ATOM 4608 C CA . VAL B 1 232 ? 8.75 -9.281 -14.188 1 87.25 232 VAL B CA 1
ATOM 4609 C C . VAL B 1 232 ? 9.781 -8.703 -15.156 1 87.25 232 VAL B C 1
ATOM 4611 O O . VAL B 1 232 ? 10.484 -7.754 -14.82 1 87.25 232 VAL B O 1
ATOM 4614 N N . GLN B 1 233 ? 9.797 -9.188 -16.344 1 82.56 233 GLN B N 1
ATOM 4615 C CA . GLN B 1 233 ? 10.703 -8.672 -17.359 1 82.56 233 GLN B CA 1
ATOM 4616 C C . GLN B 1 233 ? 10.305 -7.27 -17.812 1 82.56 233 GLN B C 1
ATOM 4618 O O . GLN B 1 233 ? 11.148 -6.379 -17.906 1 82.56 233 GLN B O 1
ATOM 4623 N N . SER B 1 234 ? 9.062 -7.09 -18.031 1 81.81 234 SER B N 1
ATOM 4624 C CA . SER B 1 234 ? 8.555 -5.832 -18.562 1 81.81 234 SER B CA 1
ATOM 4625 C C . SER B 1 234 ? 8.711 -4.695 -17.562 1 81.81 234 SER B C 1
ATOM 4627 O O . SER B 1 234 ? 9.039 -3.568 -17.938 1 81.81 234 SER B O 1
ATOM 4629 N N . TYR B 1 235 ? 8.508 -5.062 -16.266 1 83.62 235 TYR B N 1
ATOM 4630 C CA . TYR B 1 235 ? 8.383 -3.971 -15.312 1 83.62 235 TYR B CA 1
ATOM 4631 C C . TYR B 1 235 ? 9.602 -3.9 -14.406 1 83.62 235 TYR B C 1
ATOM 4633 O O . TYR B 1 235 ? 9.914 -2.844 -13.844 1 83.62 235 TYR B O 1
ATOM 4641 N N . LEU B 1 236 ? 10.234 -5.043 -14.211 1 80 236 LEU B N 1
ATOM 4642 C CA . LEU B 1 236 ? 11.367 -5.062 -13.289 1 80 236 LEU B CA 1
ATOM 4643 C C . LEU B 1 236 ? 12.672 -5.332 -14.031 1 80 236 LEU B C 1
ATOM 4645 O O . LEU B 1 236 ? 13.75 -5.289 -13.438 1 80 236 LEU B O 1
ATOM 4649 N N . LYS B 1 237 ? 12.602 -5.578 -15.281 1 75.31 237 LYS B N 1
ATOM 4650 C CA . LYS B 1 237 ? 13.719 -5.727 -16.203 1 75.31 237 LYS B CA 1
ATOM 4651 C C . LYS B 1 237 ? 14.641 -6.867 -15.773 1 75.31 237 LYS B C 1
ATOM 4653 O O . LYS B 1 237 ? 15.867 -6.754 -15.859 1 75.31 237 LYS B O 1
ATOM 4658 N N . LEU B 1 238 ? 14.008 -7.82 -15.141 1 75.25 238 LEU B N 1
ATOM 4659 C CA . LEU B 1 238 ? 14.758 -9.039 -14.867 1 75.25 238 LEU B CA 1
ATOM 4660 C C . LEU B 1 238 ? 14.812 -9.93 -16.109 1 75.25 238 LEU B C 1
ATOM 4662 O O . LEU B 1 238 ? 13.852 -10 -16.875 1 75.25 238 LEU B O 1
ATOM 4666 N N . PRO B 1 239 ? 15.898 -10.539 -16.266 1 68.75 239 PRO B N 1
ATOM 4667 C CA . PRO B 1 239 ? 16.031 -11.367 -17.469 1 68.75 239 PRO B CA 1
ATOM 4668 C C . PRO B 1 239 ? 15.055 -12.539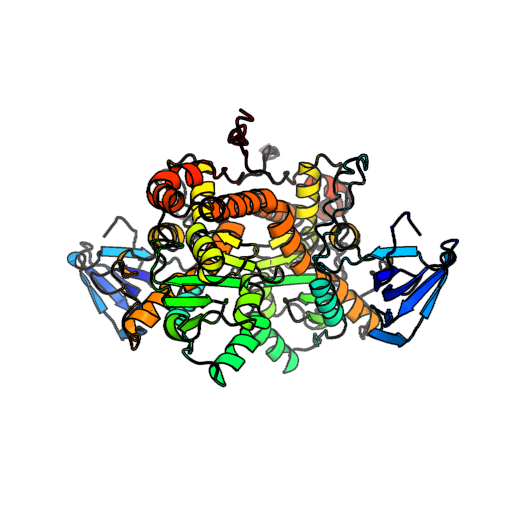 -17.484 1 68.75 239 PRO B C 1
ATOM 4670 O O . PRO B 1 239 ? 14.609 -12.992 -16.438 1 68.75 239 PRO B O 1
ATOM 4673 N N . ASP B 1 240 ? 14.805 -13.102 -18.672 1 66.94 240 ASP B N 1
ATOM 4674 C CA . ASP B 1 240 ? 13.859 -14.195 -18.891 1 66.94 240 ASP B CA 1
ATOM 4675 C C . ASP B 1 240 ? 14.344 -15.477 -18.219 1 66.94 240 ASP B C 1
ATOM 4677 O O . ASP B 1 240 ? 13.539 -16.266 -17.719 1 66.94 240 ASP B O 1
ATOM 4681 N N . LYS B 1 241 ? 15.586 -15.617 -18.203 1 74.5 241 LYS B N 1
ATOM 4682 C CA . LYS B 1 241 ? 16.156 -16.875 -17.688 1 74.5 241 LYS B CA 1
ATOM 4683 C C . LYS B 1 241 ? 16.109 -16.922 -16.172 1 74.5 241 LYS B C 1
ATOM 4685 O O . LYS B 1 241 ? 16.484 -17.922 -15.562 1 74.5 241 LYS B O 1
ATOM 4690 N N . PHE B 1 242 ? 15.57 -15.922 -15.633 1 81.56 242 PHE B N 1
ATOM 4691 C CA . PHE B 1 242 ? 15.492 -15.844 -14.18 1 81.56 242 PHE B CA 1
ATOM 4692 C C . PHE B 1 242 ? 14.57 -16.922 -13.625 1 81.56 242 PHE B C 1
ATOM 4694 O O . PHE B 1 242 ? 14.797 -17.438 -12.531 1 81.56 242 PHE B O 1
ATOM 4701 N N . PHE B 1 243 ? 13.633 -17.359 -14.453 1 87.75 243 PHE B N 1
ATOM 4702 C CA . PHE B 1 243 ? 12.672 -18.375 -14.039 1 87.75 243 PHE B CA 1
ATOM 4703 C C . PHE B 1 243 ? 12.961 -19.703 -14.719 1 87.7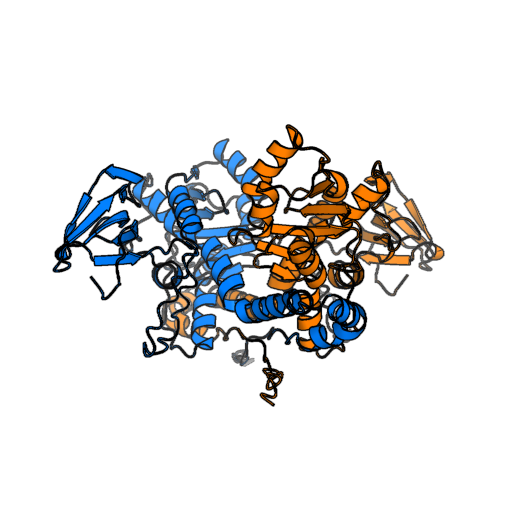5 243 PHE B C 1
ATOM 4705 O O . PHE B 1 243 ? 13.469 -19.734 -15.844 1 87.75 243 PHE B O 1
ATOM 4712 N N . ASP B 1 244 ? 12.695 -20.719 -13.992 1 89.69 244 ASP B N 1
ATOM 4713 C CA . ASP B 1 244 ? 12.719 -22.062 -14.578 1 89.69 244 ASP B CA 1
ATOM 4714 C C . ASP B 1 244 ? 11.328 -22.469 -15.078 1 89.69 244 ASP B C 1
ATOM 4716 O O . ASP B 1 244 ? 10.484 -22.906 -14.297 1 89.69 244 ASP B O 1
ATOM 4720 N N . MET B 1 245 ? 11.164 -22.469 -16.344 1 83.5 245 MET B N 1
ATOM 4721 C CA . MET B 1 245 ? 9.852 -22.719 -16.938 1 83.5 245 MET B CA 1
ATOM 4722 C C . MET B 1 245 ? 9.531 -24.219 -16.938 1 83.5 245 MET B C 1
ATOM 4724 O O . MET B 1 245 ? 8.391 -24.609 -17.172 1 83.5 245 MET B O 1
ATOM 4728 N N . ASN B 1 246 ? 10.547 -24.984 -16.594 1 87.75 246 ASN B N 1
ATOM 4729 C CA . ASN B 1 246 ? 10.352 -26.438 -16.578 1 87.75 246 ASN B CA 1
ATOM 4730 C C . ASN B 1 246 ? 10.375 -27 -15.164 1 87.75 246 ASN B C 1
ATOM 4732 O O . ASN B 1 246 ? 10.57 -28.188 -14.969 1 87.75 246 ASN B O 1
ATOM 4736 N N . ALA B 1 247 ? 10.141 -26.172 -14.266 1 91.88 247 ALA B N 1
ATOM 4737 C CA . ALA B 1 247 ? 10.203 -26.578 -12.859 1 91.88 247 ALA B CA 1
ATOM 4738 C C . ALA B 1 247 ? 9.117 -27.609 -12.539 1 91.88 247 ALA B C 1
ATOM 4740 O O . ALA B 1 247 ? 7.965 -27.453 -12.953 1 91.88 247 ALA B O 1
ATOM 4741 N N . ASN B 1 248 ? 9.555 -28.641 -11.898 1 93.94 248 ASN B N 1
ATOM 4742 C CA . ASN B 1 248 ? 8.648 -29.672 -11.398 1 93.94 248 ASN B CA 1
ATOM 4743 C C . ASN B 1 248 ? 8.602 -29.688 -9.875 1 93.94 248 ASN B C 1
ATOM 4745 O O . ASN B 1 248 ? 9.586 -30.031 -9.219 1 93.94 248 ASN B O 1
ATOM 4749 N N . PHE B 1 249 ? 7.414 -29.5 -9.289 1 96.62 249 PHE B N 1
ATOM 4750 C CA . PHE B 1 249 ? 7.289 -29.344 -7.844 1 96.62 249 PHE B CA 1
ATOM 4751 C C . PHE B 1 249 ? 6.676 -30.578 -7.207 1 96.62 249 PHE B C 1
ATOM 4753 O O . PHE B 1 249 ? 6.293 -30.562 -6.039 1 96.62 249 PHE B O 1
ATOM 4760 N N . ASP B 1 250 ? 6.617 -31.703 -7.93 1 93.5 250 ASP B N 1
ATOM 4761 C CA . ASP B 1 250 ? 5.875 -32.875 -7.465 1 93.5 250 ASP B CA 1
ATOM 4762 C C . ASP B 1 250 ? 6.797 -33.844 -6.754 1 93.5 250 ASP B C 1
ATOM 4764 O O . ASP B 1 250 ? 6.328 -34.719 -6.008 1 93.5 250 ASP B O 1
ATOM 4768 N N . GLU B 1 251 ? 8.055 -33.75 -6.93 1 94.56 251 GLU B N 1
ATOM 4769 C CA . GLU B 1 251 ? 9 -34.688 -6.352 1 94.56 251 GLU B CA 1
ATOM 4770 C C . GLU B 1 251 ? 9.211 -34.438 -4.863 1 94.56 251 GLU B C 1
ATOM 4772 O O . GLU B 1 251 ? 9.188 -33.281 -4.426 1 94.56 251 GLU B O 1
ATOM 4777 N N . ARG B 1 252 ? 9.484 -35.531 -4.148 1 94.62 252 ARG B N 1
ATOM 4778 C CA . ARG B 1 252 ? 9.797 -35.438 -2.725 1 94.62 252 ARG B CA 1
ATOM 4779 C C . ARG B 1 252 ? 11.047 -36.25 -2.393 1 94.62 252 ARG B C 1
ATOM 4781 O O . ARG B 1 252 ? 11.25 -37.344 -2.938 1 94.62 252 ARG B O 1
ATOM 4788 N N . PRO B 1 253 ? 11.82 -35.75 -1.49 1 94.81 253 PRO B N 1
ATOM 4789 C CA . PRO B 1 253 ? 11.703 -34.438 -0.868 1 94.81 253 PRO B CA 1
ATOM 4790 C C . PRO B 1 253 ? 11.875 -33.281 -1.865 1 94.81 253 PRO B C 1
ATOM 4792 O O . PRO B 1 253 ? 12.523 -33.469 -2.902 1 94.81 253 PRO B O 1
ATOM 4795 N N . VAL B 1 254 ? 11.227 -32.156 -1.65 1 96.56 254 VAL B N 1
ATOM 4796 C CA . VAL B 1 254 ? 11.375 -30.984 -2.525 1 96.56 254 VAL B CA 1
ATOM 4797 C C . VAL B 1 254 ? 12.828 -30.5 -2.494 1 96.56 254 VAL B C 1
ATOM 4799 O O . VAL B 1 254 ? 13.391 -30.281 -1.418 1 96.56 254 VAL B O 1
ATOM 4802 N N . SER B 1 255 ? 13.445 -30.375 -3.605 1 95.88 255 SER B N 1
ATOM 4803 C CA . SER B 1 255 ? 14.836 -29.938 -3.666 1 95.88 255 SER B CA 1
ATOM 4804 C C . SER B 1 255 ? 14.969 -28.453 -3.34 1 95.88 255 SER B C 1
ATOM 4806 O O . SER B 1 255 ? 14 -27.703 -3.469 1 95.88 255 SER B O 1
ATOM 4808 N N . ASP B 1 256 ? 16.141 -28.016 -2.922 1 94.31 256 ASP B N 1
ATOM 4809 C CA . ASP B 1 256 ? 16.406 -26.609 -2.65 1 94.31 256 ASP B CA 1
ATOM 4810 C C . ASP B 1 256 ? 16.203 -25.766 -3.902 1 94.31 256 ASP B C 1
ATOM 4812 O O . ASP B 1 256 ? 15.742 -24.625 -3.814 1 94.31 256 ASP B O 1
ATOM 4816 N N . THR B 1 257 ? 16.516 -26.359 -5.016 1 94.06 257 THR B N 1
ATOM 4817 C CA . THR B 1 257 ? 16.328 -25.656 -6.281 1 94.06 257 THR B CA 1
ATOM 4818 C C . THR B 1 257 ? 14.852 -25.359 -6.523 1 94.06 257 THR B C 1
ATOM 4820 O O . THR B 1 257 ? 14.5 -24.25 -6.914 1 94.06 257 THR B O 1
ATOM 4823 N N . MET B 1 258 ? 14.023 -26.312 -6.246 1 96.81 258 MET B N 1
ATOM 4824 C CA . MET B 1 258 ? 12.594 -26.125 -6.461 1 96.81 258 MET B CA 1
ATOM 4825 C C . MET B 1 258 ? 12 -25.188 -5.418 1 96.81 258 MET B C 1
ATOM 4827 O O . MET B 1 258 ? 11.086 -24.422 -5.719 1 96.81 258 MET B O 1
ATOM 4831 N N . LYS B 1 259 ? 12.539 -25.234 -4.18 1 97.56 259 LYS B N 1
ATOM 4832 C CA . LYS B 1 259 ? 12.109 -24.281 -3.15 1 97.56 259 LYS B CA 1
ATOM 4833 C C . LYS B 1 259 ? 12.461 -22.844 -3.537 1 97.56 259 LYS B C 1
ATOM 4835 O O . LYS B 1 259 ? 11.633 -21.953 -3.393 1 97.56 259 LYS B O 1
ATOM 4840 N N . ARG B 1 260 ? 13.594 -22.719 -4.059 1 95.38 260 ARG B N 1
ATOM 4841 C CA . ARG B 1 260 ? 14.016 -21.391 -4.516 1 95.38 260 ARG B CA 1
ATOM 4842 C C . ARG B 1 260 ? 13.172 -20.922 -5.695 1 95.38 260 ARG B C 1
ATOM 4844 O O . ARG B 1 260 ? 12.82 -19.75 -5.781 1 95.38 260 ARG B O 1
ATOM 4851 N N . GLU B 1 261 ? 12.914 -21.859 -6.609 1 96.06 261 GLU B N 1
ATOM 4852 C CA . GLU B 1 261 ? 12.062 -21.516 -7.746 1 96.06 261 GLU B CA 1
ATOM 4853 C C . GLU B 1 261 ? 10.672 -21.078 -7.285 1 96.06 261 GLU B C 1
ATOM 4855 O O . GLU B 1 261 ? 10.109 -20.125 -7.809 1 96.06 261 GLU B O 1
ATOM 4860 N N . ALA B 1 262 ? 10.148 -21.781 -6.281 1 98.06 262 ALA B N 1
ATOM 4861 C CA . ALA B 1 262 ? 8.852 -21.391 -5.715 1 98.06 262 ALA B CA 1
ATOM 4862 C C . ALA B 1 262 ? 8.914 -20 -5.094 1 98.06 262 ALA B C 1
ATOM 4864 O O . ALA B 1 262 ? 7.973 -19.219 -5.215 1 98.06 262 ALA B O 1
ATOM 4865 N N . ALA B 1 263 ? 10 -19.719 -4.438 1 97.75 263 ALA B N 1
ATOM 4866 C CA . ALA B 1 263 ? 10.203 -18.406 -3.852 1 97.75 263 ALA B CA 1
ATOM 4867 C C . ALA B 1 263 ? 10.18 -17.312 -4.926 1 97.75 263 ALA B C 1
ATOM 4869 O O . ALA B 1 263 ? 9.602 -16.25 -4.723 1 97.75 263 ALA B O 1
ATOM 4870 N N . LYS B 1 264 ? 10.727 -17.594 -6.098 1 95.25 264 LYS B N 1
ATOM 4871 C CA . LYS B 1 264 ? 10.734 -16.656 -7.215 1 95.25 264 LYS B CA 1
ATOM 4872 C C . LYS B 1 264 ? 9.32 -16.344 -7.688 1 95.25 264 LYS B C 1
ATOM 4874 O O . LYS B 1 264 ? 9.023 -15.234 -8.117 1 95.25 264 LYS B O 1
ATOM 4879 N N . HIS B 1 265 ? 8.477 -17.312 -7.605 1 97 265 HIS B N 1
ATOM 4880 C CA . HIS B 1 265 ? 7.121 -17.172 -8.133 1 97 265 HIS B CA 1
ATOM 4881 C C . HIS B 1 265 ? 6.277 -16.25 -7.27 1 97 265 HIS B C 1
ATOM 4883 O O . HIS B 1 265 ? 5.227 -15.766 -7.707 1 97 265 HIS B O 1
ATOM 4889 N N . VAL B 1 266 ? 6.738 -15.977 -6.031 1 98.12 266 VAL B N 1
ATOM 4890 C CA . VAL B 1 266 ? 5.852 -15.234 -5.141 1 98.12 266 VAL B CA 1
ATOM 4891 C C . VAL B 1 266 ? 6.508 -13.914 -4.734 1 98.12 266 VAL B C 1
ATOM 4893 O O . VAL B 1 266 ? 5.82 -12.938 -4.438 1 98.12 266 VAL B O 1
ATOM 4896 N N . VAL B 1 267 ? 7.781 -13.742 -4.852 1 96.31 267 VAL B N 1
ATOM 4897 C CA . VAL B 1 267 ? 8.555 -12.672 -4.234 1 96.31 267 VAL B CA 1
ATOM 4898 C C . VAL B 1 267 ? 8.234 -11.344 -4.918 1 96.31 267 VAL B C 1
ATOM 4900 O O . VAL B 1 267 ? 8.273 -10.289 -4.281 1 96.31 267 VAL B O 1
ATOM 4903 N N . PHE B 1 268 ? 7.848 -11.375 -6.152 1 94 268 PHE B N 1
ATOM 4904 C CA . PHE B 1 268 ? 7.719 -10.141 -6.918 1 94 268 PHE B CA 1
ATOM 4905 C C . PHE B 1 268 ? 6.285 -9.617 -6.875 1 94 268 PHE B C 1
ATOM 4907 O O . PHE B 1 268 ? 5.996 -8.531 -7.371 1 94 268 PHE B O 1
ATOM 4914 N N . LEU B 1 269 ? 5.43 -10.352 -6.324 1 96.94 269 LEU B N 1
ATOM 4915 C CA . LEU B 1 269 ? 4.012 -10 -6.406 1 96.94 269 LEU B CA 1
ATOM 4916 C C . LEU B 1 269 ? 3.734 -8.68 -5.699 1 96.94 269 LEU B C 1
ATOM 4918 O O . LEU B 1 269 ? 3.131 -7.777 -6.281 1 96.94 269 LEU B O 1
ATOM 4922 N N . LEU B 1 270 ? 4.242 -8.523 -4.477 1 94.81 270 LEU B N 1
ATOM 4923 C CA . LEU B 1 270 ? 3.984 -7.289 -3.732 1 94.81 270 LEU B CA 1
ATOM 4924 C C . LEU B 1 270 ? 4.727 -6.113 -4.355 1 94.81 270 LEU B C 1
ATOM 4926 O O . LEU B 1 270 ? 4.148 -5.043 -4.551 1 94.81 270 LEU B O 1
ATOM 4930 N N . PRO B 1 271 ? 5.977 -6.297 -4.797 1 91.56 271 PRO B N 1
ATOM 4931 C CA . PRO B 1 271 ? 6.668 -5.207 -5.488 1 91.56 271 PRO B CA 1
ATOM 4932 C C . PRO B 1 271 ? 5.965 -4.789 -6.777 1 91.56 271 PRO B C 1
ATOM 4934 O O . PRO B 1 271 ? 5.887 -3.598 -7.082 1 91.56 271 PRO B O 1
ATOM 4937 N N . LEU B 1 272 ? 5.496 -5.703 -7.527 1 93.25 272 LEU B N 1
ATOM 4938 C CA . LEU B 1 272 ? 4.789 -5.383 -8.766 1 93.25 272 LEU B CA 1
ATOM 4939 C C . LEU B 1 272 ? 3.504 -4.613 -8.469 1 93.25 272 LEU B C 1
ATOM 4941 O O . LEU B 1 272 ? 3.174 -3.656 -9.172 1 93.25 272 LEU B O 1
ATOM 4945 N N . GLN B 1 273 ? 2.777 -5.082 -7.441 1 94.62 273 GLN B N 1
ATOM 4946 C CA . GLN B 1 273 ? 1.58 -4.34 -7.062 1 94.62 273 GLN B CA 1
ATOM 4947 C C . GLN B 1 273 ? 1.914 -2.885 -6.738 1 94.62 273 GLN B C 1
ATOM 4949 O O . GLN B 1 273 ? 1.209 -1.97 -7.168 1 94.62 273 GLN B O 1
ATOM 4954 N N . ASP B 1 274 ? 2.896 -2.709 -5.945 1 91.19 274 ASP B N 1
ATOM 4955 C CA . ASP B 1 274 ? 3.322 -1.368 -5.559 1 91.19 274 ASP B CA 1
ATOM 4956 C C . ASP B 1 274 ? 3.629 -0.512 -6.785 1 91.19 274 ASP B C 1
ATOM 4958 O O . ASP B 1 274 ? 3.174 0.63 -6.879 1 91.19 274 ASP B O 1
ATOM 4962 N N . LEU B 1 275 ? 4.352 -1.082 -7.703 1 89.25 275 LEU B N 1
ATOM 4963 C CA . LEU B 1 275 ? 4.715 -0.393 -8.938 1 89.25 275 LEU B CA 1
ATOM 4964 C C . LEU B 1 275 ? 3.473 -0.065 -9.758 1 89.25 275 LEU B C 1
ATOM 4966 O O . LEU B 1 275 ? 3.316 1.064 -10.234 1 89.25 275 LEU B O 1
ATOM 4970 N N . PHE B 1 276 ? 2.635 -0.992 -9.922 1 91.31 276 PHE B N 1
ATOM 4971 C CA . PHE B 1 276 ? 1.428 -0.804 -10.719 1 91.31 276 PHE B CA 1
ATOM 4972 C C . PHE B 1 276 ? 0.562 0.308 -10.141 1 91.31 276 PHE B C 1
ATOM 4974 O O . PHE B 1 276 ? 0.13 1.207 -10.867 1 91.31 276 PHE B O 1
ATOM 4981 N N . ILE B 1 277 ? 0.397 0.286 -8.844 1 91.69 277 ILE B N 1
ATOM 4982 C CA . ILE B 1 277 ? -0.536 1.211 -8.203 1 91.69 277 ILE B CA 1
ATOM 4983 C C . ILE B 1 277 ? 0.067 2.613 -8.172 1 91.69 277 ILE B C 1
ATOM 4985 O O . ILE B 1 277 ? -0.543 3.568 -8.664 1 91.69 277 ILE B O 1
ATOM 4989 N N . HIS B 1 278 ? 1.261 2.736 -7.707 1 89.62 278 HIS B N 1
ATOM 4990 C CA . HIS B 1 278 ? 1.763 4.055 -7.336 1 89.62 278 HIS B CA 1
ATOM 4991 C C . HIS B 1 278 ? 2.521 4.703 -8.492 1 89.62 278 HIS B C 1
ATOM 4993 O O . HIS B 1 278 ? 2.562 5.93 -8.602 1 89.62 278 HIS B O 1
ATOM 4999 N N . GLU B 1 279 ? 3.047 3.887 -9.359 1 86.69 279 GLU B N 1
ATOM 5000 C CA . GLU B 1 279 ? 3.859 4.473 -10.422 1 86.69 279 GLU B CA 1
ATOM 5001 C C . GLU B 1 279 ? 3.111 4.48 -11.75 1 86.69 279 GLU B C 1
ATOM 5003 O O . GLU B 1 279 ? 3.438 5.258 -12.648 1 86.69 279 GLU B O 1
ATOM 5008 N N . ILE B 1 280 ? 2.137 3.68 -11.844 1 87.81 280 ILE B N 1
ATOM 5009 C CA . ILE B 1 280 ? 1.503 3.576 -13.148 1 87.81 280 ILE B CA 1
ATOM 5010 C C . ILE B 1 280 ? 0.036 3.988 -13.047 1 87.81 280 ILE B C 1
ATOM 5012 O O . ILE B 1 280 ? -0.356 5.043 -13.555 1 87.81 280 ILE B O 1
ATOM 5016 N N . MET B 1 281 ? -0.737 3.326 -12.297 1 87.44 281 MET B N 1
ATOM 5017 C CA . MET B 1 281 ? -2.184 3.527 -12.258 1 87.44 281 MET B CA 1
ATOM 5018 C C . MET B 1 281 ? -2.527 4.891 -11.664 1 87.44 281 MET B C 1
ATOM 5020 O O . MET B 1 281 ? -3.447 5.562 -12.141 1 87.44 281 MET B O 1
ATOM 5024 N N . LEU B 1 282 ? -1.755 5.297 -10.633 1 89.19 282 LEU B N 1
ATOM 5025 C CA . LEU B 1 282 ? -2.105 6.539 -9.945 1 89.19 282 LEU B CA 1
ATOM 5026 C C . LEU B 1 282 ? -1.127 7.652 -10.305 1 89.19 282 LEU B C 1
ATOM 5028 O O . LEU B 1 282 ? -1.065 8.672 -9.609 1 89.19 282 LEU B O 1
ATOM 5032 N N . GLU B 1 283 ? -0.403 7.449 -11.344 1 86.25 283 GLU B N 1
ATOM 5033 C CA . GLU B 1 283 ? 0.568 8.453 -11.766 1 86.25 283 GLU B CA 1
ATOM 5034 C C . GLU B 1 283 ? -0.101 9.805 -11.992 1 86.25 283 GLU B C 1
ATOM 5036 O O . GLU B 1 283 ? 0.394 10.836 -11.523 1 86.25 283 GLU B O 1
ATOM 5041 N N . PRO B 1 284 ? -1.216 9.891 -12.703 1 83.12 284 PRO B N 1
ATOM 5042 C CA . PRO B 1 284 ? -1.863 11.195 -12.883 1 83.12 284 PRO B CA 1
ATOM 5043 C C . PRO B 1 284 ? -2.279 11.836 -11.555 1 83.12 284 PRO B C 1
ATOM 5045 O O . PRO B 1 284 ? -2.162 13.047 -11.391 1 83.12 284 PRO B O 1
ATOM 5048 N N . PHE B 1 285 ? -2.773 11.039 -10.727 1 89.25 285 PHE B N 1
ATOM 5049 C CA . PHE B 1 285 ? -3.154 11.562 -9.422 1 89.25 285 PHE B CA 1
ATOM 5050 C C . PHE B 1 285 ? -1.943 12.125 -8.688 1 89.25 285 PHE B C 1
ATOM 5052 O O . PHE B 1 285 ? -2.016 13.195 -8.094 1 89.25 285 PHE B O 1
ATOM 5059 N N . TYR B 1 286 ? -0.838 11.383 -8.633 1 90 286 TYR B N 1
ATOM 5060 C CA . TYR B 1 286 ? 0.373 11.852 -7.973 1 90 286 TYR B CA 1
ATOM 5061 C C . TYR B 1 286 ? 0.886 13.133 -8.609 1 90 286 TYR B C 1
ATOM 5063 O O . TYR B 1 286 ? 1.445 13.992 -7.93 1 90 286 TYR B O 1
ATOM 5071 N N . SER B 1 287 ? 0.716 13.227 -9.859 1 86.81 287 SER B N 1
ATOM 5072 C CA . SER B 1 287 ? 1.055 14.477 -10.539 1 86.81 287 SER B CA 1
ATOM 5073 C C . SER B 1 287 ? 0.209 15.633 -10.016 1 86.81 287 SER B C 1
ATOM 5075 O O . SER B 1 287 ? 0.715 16.734 -9.82 1 86.81 287 SER B O 1
ATOM 5077 N N . SER B 1 288 ? -1.072 15.391 -9.789 1 87.44 288 SER B N 1
ATOM 5078 C CA . SER B 1 288 ? -1.949 16.391 -9.188 1 87.44 288 SER B CA 1
ATOM 5079 C C . SER B 1 288 ? -1.479 16.766 -7.789 1 87.44 288 SER B C 1
ATOM 5081 O O . SER B 1 288 ? -1.5 17.938 -7.414 1 87.44 288 SER B O 1
ATOM 5083 N N . CYS B 1 289 ? -1.1 15.75 -7.027 1 92.12 289 CYS B N 1
ATOM 5084 C CA . CYS B 1 289 ? -0.569 16.016 -5.695 1 92.12 289 CYS B CA 1
ATOM 5085 C C . CYS B 1 289 ? 0.659 16.922 -5.762 1 92.12 289 CYS B C 1
ATOM 5087 O O . CYS B 1 289 ? 0.765 17.891 -5.012 1 92.12 289 CYS B O 1
ATOM 5089 N N . SER B 1 290 ? 1.533 16.547 -6.652 1 90.31 290 SER B N 1
ATOM 5090 C CA . SER B 1 290 ? 2.768 17.312 -6.797 1 90.31 290 SER B CA 1
ATOM 5091 C C . SER B 1 290 ? 2.48 18.766 -7.172 1 90.31 290 SER B C 1
ATOM 5093 O O . SER B 1 290 ? 3.078 19.688 -6.609 1 90.31 290 SER B O 1
ATOM 5095 N N . ASN B 1 291 ? 1.597 18.953 -8.078 1 86.56 291 ASN B N 1
ATOM 5096 C CA . ASN B 1 291 ? 1.217 20.297 -8.492 1 86.56 291 ASN B CA 1
ATOM 5097 C C . ASN B 1 291 ? 0.6 21.094 -7.34 1 86.56 291 ASN B C 1
ATOM 5099 O O . ASN B 1 291 ? 0.919 22.266 -7.148 1 86.56 291 ASN B O 1
ATOM 5103 N N . TYR B 1 292 ? -0.255 20.484 -6.641 1 88.25 292 TYR B N 1
ATOM 5104 C CA . TYR B 1 292 ? -0.871 21.141 -5.496 1 88.25 292 TYR B CA 1
ATOM 5105 C C . TYR B 1 292 ? 0.174 21.5 -4.449 1 88.25 292 TYR B C 1
ATOM 5107 O O . TYR B 1 292 ? 0.179 22.625 -3.934 1 88.25 292 TYR B O 1
ATOM 5115 N N . LEU B 1 293 ? 1.011 20.531 -4.156 1 90.56 293 LEU B N 1
ATOM 5116 C CA . LEU B 1 293 ? 2.053 20.719 -3.154 1 90.56 293 LEU B CA 1
ATOM 5117 C C . LEU B 1 293 ? 2.928 21.922 -3.502 1 90.56 293 LEU B C 1
ATOM 5119 O O . LEU B 1 293 ? 3.334 22.672 -2.615 1 90.56 293 LEU B O 1
ATOM 5123 N N . GLN B 1 294 ? 3.143 22.125 -4.727 1 88.75 294 GLN B N 1
ATOM 5124 C CA . GLN B 1 294 ? 4.082 23.156 -5.168 1 88.75 294 GLN B CA 1
ATOM 5125 C C . GLN B 1 294 ? 3.383 24.5 -5.348 1 88.75 294 GLN B C 1
ATOM 5127 O O . GLN B 1 294 ? 4.039 25.531 -5.488 1 88.75 294 GLN B O 1
ATOM 5132 N N . SER B 1 295 ? 2.113 24.547 -5.297 1 84.62 295 SER B N 1
ATOM 5133 C CA . SER B 1 295 ? 1.329 25.719 -5.684 1 84.62 295 SER B CA 1
ATOM 5134 C C . SER B 1 295 ? 1.672 26.922 -4.812 1 84.62 295 SER B C 1
ATOM 5136 O O . SER B 1 295 ? 1.6 28.062 -5.266 1 84.62 295 SER B O 1
ATOM 5138 N N . LEU B 1 296 ? 2.1 26.672 -3.588 1 82.5 296 LEU B N 1
ATOM 5139 C CA . LEU B 1 296 ? 2.455 27.781 -2.699 1 82.5 296 LEU B CA 1
ATOM 5140 C C . LEU B 1 296 ? 3.959 28.031 -2.715 1 82.5 296 LEU B C 1
ATOM 5142 O O . LEU B 1 296 ? 4.402 29.172 -2.854 1 82.5 296 LEU B O 1
ATOM 5146 N N . SER B 1 297 ? 4.641 26.969 -2.678 1 84.31 297 SER B N 1
ATOM 5147 C CA . SER B 1 297 ? 6.086 27.062 -2.496 1 84.31 297 SER B CA 1
ATOM 5148 C C . SER B 1 297 ? 6.766 27.594 -3.756 1 84.31 297 SER B C 1
ATOM 5150 O O . SER B 1 297 ? 7.887 28.094 -3.695 1 84.31 297 SER B O 1
ATOM 5152 N N . ARG B 1 298 ? 6.172 27.469 -4.816 1 78.75 298 ARG B N 1
ATOM 5153 C CA . ARG B 1 298 ? 6.754 27.922 -6.074 1 78.75 298 ARG B CA 1
ATOM 5154 C C . ARG B 1 298 ? 6.777 29.438 -6.156 1 78.75 298 ARG B C 1
ATOM 5156 O O . ARG B 1 298 ? 7.516 30.016 -6.961 1 78.75 298 ARG B O 1
ATOM 5163 N N . ASN B 1 299 ? 5.832 30.062 -5.363 1 74 299 ASN B N 1
ATOM 5164 C CA . ASN B 1 299 ? 5.844 31.516 -5.297 1 74 299 ASN B CA 1
ATOM 5165 C C . ASN B 1 299 ? 7.016 32.031 -4.465 1 74 299 ASN B C 1
ATOM 5167 O O . ASN B 1 299 ? 7.035 31.875 -3.244 1 74 299 ASN B O 1
ATOM 5171 N N . PRO B 1 300 ? 7.957 32.531 -5.125 1 71.06 300 PRO B N 1
ATOM 5172 C CA . PRO B 1 300 ? 9.141 32.938 -4.363 1 71.06 300 PRO B CA 1
ATOM 5173 C C . PRO B 1 300 ? 8.922 34.188 -3.547 1 71.06 300 PRO B C 1
ATOM 5175 O O . PRO B 1 300 ? 9.656 34.469 -2.594 1 71.06 300 PRO B O 1
ATOM 5178 N N . ASP B 1 301 ? 7.938 34.969 -3.971 1 70.75 301 ASP B N 1
ATOM 5179 C CA . ASP B 1 301 ? 7.738 36.25 -3.305 1 70.75 301 ASP B CA 1
ATOM 5180 C C . ASP B 1 301 ? 7.062 36.062 -1.949 1 70.75 301 ASP B C 1
ATOM 5182 O O . ASP B 1 301 ? 5.957 35.531 -1.87 1 70.75 301 ASP B O 1
ATOM 5186 N N . PHE B 1 302 ? 7.711 36.531 -0.986 1 70.81 302 PHE B N 1
ATOM 5187 C CA . PHE B 1 302 ? 7.25 36.406 0.39 1 70.81 302 PHE B CA 1
ATOM 5188 C C . PHE B 1 302 ? 5.875 37.031 0.573 1 70.81 302 PHE B C 1
ATOM 5190 O O . PHE B 1 302 ? 4.984 36.406 1.172 1 70.81 302 PHE B O 1
ATOM 5197 N N . ILE B 1 303 ? 5.676 38.156 0.049 1 67 303 ILE B N 1
ATOM 5198 C CA . ILE B 1 303 ? 4.426 38.906 0.23 1 67 303 ILE B CA 1
ATOM 5199 C C . ILE B 1 303 ? 3.328 38.25 -0.614 1 67 303 ILE B C 1
ATOM 5201 O O . ILE B 1 303 ? 2.209 38.062 -0.136 1 67 303 ILE B O 1
ATOM 5205 N N . SER B 1 304 ? 3.748 37.906 -1.741 1 66.56 304 SER B N 1
ATOM 5206 C CA . SER B 1 304 ? 2.771 37.312 -2.654 1 66.56 304 SER B CA 1
ATOM 5207 C C . SER B 1 304 ? 2.324 35.938 -2.174 1 66.56 304 SER B C 1
ATOM 5209 O O . SER B 1 304 ? 1.177 35.562 -2.393 1 66.56 304 SER B O 1
ATOM 5211 N N . SER B 1 305 ? 3.176 35.281 -1.463 1 72.75 305 SER B N 1
ATOM 5212 C CA . SER B 1 305 ? 2.834 33.969 -0.959 1 72.75 305 SER B CA 1
ATOM 5213 C C . SER B 1 305 ? 1.764 34.031 0.124 1 72.75 305 SER B C 1
ATOM 5215 O O . SER B 1 305 ? 0.967 33.125 0.287 1 72.75 305 SER B O 1
ATOM 5217 N N . LEU B 1 306 ? 1.788 35.125 0.837 1 69.31 306 LEU B N 1
ATOM 5218 C CA . LEU B 1 306 ? 0.754 35.344 1.846 1 69.31 306 LEU B CA 1
ATOM 5219 C C . LEU B 1 306 ? -0.614 35.5 1.194 1 69.31 306 LEU B C 1
ATOM 5221 O O . LEU B 1 306 ? -1.61 34.969 1.678 1 69.31 306 LEU B O 1
ATOM 5225 N N . THR B 1 307 ? -0.574 36.281 0.144 1 67.06 307 THR B N 1
ATOM 5226 C CA . THR B 1 307 ? -1.806 36.5 -0.611 1 67.06 307 THR B CA 1
ATOM 5227 C C . THR B 1 307 ? -2.291 35.188 -1.214 1 67.06 307 THR B C 1
ATOM 5229 O O . THR B 1 307 ? -3.492 34.906 -1.228 1 67.06 307 THR B O 1
ATOM 5232 N N . ASP B 1 308 ? -1.313 34.438 -1.64 1 71.25 308 ASP B N 1
ATOM 5233 C CA . ASP B 1 308 ? -1.621 33.156 -2.223 1 71.25 308 ASP B CA 1
ATOM 5234 C C . ASP B 1 308 ? -2.225 32.219 -1.183 1 71.25 308 ASP B C 1
ATOM 5236 O O . ASP B 1 308 ? -3.141 31.438 -1.487 1 71.25 308 ASP B O 1
ATOM 5240 N N . LEU B 1 309 ? -1.673 32.188 -0.053 1 70.12 309 LEU B N 1
ATOM 5241 C CA . LEU B 1 309 ? -2.154 31.359 1.047 1 70.12 309 LEU B CA 1
ATOM 5242 C C . LEU B 1 309 ? -3.607 31.688 1.377 1 70.12 309 LEU B C 1
ATOM 5244 O O . LEU B 1 309 ? -4.398 30.781 1.668 1 70.12 309 LEU B O 1
ATOM 5248 N N . ARG B 1 310 ? -3.924 33 1.3 1 65.19 310 ARG B N 1
ATOM 5249 C CA . ARG B 1 310 ? -5.254 33.438 1.685 1 65.19 310 ARG B CA 1
ATOM 5250 C C . ARG B 1 310 ? -6.246 33.281 0.539 1 65.19 310 ARG B C 1
ATOM 5252 O O . ARG B 1 310 ? -7.398 32.906 0.76 1 65.19 310 ARG B O 1
ATOM 5259 N N . ASN B 1 311 ? -5.738 33.625 -0.691 1 59.84 311 ASN B N 1
ATOM 5260 C CA . ASN B 1 311 ? -6.664 33.719 -1.817 1 59.84 311 ASN B CA 1
ATOM 5261 C C . ASN B 1 311 ? -6.66 32.406 -2.645 1 59.84 311 ASN B C 1
ATOM 5263 O O . ASN B 1 311 ? -7.695 32.031 -3.178 1 59.84 311 ASN B O 1
ATOM 5267 N N . LYS B 1 312 ? -5.473 31.797 -2.848 1 57.44 312 LYS B N 1
ATOM 5268 C CA . LYS B 1 312 ? -5.273 30.875 -3.963 1 57.44 312 LYS B CA 1
ATOM 5269 C C . LYS B 1 312 ? -5.512 29.422 -3.531 1 57.44 312 LYS B C 1
ATOM 5271 O O . LYS B 1 312 ? -5.305 28.5 -4.316 1 57.44 312 LYS B O 1
ATOM 5276 N N . ASN B 1 313 ? -5.938 29.266 -2.342 1 63.28 313 ASN B N 1
ATOM 5277 C CA . ASN B 1 313 ? -6.32 27.891 -1.999 1 63.28 313 ASN B CA 1
ATOM 5278 C C . ASN B 1 313 ? -7.414 27.375 -2.926 1 63.28 313 ASN B C 1
ATOM 5280 O O . ASN B 1 313 ? -7.363 26.219 -3.355 1 63.28 313 ASN B O 1
ATOM 5284 N N . GLY B 1 314 ? -8.125 28.281 -3.316 1 66 314 GLY B N 1
ATOM 5285 C CA . GLY B 1 314 ? -9.227 27.938 -4.199 1 66 314 GLY B CA 1
ATOM 5286 C C . GLY B 1 314 ? -8.773 27.5 -5.578 1 66 314 GLY B C 1
ATOM 5287 O O . GLY B 1 314 ? -9.25 26.484 -6.105 1 66 314 GLY B O 1
ATOM 5288 N N . GLU B 1 315 ? -7.777 28.297 -6.105 1 68.88 315 GLU B N 1
ATOM 5289 C CA . GLU B 1 315 ? -7.297 27.969 -7.445 1 68.88 315 GLU B CA 1
ATOM 5290 C C . GLU B 1 315 ? -6.578 26.625 -7.461 1 68.88 315 GLU B C 1
ATOM 5292 O O . GLU B 1 315 ? -6.727 25.844 -8.406 1 68.88 315 GLU B O 1
ATOM 5297 N N . ALA B 1 316 ? -5.805 26.422 -6.477 1 71 316 ALA B N 1
ATOM 5298 C CA . ALA B 1 316 ? -5.066 25.172 -6.383 1 71 316 ALA B CA 1
ATOM 5299 C C . ALA B 1 316 ? -6.02 23.984 -6.25 1 71 316 ALA B C 1
ATOM 5301 O O . ALA B 1 316 ? -5.781 22.922 -6.828 1 71 316 ALA B O 1
ATOM 5302 N N . ILE B 1 317 ? -7.059 24.219 -5.598 1 73.69 317 ILE B N 1
ATOM 5303 C CA . ILE B 1 317 ? -8.062 23.172 -5.406 1 73.69 317 ILE B CA 1
ATOM 5304 C C . ILE B 1 317 ? -8.805 22.922 -6.715 1 73.69 317 ILE B C 1
ATOM 5306 O O . ILE B 1 317 ? -9.07 21.766 -7.074 1 73.69 317 ILE B O 1
ATOM 5310 N N . GLU B 1 318 ? -9.055 23.984 -7.332 1 74.31 318 GLU B N 1
ATOM 5311 C CA . GLU B 1 318 ? -9.75 23.875 -8.609 1 74.31 318 GLU B CA 1
ATOM 5312 C C . GLU B 1 318 ? -8.906 23.109 -9.633 1 74.31 318 GLU B C 1
ATOM 5314 O O . GLU B 1 318 ? -9.445 22.406 -10.484 1 74.31 318 GLU B O 1
ATOM 5319 N N . ALA B 1 319 ? -7.641 23.219 -9.469 1 72.62 319 ALA B N 1
ATOM 5320 C CA . ALA B 1 319 ? -6.723 22.609 -10.422 1 72.62 319 ALA B CA 1
ATOM 5321 C C . ALA B 1 319 ? -6.617 21.094 -10.211 1 72.62 319 ALA B C 1
ATOM 5323 O O . ALA B 1 319 ? -6.109 20.375 -11.062 1 72.62 319 ALA B O 1
ATOM 5324 N N . VAL B 1 320 ? -7.102 20.625 -9.148 1 74.94 320 VAL B N 1
ATOM 5325 C CA . VAL B 1 320 ? -7.074 19.188 -8.883 1 74.94 320 VAL B CA 1
ATOM 5326 C C . VAL B 1 320 ? -8.047 18.469 -9.82 1 74.94 320 VAL B C 1
ATOM 5328 O O . VAL B 1 320 ? -9.234 18.781 -9.836 1 74.94 320 VAL B O 1
ATOM 5331 N N . ALA B 1 321 ? -7.539 17.562 -10.633 1 73.38 321 ALA B N 1
ATOM 5332 C CA . ALA B 1 321 ? -8.352 16.828 -11.586 1 73.38 321 ALA B CA 1
ATOM 5333 C C . ALA B 1 321 ? -9.078 15.664 -10.906 1 73.38 321 ALA B C 1
ATOM 5335 O O . ALA B 1 321 ? -8.586 15.117 -9.914 1 73.38 321 ALA B O 1
ATOM 5336 N N . PRO B 1 322 ? -10.273 15.32 -11.469 1 69.81 322 PRO B N 1
ATOM 5337 C CA . PRO B 1 322 ? -10.93 14.117 -10.953 1 69.81 322 PRO B CA 1
ATOM 5338 C C . PRO B 1 322 ? -10.109 12.852 -11.203 1 69.81 322 PRO B C 1
ATOM 5340 O O . PRO B 1 322 ? -9.234 12.836 -12.078 1 69.81 322 PRO B O 1
ATOM 5343 N N . VAL B 1 323 ? -10.234 11.93 -10.305 1 67.06 323 VAL B N 1
ATOM 5344 C CA . VAL B 1 323 ? -9.578 10.633 -10.477 1 67.06 323 VAL B CA 1
ATOM 5345 C C . VAL B 1 323 ? -10.516 9.68 -11.219 1 67.06 323 VAL B C 1
ATOM 5347 O O . VAL B 1 323 ? -11.703 9.594 -10.891 1 67.06 323 VAL B O 1
ATOM 5350 N N . ASN B 1 324 ? -10.273 9.266 -12.5 1 59.31 324 ASN B N 1
ATOM 5351 C CA . ASN B 1 324 ? -11.133 8.312 -13.188 1 59.31 324 ASN B CA 1
ATOM 5352 C C . ASN B 1 324 ? -11.203 6.984 -12.438 1 59.31 324 ASN B C 1
ATOM 5354 O O . ASN B 1 324 ? -10.188 6.309 -12.273 1 59.31 324 ASN B O 1
ATOM 5358 N N . LEU B 1 325 ? -12.258 6.836 -11.523 1 50.53 325 LEU B N 1
ATOM 5359 C CA . LEU B 1 325 ? -12.492 5.672 -10.68 1 50.53 325 LEU B CA 1
ATOM 5360 C C . LEU B 1 325 ? -12.922 4.473 -11.516 1 50.53 325 LEU B C 1
ATOM 5362 O O . LEU B 1 325 ? -12.945 3.342 -11.023 1 50.53 325 LEU B O 1
ATOM 5366 N N . GLY B 1 326 ? -13.258 4.512 -12.789 1 46.31 326 GLY B N 1
ATOM 5367 C CA . GLY B 1 326 ? -13.961 3.4 -13.406 1 46.31 326 GLY B CA 1
ATOM 5368 C C . GLY B 1 326 ? -13.344 2.957 -14.719 1 46.31 326 GLY B C 1
ATOM 5369 O O . GLY B 1 326 ? -12.445 3.617 -15.242 1 46.31 326 GLY B O 1
ATOM 5370 N N . ILE B 1 327 ? -13.383 1.541 -14.711 1 42.88 327 ILE B N 1
ATOM 5371 C CA . ILE B 1 327 ? -13.195 0.822 -15.969 1 42.88 327 ILE B CA 1
ATOM 5372 C C . ILE B 1 327 ? -14.312 1.181 -16.938 1 42.88 327 ILE B C 1
ATOM 5374 O O . ILE B 1 327 ? -15.469 1.336 -16.547 1 42.88 327 ILE B O 1
ATOM 5378 N N . ASP B 1 328 ? -14.039 1.837 -17.938 1 38.62 328 ASP B N 1
ATOM 5379 C CA . ASP B 1 328 ? -15.102 1.777 -18.938 1 38.62 328 ASP B CA 1
ATOM 5380 C C . ASP B 1 328 ? -15.562 0.34 -19.156 1 38.62 328 ASP B C 1
ATOM 5382 O O . ASP B 1 328 ? -14.836 -0.461 -19.75 1 38.62 328 ASP B O 1
ATOM 5386 N N . VAL B 1 329 ? -16.219 -0.196 -18.203 1 32.28 329 VAL B N 1
ATOM 5387 C CA . VAL B 1 329 ? -16.734 -1.544 -18.422 1 32.28 329 VAL B CA 1
ATOM 5388 C C . VAL B 1 329 ? -17.859 -1.505 -19.453 1 32.28 329 VAL B C 1
ATOM 5390 O O . VAL B 1 329 ? -18.906 -0.892 -19.203 1 32.28 329 VAL B O 1
ATOM 5393 N N . GLU B 1 330 ? -17.641 -1.628 -20.641 1 32.5 330 GLU B N 1
ATOM 5394 C CA . GLU B 1 330 ? -18.75 -2.162 -21.438 1 32.5 330 GLU B CA 1
ATOM 5395 C C . GLU B 1 330 ? -19.297 -3.443 -20.812 1 32.5 330 GLU B C 1
ATOM 5397 O O . GLU B 1 330 ? -18.562 -4.426 -20.656 1 32.5 330 GLU B O 1
ATOM 5402 N N . LEU B 1 331 ? -20.25 -3.328 -19.906 1 30.16 331 LEU B N 1
ATOM 5403 C CA . LEU B 1 331 ? -21.016 -4.445 -19.375 1 30.16 331 LEU B CA 1
ATOM 5404 C C . LEU B 1 331 ? -21.25 -5.5 -20.453 1 30.16 331 LEU B C 1
ATOM 5406 O O . LEU B 1 331 ? -21.906 -5.23 -21.469 1 30.16 331 LEU B O 1
ATOM 5410 N N . LEU B 1 332 ? -20.438 -6.453 -20.625 1 29.09 332 LEU B N 1
ATOM 5411 C CA . LEU B 1 332 ? -20.875 -7.59 -21.438 1 29.09 332 LEU B CA 1
ATOM 5412 C C . LEU B 1 332 ? -22.125 -8.242 -20.844 1 29.09 332 LEU B C 1
ATOM 5414 O O . LEU B 1 332 ? -22.109 -8.664 -19.688 1 29.09 332 LEU B O 1
ATOM 5418 N N . ASP B 1 333 ? -23.344 -7.852 -21.25 1 30.33 333 ASP B N 1
ATOM 5419 C CA . ASP B 1 333 ? -24.578 -8.617 -21.109 1 30.33 333 ASP B CA 1
ATOM 5420 C C . ASP B 1 333 ? -24.359 -10.086 -21.484 1 30.33 333 ASP B C 1
ATOM 5422 O O . ASP B 1 333 ? -24.266 -10.414 -22.672 1 30.33 333 ASP B O 1
ATOM 5426 N N . ILE B 1 334 ? -23.516 -10.789 -20.797 1 32.53 334 ILE B N 1
ATOM 5427 C CA . ILE B 1 334 ? -23.656 -12.195 -21.125 1 32.53 334 ILE B CA 1
ATOM 5428 C C . ILE B 1 334 ? -25.109 -12.625 -20.938 1 32.53 334 ILE B C 1
ATOM 5430 O O . ILE B 1 334 ? -25.688 -12.406 -19.875 1 32.53 334 ILE B O 1
ATOM 5434 N N . PRO B 1 335 ? -25.844 -12.984 -21.984 1 30.39 335 PRO B N 1
ATOM 5435 C CA . PRO B 1 335 ? -27.219 -13.461 -21.969 1 30.39 335 PRO B CA 1
ATOM 5436 C C . PRO B 1 335 ? -27.438 -14.586 -20.953 1 30.39 335 PRO B C 1
ATOM 5438 O O . PRO B 1 335 ? -26.562 -15.445 -20.781 1 30.39 335 PRO B O 1
ATOM 5441 N N . GLU B 1 336 ? -28.094 -14.32 -19.828 1 32.84 336 GLU B N 1
ATOM 5442 C CA . GLU B 1 336 ? -28.688 -15.391 -19.031 1 32.84 336 GLU B CA 1
ATOM 5443 C C . GLU B 1 336 ? -29.281 -16.484 -19.922 1 32.84 336 GLU B C 1
ATOM 5445 O O . GLU B 1 336 ? -30.109 -16.188 -20.797 1 32.84 336 GLU B O 1
ATOM 5450 N N . GLN B 1 337 ? -28.656 -17.516 -20.266 1 30.66 337 GLN B N 1
ATOM 5451 C CA . GLN B 1 337 ? -29.328 -18.625 -20.938 1 30.66 337 GLN B CA 1
ATOM 5452 C C . GLN B 1 337 ? -30.656 -18.938 -20.281 1 30.66 337 GLN B C 1
ATOM 5454 O O . GLN B 1 337 ? -30.719 -19.141 -19.062 1 30.66 337 GLN B O 1
ATOM 5459 N N . GLU B 1 338 ? -31.812 -18.547 -20.859 1 31.09 338 GLU B N 1
ATOM 5460 C CA . GLU B 1 338 ? -33.219 -18.953 -20.672 1 31.09 338 GLU B CA 1
ATOM 5461 C C . GLU B 1 338 ? -33.312 -20.469 -20.516 1 31.09 338 GLU B C 1
ATOM 5463 O O . GLU B 1 338 ? -32.875 -21.219 -21.375 1 31.09 338 GLU B O 1
ATOM 5468 N N . SER B 1 339 ? -33.312 -21.078 -19.328 1 29.34 339 SER B N 1
ATOM 5469 C CA . SER B 1 339 ? -33.875 -22.406 -19.125 1 29.34 339 SER B CA 1
ATOM 5470 C C . SER B 1 339 ? -35.188 -22.578 -19.875 1 29.34 339 SER B C 1
ATOM 5472 O O . SER B 1 339 ? -36.062 -21.75 -19.75 1 29.34 339 SER B O 1
ATOM 5474 N N . ASN B 1 340 ? -35.188 -23.141 -21.094 1 26.66 340 ASN B N 1
ATOM 5475 C CA . ASN B 1 340 ? -36.312 -23.703 -21.797 1 26.66 340 ASN B CA 1
ATOM 5476 C C . ASN B 1 340 ? -37.188 -24.578 -20.875 1 26.66 340 ASN B C 1
ATOM 5478 O O . ASN B 1 340 ? -36.719 -25.625 -20.406 1 26.66 340 ASN B O 1
ATOM 5482 N N . ARG B 1 341 ? -38.031 -24.031 -20.109 1 21.97 341 ARG B N 1
ATOM 5483 C CA . ARG B 1 341 ? -39.219 -24.703 -19.609 1 21.97 341 ARG B CA 1
ATOM 5484 C C . ARG B 1 341 ? -40.062 -25.281 -20.75 1 21.97 341 ARG B C 1
ATOM 5486 O O . ARG B 1 341 ? -40.812 -24.562 -21.406 1 21.97 341 ARG B O 1
ATOM 5493 N N . SER B 1 342 ? -39.281 -25.969 -21.688 1 22.44 342 SER B N 1
ATOM 5494 C CA . SER B 1 342 ? -40.156 -27.016 -22.219 1 22.44 342 SER B CA 1
ATOM 5495 C C . SER B 1 342 ? -40.188 -28.219 -21.281 1 22.44 342 SER B C 1
ATOM 5497 O O . SER B 1 342 ? -39.188 -28.547 -20.641 1 22.44 342 SER B O 1
#

Radius of gyration: 27.66 Å; Cα contacts (8 Å, |Δi|>4): 1181; chains: 2; bounding box: 77×82×64 Å

InterPro domains:
  IPR002562 3'-5' exonuclease domain [PF01612] (117-275)
  IPR012337 Ribonuclease H-like superfamily [SSF53098] (40-311)
  IPR036397 Ribonuclease H superfamily [G3DSA:3.30.420.10] (36-296)
  IPR052144 piRNA biogenesis EXD1-related protein [PTHR46628] (2-302)

Foldseek 3Di:
DPPDPDDAQFWKWFDFPQWIKIFGWHDADPVNQKTWGAQIATLQVRDTDGIDIGGPVGTPDMGGQDDPPPPPPPDCPDDDDPPVPPCLLADRPVLVSQLSVQLLVAAEAEDCDPSVVVVLVVLVVDAEKFWDWPQLVPALPRDATAWIWIDDSRHIYIYGCSRVPQDPSNLCSFAPPSHEYFYEPCVSVQRNCCNVRNHHGHHYHYLNVLVVLLCVVVVHDDDPDCDPLNLCCSNHVDDSSVADPPADRPDPPGDSVNSSNRSVNGSCRVVSVVSSVPVRLCVVQVVLVVQLVCVLVVPPDPVVSVVCVVPVVPVSVVSRDDRPPDDPPPPPPPDPPPPPPD/DPPDPDDAQFWKWFDFPQWIKIFGWHDADPVNQKTWGAQIATLQVRDTDGIDIGGPVGTPDMGGQDDPPPPPPPDCPDDPDPPVPPCLLADRPVLVSQLSVQLLVAAEAEDCDPSVVVVLVVLVVDAEKFWDWPQLVPALPRDATAWIWIDDSRHIYIYGCSRVPQDPSNLCSFAPPSHEYFYEPCVSVQRNCCNVRNHHGHHYHYLNVLVVLLCVVVVHDDDPDCDPLNLCCSNHVDDSSVADPPADRPDPPGDSVNSSNRSVNGSCRVVSVVSSVPVNLCVVQVVLVVQLVCVLVVPPDPVVSVVCVVPVVVVSVVSRDDRPPDDPPPPPPPDPPPPPPD

pLDDT: mean 78.42, std 20.63, range [21.97, 98.81]

Solvent-accessible surface area (backbone atoms only — not comparable to full-atom values): 38077 Å² total; per-residue (Å²): 108,74,97,63,86,81,54,76,66,38,37,31,39,38,29,38,93,88,47,39,31,38,22,28,31,66,41,69,39,96,82,59,53,29,38,27,25,33,68,24,26,32,70,78,78,66,48,74,42,60,81,44,76,45,44,37,91,53,41,75,40,77,41,79,46,78,67,88,66,79,77,76,78,76,80,72,88,76,73,74,71,78,60,74,74,73,73,74,71,44,64,53,67,66,57,48,51,56,46,55,54,33,38,79,58,51,45,80,36,68,56,91,47,69,67,36,53,52,50,49,56,53,56,68,73,50,50,58,34,10,46,34,72,38,56,40,91,54,25,62,71,29,87,57,50,22,37,41,30,43,17,47,96,79,45,34,38,38,33,34,31,63,76,57,48,81,45,71,70,53,44,44,67,48,29,40,72,81,32,43,32,23,27,65,61,37,26,37,56,36,19,27,33,37,71,70,68,68,36,64,65,38,63,46,48,31,53,40,56,50,52,44,12,51,31,43,56,71,69,42,87,68,68,81,78,70,45,69,63,56,51,41,29,74,44,58,66,44,64,77,77,76,56,69,92,78,69,71,71,79,56,80,79,73,47,71,68,50,52,36,52,52,34,59,70,17,55,52,37,55,59,49,50,51,43,45,46,61,62,48,47,35,34,40,57,42,51,41,30,50,52,40,26,40,63,48,49,68,45,78,47,72,68,56,32,51,50,37,66,74,62,36,56,50,58,49,54,65,66,48,38,31,49,46,41,47,32,69,59,76,76,76,78,69,77,76,80,76,79,72,87,116,108,74,96,64,87,80,52,76,65,37,37,29,41,36,29,38,92,89,47,42,31,37,22,29,30,67,42,68,40,96,81,58,52,30,38,27,25,34,66,24,26,32,68,78,79,67,47,71,42,62,79,43,79,44,43,35,93,52,41,76,39,76,40,80,46,78,67,88,65,81,78,75,77,76,78,72,86,75,77,73,70,77,58,75,73,74,73,75,71,46,64,53,67,68,58,48,52,57,46,51,54,32,39,78,59,51,44,81,36,69,55,90,46,69,67,35,54,52,50,50,57,52,56,68,73,51,47,56,34,11,47,34,70,38,56,40,91,53,25,61,72,29,87,55,50,22,38,42,32,45,17,47,97,79,45,33,39,37,33,33,30,64,76,56,48,82,46,72,70,53,45,44,68,49,30,39,74,81,33,43,32,24,27,64,60,37,26,39,55,38,18,26,33,38,70,71,67,68,35,65,64,40,62,45,49,31,53,39,55,49,52,44,11,51,29,45,55,72,69,42,86,67,68,82,77,70,44,70,63,55,49,41,29,74,44,59,65,43,65,77,78,76,56,69,91,78,70,71,71,79,56,80,80,73,48,70,68,50,52,36,53,51,33,59,69,17,56,52,38,54,58,50,50,51,42,45,46,62,62,49,48,34,32,40,55,43,50,40,32,50,52,42,26,38,64,48,48,68,47,79,46,71,69,58,32,53,50,36,65,73,62,38,55,50,58,48,54,66,64,47,36,32,50,46,40,48,37,73,59,77,75,76,78,70,76,76,80,75,79,73,87,114

Sequence (684 aa):
MNKIDLVLGQTVLLELEEECLLGELLHVGSDRSFIRLSNVRDMLTKESYGIQTYYNSEIRNIQVISADKGNTQTGPSANARDNPKQFTKLLTLENLQETLEQINNYIFIHQTDVKYHDSIRYLKTQRHLGIAMESIEHGRHSISPSLLSIATHDSIYIFDIKWMKITDEMRDLLSNDRYRRVLHNGRLVKDVLQHKFGVELGKCFDVMVAHIAIGKTEGKIVEEGVSLQACVQSYLKLPDKFFDMNANFDERPVSDTMKREAAKHVVFLLPLQDLFIHEIMLEPFYSSCSNYLQSLSRNPDFISSLTDLRNKNGEAIEAVAPVNLGIDVELLDIPEQESNRSMNKIDLVLGQTVLLELEEECLLGELLHVGSDRSFIRLSNVRDMLTKESYGIQTYYNSEIRNIQVISADKGNTQTGPSANARDNPKQFTKLLTLENLQETLEQINNYIFIHQTDVKYHDSIRYLKTQRHLGIAMESIEHGRHSISPSLLSIATHDSIYIFDIKWMKITDEMRDLLSNDRYRRVLHNGRLVKDVLQHKFGVELGKCFDVMVAHIAIGKTEGKIVEEGVSLQACVQSYLKLPDKFFDMNANFDERPVSDTMKREAAKHVVFLLPLQDLFIHEIMLEPFYSSCSNYLQSLSRNPDFISSLTDLRNKNGEAIEAVAPVNLGIDVELLDIPEQESNRS

Organism: Anopheles gambiae (NCBI:txid7165)

Secondary structure (DSSP, 8-state):
--S----TT-EEEEE-SS-EEEEEEEEE-TTSSEEEEEEEEETTT--EESSEEEETTT-SEEEEE---------------------------HHHHHHHHHHHTT-EEE-SSSHHHHHHHHHHHT-SEEEEEEES-TTGGG-S---EEEEE-SS-EEEEEHHHH---HHHHHHHH-TTSEEEESSHHHHHHHHHHHH------EEEHHHHHHHHHHHTT----S---HHHHHHHHH---GGGS-TT----SSSPPHHHHHHHHHHHHTHHHHHHIIIIIIITHHHHHHHHHHHHHHHT---HHHHHHHHHHTHHHHHHTPPP--------------------/--S----TT-EEEEE-SS-EEEEEEEEE-TTSSEEEEEEEEETTT--EESSEEEEGGG-SEEEEE---------------------------HHHHHHHHHHHTT-EEE-SSSHHHHHHHHHHHT-SEEEEEEES-TTGGG-S---EEEEE-SS-EEEEEHHHH---HHHHHHHH-TTSEEEESSHHHHHHHHHHHS------EEEHHHHHHHHHHHTT----S---HHHHHHHHH---GGGS-TT----SSSPPHHHHHHHHHHHHTHHHHHHIIIIIIITHHHHHHHHHHHHHHHT---HHHHHHHHHHTHHHHHHTPPP--------------------